Protein AF-0000000077099393 (afdb_homodimer)

Foldseek 3Di:
DDFQQPVPWDADPNDIWGKWFFLLLFQQQFLLQFLLCQFVVDRDQWDWAQWQLRTIGIFGWADWDDDPFKIKIWTFGDGTRAPDLSHGFIKMKMKGWDQAADEAEAEDAQFWAACAPQDPDDGGGTQEDDRSVVRNRVSSVVSVVVGPDPHYMYMYMYTNCFQVSVVVPCCVLLRIHRGDHRDDDGRMNDHPDPVVLLVVLLSSVRRLCVLFDQAAEEELDDVQLVLCVVPVVDDSSGYRHNNQQQLSNLVSSLVSLRAEYEYEYECQQLLVCLVLRRGRDVVRDDDSLVSLLVLCVVQPDDPVLSVVSNPDDTVVSNLVSCVVVVRLLSSLVSSQASSLVSSCVSNVVSHYYKYWYAHDVGGGSDMHDCNVVSSVRRVVGD/DAFQQPVPWDADPNDIWGKWFFLLLFQQQFLLQFLLCQFPVDRDQWDWAQWQLRTIGIFGWADWDDDPFKIKIWTFGDGTRAPDLSHGFIKMKMKGWDQAADEAEAEDAQFWAACAPQDPDDGGGTQEDDRSVVRNRVSSVVSVVVGPDPHYMYMYMYTNCFQVSVVVPCCVLLRIHRGDHRDDDGRMNDHPDPVVLLVVLLSSVRRLCVLFDQAAEEELDDVQLVLCVVPVVDDSSGYRHNNQQQLSNLVSSLVSLRAEYEYEYECQQLLVCLVLRRGRDVVRHDDSLVSLLVLCVVQPDDPVLSVVSNPDDTVVSNLVSCVVVVRLLSSLVSSQASSLVSSCVSNVVSHYYKYWYAHDVGGGSDMHDCNVVSSVRRVVGD

Solvent-accessible surface area (backbone atoms only — not comparable to full-atom values): 38112 Å² total; per-residue (Å²): 130,71,48,60,44,82,83,45,60,45,66,54,97,82,34,82,34,42,38,24,41,21,55,14,43,27,34,14,46,12,34,26,47,14,41,34,24,62,78,69,68,45,82,60,60,57,42,77,42,78,29,61,68,55,49,54,32,41,46,58,46,42,78,73,44,80,54,97,61,32,15,27,18,22,15,67,33,42,28,50,63,26,94,48,82,66,46,65,37,51,27,27,10,34,28,30,74,30,83,57,65,54,78,46,80,44,60,39,58,20,33,6,29,28,69,34,64,52,55,95,56,60,62,71,36,49,36,57,37,60,38,19,50,48,45,30,48,51,39,36,46,59,46,48,70,74,46,89,66,76,43,16,37,36,37,37,33,28,18,91,58,16,44,71,48,17,73,74,48,66,30,64,83,58,30,28,44,65,10,29,66,32,37,45,77,40,29,57,30,59,51,85,41,64,68,59,50,54,50,52,42,50,50,49,49,37,29,53,43,64,76,46,84,27,56,44,43,34,18,40,44,67,68,23,49,52,47,36,48,72,74,63,74,48,74,73,87,65,56,45,59,47,51,41,38,52,44,60,50,42,49,51,36,54,60,68,61,32,52,27,42,36,36,34,33,44,44,79,47,52,52,38,24,43,32,30,34,25,48,45,40,66,86,41,25,56,44,56,37,33,49,50,27,45,29,32,48,79,50,65,50,51,64,68,59,37,55,53,28,58,66,42,91,47,62,66,56,37,50,51,52,30,48,75,69,69,38,39,68,55,20,38,51,50,40,33,51,35,27,41,50,39,50,32,58,70,34,63,66,66,35,49,53,24,38,39,35,27,43,91,89,72,36,79,64,50,61,24,92,45,33,65,60,46,51,54,57,50,53,68,70,102,132,72,48,58,45,84,84,45,62,46,66,52,96,82,35,81,34,40,38,22,40,23,55,15,41,27,35,14,44,12,34,27,47,13,41,36,24,61,78,68,67,46,81,60,60,58,42,79,41,79,30,63,69,55,49,56,32,41,45,58,47,41,78,73,44,80,55,97,61,34,14,27,18,22,15,69,34,42,29,51,64,26,94,48,83,66,45,65,39,50,27,27,10,36,30,29,75,29,84,58,65,52,76,46,79,45,58,38,59,20,33,6,30,27,69,35,64,52,54,97,57,60,64,71,36,50,37,58,37,61,37,20,51,49,45,29,48,53,39,34,44,57,46,46,70,74,47,91,67,77,43,15,38,35,35,36,35,28,18,92,57,16,43,70,48,19,73,75,47,66,31,64,83,59,30,27,45,65,10,31,67,31,36,43,75,40,31,57,28,60,50,85,44,64,67,59,52,54,51,51,41,49,51,49,49,38,29,52,42,65,76,45,82,27,55,45,42,36,16,39,45,67,67,21,50,52,46,37,47,73,73,63,73,46,75,74,86,65,55,44,61,46,51,42,39,53,46,60,50,43,49,51,36,55,60,68,61,32,52,29,42,36,36,33,33,44,44,78,45,52,51,37,24,44,31,30,34,25,48,47,40,66,87,40,25,54,44,55,37,33,48,51,28,45,30,31,48,78,50,66,51,50,64,68,59,36,55,54,30,58,67,41,89,45,60,66,56,37,49,50,52,31,49,75,70,70,40,37,67,55,21,40,51,51,39,33,51,36,28,44,52,38,49,31,58,71,34,61,65,64,35,48,53,26,36,38,34,26,44,90,90,73,37,80,63,50,61,22,93,46,33,64,61,47,51,54,57,50,53,68,69,102

Secondary structure (DSSP, 8-state):
---S-TT-EEEETTEEEE-EE-HHHHHHHHHHHHHHHHHH----SEEEEE-TTS-EEEEE-EEEEE-SSEEEEEEE---TTS--TTTT-EEEEEEEEESSSSEEEEE-TTB-EE-STTSSSPTTSBSB-HHHHHHHHHHHHHHHHTS---SEEEEEEE-TTHHHHHTTSSHHHHTEESSB-B--SSSEE-TT-HHHHHHHHHHHHHHHHHHSSSEEEEESSHHHHHHHHHHT---GGGEEE-TTBHHHHHHHHHHTT-SEEEEEEEHHHHGGGGGT--B--TTT---HHHHHHHHHHHTT--HHHHHHHHT-SSHHHHHHHHHHHT-HHHHHHHHHHHHHHHHHHHTTTSSEEEEEEEETTTEEEEE-TTHHHHHHHHHHT-/---S-TT-EEEETTEEEE-EE-HHHHHHHHHHHHHHHHHH----SEEEEE-TTS-EEEEE-EEEEE-SSEEEEEEE---TTS--TTTT-EEEEEEEEESSSSEEEEE-TTB-EE-STTSSSPTTSBSB-HHHHHHHHHHHHHHHHTS---SEEEEEEE-TTHHHHHTTSSHHHHTEESSB-B--SSSEE-TT-HHHHHHHHHHHHHHHHHHSSSEEEEESSHHHHHHHHHHT---GGGEEE-TTBHHHHHHHHHHTT-SEEEEEEEHHHHGGGGGT--B--TTT---HHHHHHHHHHHTT--HHHHHHHHT-SSHHHHHHHHHHHT-HHHHHHHHHHHHHHHHHHHTTTSSEEEEEEEETTTEEEEE-TTHHHHHHHHHH--

pLDDT: mean 93.25, std 6.82, range [43.25, 98.75]

Structure (mmCIF, N/CA/C/O backbone):
data_AF-0000000077099393-model_v1
#
loop_
_entity.id
_entity.type
_entity.pdbx_description
1 polymer 'Cobalt-precorrin-5B C(1)-methyltransferase'
#
loop_
_atom_site.group_PDB
_atom_site.id
_atom_site.type_symbol
_atom_site.label_atom_id
_atom_site.label_alt_id
_atom_site.label_comp_id
_atom_site.label_asym_id
_atom_site.label_entity_id
_atom_site.label_seq_id
_atom_site.pdbx_PDB_ins_code
_atom_site.Cartn_x
_atom_site.Cartn_y
_atom_site.Cartn_z
_atom_site.occupancy
_atom_site.B_iso_or_equiv
_atom_site.auth_seq_id
_atom_site.auth_comp_id
_atom_site.auth_asym_id
_atom_site.auth_atom_id
_atom_site.pdbx_PDB_model_num
ATOM 1 N N . MET A 1 1 ? 1.433 29.688 -14 1 43.25 1 MET A N 1
ATOM 2 C CA . MET A 1 1 ? 2.068 29.141 -12.805 1 43.25 1 MET A CA 1
ATOM 3 C C . MET A 1 1 ? 1.489 27.781 -12.453 1 43.25 1 MET A C 1
ATOM 5 O O . MET A 1 1 ? 0.279 27.562 -12.555 1 43.25 1 MET A O 1
ATOM 9 N N . GLY A 1 2 ? 2.266 26.812 -12.391 1 67.75 2 GLY A N 1
ATOM 10 C CA . GLY A 1 2 ? 1.833 25.422 -12.266 1 67.75 2 GLY A CA 1
ATOM 11 C C . GLY A 1 2 ? 1.1 25.141 -10.969 1 67.75 2 GLY A C 1
ATOM 12 O O . GLY A 1 2 ? 1.028 26.016 -10.094 1 67.75 2 GLY A O 1
ATOM 13 N N . ARG A 1 3 ? 0.234 24.281 -10.734 1 81.12 3 ARG A N 1
ATOM 14 C CA . ARG A 1 3 ? -0.592 23.922 -9.586 1 81.12 3 ARG A CA 1
ATOM 15 C C . ARG A 1 3 ? 0.229 23.203 -8.523 1 81.12 3 ARG A C 1
ATOM 17 O O . ARG A 1 3 ? -0.283 22.875 -7.449 1 81.12 3 ARG A O 1
ATOM 24 N N . GLY A 1 4 ? 1.498 23.125 -8.773 1 79.12 4 GLY A N 1
ATOM 25 C CA . GLY A 1 4 ? 2.359 22.469 -7.793 1 79.12 4 GLY A CA 1
ATOM 26 C C . GLY A 1 4 ? 2.514 20.984 -8.031 1 79.12 4 GLY A C 1
ATOM 27 O O . GLY A 1 4 ? 3.205 20.297 -7.277 1 79.12 4 GLY A O 1
ATOM 28 N N . LEU A 1 5 ? 1.909 20.484 -9.094 1 83.44 5 LEU A N 1
ATOM 29 C CA . LEU A 1 5 ? 1.92 19.047 -9.352 1 83.44 5 LEU A CA 1
ATOM 30 C C . LEU A 1 5 ? 2.611 18.734 -10.68 1 83.44 5 LEU A C 1
ATOM 32 O O . LEU A 1 5 ? 2.59 17.594 -11.141 1 83.44 5 LEU A O 1
ATOM 36 N N . GLU A 1 6 ? 3.217 19.719 -11.25 1 79.94 6 GLU A N 1
ATOM 37 C CA . GLU A 1 6 ? 3.777 19.562 -12.586 1 79.94 6 GLU A CA 1
ATOM 38 C C . GLU A 1 6 ? 4.848 18.484 -12.625 1 79.94 6 GLU A C 1
ATOM 40 O O . GLU A 1 6 ? 4.988 17.766 -13.617 1 79.94 6 GLU A O 1
ATOM 45 N N . GLU A 1 7 ? 5.449 18.281 -11.539 1 73.75 7 GLU A N 1
ATOM 46 C CA . GLU A 1 7 ? 6.535 17.312 -11.492 1 73.75 7 GLU A CA 1
ATOM 47 C C . GLU A 1 7 ? 6.074 15.992 -10.875 1 73.75 7 GLU A C 1
ATOM 49 O O . GLU A 1 7 ? 6.852 15.047 -10.773 1 73.75 7 GLU A O 1
ATOM 54 N N . HIS A 1 8 ? 4.836 15.969 -10.664 1 81.56 8 HIS A N 1
ATOM 55 C CA . HIS A 1 8 ? 4.316 14.781 -10.008 1 81.56 8 HIS A CA 1
ATOM 56 C C . HIS A 1 8 ? 3.508 13.922 -10.984 1 81.56 8 HIS A C 1
ATOM 58 O O . HIS A 1 8 ? 2.283 14.039 -11.047 1 81.56 8 HIS A O 1
ATOM 64 N N . LYS A 1 9 ? 4.258 13.188 -11.82 1 83.62 9 LYS A N 1
ATOM 65 C CA . LYS A 1 9 ? 3.68 12.25 -12.781 1 83.62 9 LYS A CA 1
ATOM 66 C C . LYS A 1 9 ? 4.047 10.812 -12.43 1 83.62 9 LYS A C 1
ATOM 68 O O . LYS A 1 9 ? 5.055 10.562 -11.766 1 83.62 9 LYS A O 1
ATOM 73 N N . VAL A 1 10 ? 3.117 9.93 -12.797 1 85.81 10 VAL A N 1
ATOM 74 C CA . VAL A 1 10 ? 3.393 8.516 -12.57 1 85.81 10 VAL A CA 1
ATOM 75 C C . VAL A 1 10 ? 3.203 7.738 -13.867 1 85.81 10 VAL A C 1
ATOM 77 O O . VAL A 1 10 ? 2.357 8.094 -14.695 1 85.81 10 VAL A O 1
ATOM 80 N N . ILE A 1 11 ? 3.965 6.75 -14.078 1 83.69 11 ILE A N 1
ATOM 81 C CA . ILE A 1 11 ? 3.834 5.895 -15.25 1 83.69 11 ILE A CA 1
ATOM 82 C C . ILE A 1 11 ? 3.033 4.645 -14.898 1 83.69 11 ILE A C 1
ATOM 84 O O . ILE A 1 11 ? 3.438 3.867 -14.031 1 83.69 11 ILE A O 1
ATOM 88 N N . LYS A 1 12 ? 1.878 4.5 -15.445 1 86.06 12 LYS A N 1
ATOM 89 C CA . LYS A 1 12 ? 1.008 3.334 -15.328 1 86.06 12 LYS A CA 1
ATOM 90 C C . LYS A 1 12 ? 0.534 2.859 -16.703 1 86.06 12 LYS A C 1
ATOM 92 O O . LYS A 1 12 ? 0.225 3.672 -17.578 1 86.06 12 LYS A O 1
ATOM 97 N N . GLN A 1 13 ? 0.519 1.552 -16.891 1 86.5 13 GLN A N 1
ATOM 98 C CA . GLN A 1 13 ? 0.098 0.959 -18.156 1 86.5 13 GLN A CA 1
ATOM 99 C C . GLN A 1 13 ? 0.812 1.614 -19.328 1 86.5 13 GLN A C 1
ATOM 101 O O . GLN A 1 13 ? 0.179 1.975 -20.328 1 86.5 13 GLN A O 1
ATOM 106 N N . ASN A 1 14 ? 2.027 1.941 -19.109 1 86.75 14 ASN A N 1
ATOM 107 C CA . ASN A 1 14 ? 2.967 2.471 -20.094 1 86.75 14 ASN A CA 1
ATOM 108 C C . ASN A 1 14 ? 2.588 3.883 -20.531 1 86.75 14 ASN A C 1
ATOM 110 O O . ASN A 1 14 ? 2.912 4.305 -21.641 1 86.75 14 ASN A O 1
ATOM 114 N N . LYS A 1 15 ? 1.797 4.531 -19.781 1 90.69 15 LYS A N 1
ATOM 115 C CA . LYS A 1 15 ? 1.437 5.926 -20.016 1 90.69 15 LYS A CA 1
ATOM 116 C C . LYS A 1 15 ? 1.854 6.816 -18.859 1 90.69 15 LYS A C 1
ATOM 118 O O . LYS A 1 15 ? 1.74 6.418 -17.688 1 90.69 15 LYS A O 1
ATOM 123 N N . GLU A 1 16 ? 2.328 7.887 -19.203 1 91.06 16 GLU A N 1
ATOM 124 C CA . GLU A 1 16 ? 2.602 8.898 -18.188 1 91.06 16 GLU A CA 1
ATOM 125 C C . GLU A 1 16 ? 1.327 9.633 -17.797 1 91.06 16 GLU A C 1
ATOM 127 O O . GLU A 1 16 ? 0.685 10.273 -18.625 1 91.06 16 GLU A O 1
ATOM 132 N N . LEU A 1 17 ? 0.995 9.531 -16.516 1 92.31 17 LEU A N 1
ATOM 133 C CA . LEU A 1 17 ? -0.279 10.047 -16.031 1 92.31 17 LEU A CA 1
ATOM 134 C C . LEU A 1 17 ? -0.059 11.172 -15.031 1 92.31 17 LEU A C 1
ATOM 136 O O . LEU A 1 17 ? 0.825 11.086 -14.172 1 92.31 17 LEU A O 1
ATOM 140 N N . ARG A 1 18 ? -0.882 12.18 -15.133 1 93.44 18 ARG A N 1
ATOM 141 C CA . ARG A 1 18 ? -0.81 13.328 -14.234 1 93.44 18 ARG A CA 1
ATOM 142 C C . ARG A 1 18 ? -1.543 13.055 -12.93 1 93.44 18 ARG A C 1
ATOM 144 O O . ARG A 1 18 ? -2.627 12.469 -12.93 1 93.44 18 ARG A O 1
ATOM 151 N N . CYS A 1 19 ? -0.938 13.523 -11.828 1 93.94 19 CYS A N 1
ATOM 152 C CA . CYS A 1 19 ? -1.615 13.508 -10.539 1 93.94 19 CYS A CA 1
ATOM 153 C C . CYS A 1 19 ? -2.566 14.688 -10.406 1 93.94 19 CYS A C 1
ATOM 155 O O . CYS A 1 19 ? -2.469 15.656 -11.156 1 93.94 19 CYS A O 1
ATOM 157 N N . GLY A 1 20 ? -3.502 14.586 -9.516 1 95.31 20 GLY A N 1
ATOM 158 C CA . GLY A 1 20 ? -4.438 15.656 -9.203 1 95.31 20 GLY A CA 1
ATOM 159 C C . GLY A 1 20 ? -4.523 15.961 -7.723 1 95.31 20 GLY A C 1
ATOM 160 O O . GLY A 1 20 ? -3.617 15.625 -6.957 1 95.31 20 GLY A O 1
ATOM 161 N N . PHE A 1 21 ? -5.543 16.734 -7.375 1 95.62 21 PHE A N 1
ATOM 162 C CA . PHE A 1 21 ? -5.742 17.031 -5.961 1 95.62 21 PHE A CA 1
ATOM 163 C C . PHE A 1 21 ? -7.125 16.578 -5.504 1 95.62 21 PHE A C 1
ATOM 165 O O . PHE A 1 21 ? -8.055 16.5 -6.312 1 95.62 21 PHE A O 1
ATOM 172 N N . THR A 1 22 ? -7.254 16.266 -4.25 1 96.62 22 THR A N 1
ATOM 173 C CA . THR A 1 22 ? -8.438 15.602 -3.701 1 96.62 22 THR A CA 1
ATOM 174 C C . THR A 1 22 ? -9.555 16.609 -3.453 1 96.62 22 THR A C 1
ATOM 176 O O . THR A 1 22 ? -9.328 17.812 -3.504 1 96.62 22 THR A O 1
ATOM 179 N N . THR A 1 23 ? -10.742 16.094 -3.18 1 97.88 23 THR A N 1
ATOM 180 C CA . THR A 1 23 ? -11.852 16.953 -2.77 1 97.88 23 THR A CA 1
ATOM 181 C C . THR A 1 23 ? -11.523 17.672 -1.457 1 97.88 23 THR A C 1
ATOM 183 O O . THR A 1 23 ? -11.938 18.812 -1.243 1 97.88 23 THR A O 1
ATOM 186 N N . GLY A 1 24 ? -10.797 16.984 -0.623 1 97.25 24 GLY A N 1
ATOM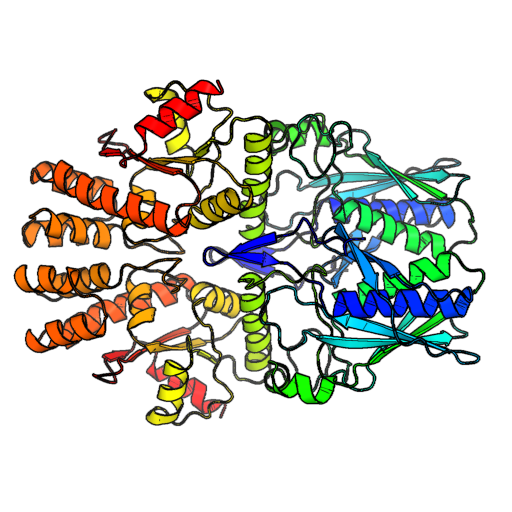 187 C CA . GLY A 1 24 ? -10.352 17.609 0.614 1 97.25 24 GLY A CA 1
ATOM 188 C C . GLY A 1 24 ? -9.469 18.828 0.387 1 97.25 24 GLY A C 1
ATOM 189 O O . GLY A 1 24 ? -9.641 19.859 1.046 1 97.25 24 GLY A O 1
ATOM 190 N N . SER A 1 25 ? -8.586 18.641 -0.542 1 97 25 SER A N 1
ATOM 191 C CA . SER A 1 25 ? -7.719 19.75 -0.879 1 97 25 SER A CA 1
ATOM 192 C C . SER A 1 25 ? -8.516 20.922 -1.456 1 97 25 SER A C 1
ATOM 194 O O . SER A 1 25 ? -8.234 22.078 -1.151 1 97 25 SER A O 1
ATOM 196 N N . CYS A 1 26 ? -9.43 20.625 -2.248 1 98.44 26 CYS A N 1
ATOM 197 C CA . CYS A 1 26 ? -10.289 21.672 -2.818 1 98.44 26 CYS A CA 1
ATOM 198 C C . CYS A 1 26 ? -11.047 22.406 -1.728 1 98.44 26 CYS A C 1
ATOM 200 O O . CYS A 1 26 ? -11.086 23.641 -1.72 1 98.44 26 CYS A O 1
ATOM 202 N N . ALA A 1 27 ? -11.633 21.641 -0.851 1 98.69 27 ALA A N 1
ATOM 203 C CA . ALA A 1 27 ? -12.414 22.234 0.232 1 98.69 27 ALA A CA 1
ATOM 204 C C . ALA A 1 27 ? -11.539 23.125 1.115 1 98.69 27 ALA A C 1
ATOM 206 O O . ALA A 1 27 ? -11.938 24.234 1.48 1 98.69 27 ALA A O 1
ATOM 207 N N . ALA A 1 28 ? -10.406 22.641 1.439 1 97.69 28 ALA A N 1
ATOM 208 C CA . ALA A 1 28 ? -9.484 23.391 2.293 1 97.69 28 ALA A CA 1
ATOM 209 C C . ALA A 1 28 ? -9.039 24.672 1.615 1 97.69 28 ALA A C 1
ATOM 211 O O . ALA A 1 28 ? -9.008 25.734 2.244 1 97.69 28 ALA A O 1
ATOM 212 N N . ALA A 1 29 ? -8.711 24.578 0.355 1 97.56 29 ALA A N 1
ATOM 213 C CA . ALA A 1 29 ? -8.266 25.75 -0.401 1 97.56 29 ALA A CA 1
ATOM 214 C C . ALA A 1 29 ? -9.383 26.781 -0.509 1 97.56 29 ALA A C 1
ATOM 216 O O . ALA A 1 29 ? -9.156 27.984 -0.311 1 97.56 29 ALA A O 1
ATOM 217 N N . ALA A 1 30 ? -10.523 26.344 -0.827 1 98.62 30 ALA A N 1
ATOM 218 C CA . ALA A 1 30 ? -11.672 27.234 -0.917 1 98.62 30 ALA A CA 1
ATOM 219 C C . ALA A 1 30 ? -11.938 27.922 0.42 1 98.62 30 ALA A C 1
ATOM 221 O O . ALA A 1 30 ? -12.195 29.141 0.465 1 98.62 30 ALA A O 1
ATOM 222 N N . ALA A 1 31 ? -11.938 27.156 1.44 1 98.5 31 ALA A N 1
ATOM 223 C CA . ALA A 1 31 ? -12.148 27.703 2.775 1 98.5 31 ALA A CA 1
ATOM 224 C C . ALA A 1 31 ? -11.102 28.766 3.104 1 98.5 31 ALA A C 1
ATOM 226 O O . ALA A 1 31 ? -11.43 29.828 3.641 1 98.5 31 ALA A O 1
ATOM 227 N N . LYS A 1 32 ? -9.906 28.469 2.77 1 96.94 32 LYS A N 1
ATOM 228 C CA . LYS A 1 32 ? -8.82 29.406 3.014 1 96.94 32 LYS A CA 1
ATOM 229 C C . LYS A 1 32 ? -9.023 30.703 2.234 1 96.94 32 LYS A C 1
ATOM 231 O O . LYS A 1 32 ? -8.859 31.797 2.783 1 96.94 32 LYS A O 1
ATOM 236 N N . GLY A 1 33 ? -9.312 30.594 1.016 1 97.19 33 GLY A N 1
ATOM 237 C CA . GLY A 1 33 ? -9.578 31.766 0.188 1 97.19 33 GLY A CA 1
ATOM 238 C C . GLY A 1 33 ? -10.734 32.594 0.692 1 97.19 33 GLY A C 1
ATOM 239 O O . GLY A 1 33 ? -10.641 33.812 0.752 1 97.19 33 GLY A O 1
ATOM 240 N N . ALA A 1 34 ? -11.805 31.953 1.039 1 98.38 34 ALA A N 1
ATOM 241 C CA . ALA A 1 34 ? -12.969 32.656 1.566 1 98.38 34 ALA A CA 1
ATOM 242 C C . ALA A 1 34 ? -12.648 33.344 2.879 1 98.38 34 ALA A C 1
ATOM 244 O O . ALA A 1 34 ? -13.07 34.5 3.102 1 98.38 34 ALA A O 1
ATOM 245 N N . ALA A 1 35 ? -11.969 32.688 3.703 1 97.12 35 ALA A N 1
ATOM 246 C CA . ALA A 1 35 ? -11.578 33.281 4.977 1 97.12 35 ALA A CA 1
ATOM 247 C C . ALA A 1 35 ? -10.719 34.531 4.75 1 97.12 35 ALA A C 1
ATOM 249 O O . ALA A 1 35 ? -10.93 35.562 5.395 1 97.12 35 ALA A O 1
ATOM 250 N N . ALA A 1 36 ? -9.797 34.406 3.857 1 95.38 36 ALA A N 1
ATOM 251 C CA . ALA A 1 36 ? -8.922 35.562 3.547 1 95.38 36 ALA A CA 1
ATOM 252 C C . ALA A 1 36 ? -9.727 36.719 3.006 1 95.38 36 ALA A C 1
ATOM 254 O O . ALA A 1 36 ? -9.484 37.875 3.385 1 95.38 36 ALA A O 1
ATOM 255 N N . ALA A 1 37 ? -10.594 36.438 2.197 1 96.75 37 ALA A N 1
ATOM 256 C CA . ALA A 1 37 ? -11.438 37.5 1.642 1 96.75 37 ALA A CA 1
ATOM 257 C C . ALA A 1 37 ? -12.312 38.125 2.723 1 96.75 37 ALA A C 1
ATOM 259 O O . ALA A 1 37 ? -12.539 39.344 2.715 1 96.75 37 ALA A O 1
ATOM 260 N N . LEU A 1 38 ? -12.859 37.312 3.576 1 96.88 38 LEU A N 1
ATOM 261 C CA . LEU A 1 38 ? -13.742 37.781 4.637 1 96.88 38 LEU A CA 1
ATOM 262 C C . LEU A 1 38 ? -12.992 38.656 5.617 1 96.88 38 LEU A C 1
ATOM 264 O O . LEU A 1 38 ? -13.492 39.719 6 1 96.88 38 LEU A O 1
ATOM 268 N N . LEU A 1 39 ? -11.836 38.281 5.977 1 94.06 39 LEU A N 1
ATOM 269 C CA . LEU A 1 39 ? -11.141 38.938 7.074 1 94.06 39 LEU A CA 1
ATOM 270 C C . LEU A 1 39 ? -10.266 40.094 6.551 1 94.06 39 LEU A C 1
ATOM 272 O O . LEU A 1 39 ? -10.062 41.094 7.246 1 94.06 39 LEU A O 1
ATOM 276 N N . PHE A 1 40 ? -9.727 39.906 5.297 1 92.5 40 PHE A N 1
ATOM 277 C CA . PHE A 1 40 ? -8.773 40.875 4.789 1 92.5 40 PHE A CA 1
ATOM 278 C C . PHE A 1 40 ? -9.359 41.625 3.602 1 92.5 40 PHE A C 1
ATOM 280 O O . PHE A 1 40 ? -8.766 42.594 3.123 1 92.5 40 PHE A O 1
ATOM 287 N N . GLY A 1 41 ? -10.398 41.188 3.098 1 92.31 41 GLY A N 1
ATOM 288 C CA . GLY A 1 41 ? -11.016 41.844 1.95 1 92.31 41 GLY A CA 1
ATOM 289 C C . GLY A 1 41 ? -10.281 41.562 0.649 1 92.31 41 GLY A C 1
ATOM 290 O O . GLY A 1 41 ? -10.445 42.312 -0.326 1 92.31 41 GLY A O 1
ATOM 291 N N . LYS A 1 42 ? -9.453 40.562 0.64 1 89.06 42 LYS A N 1
ATOM 292 C CA . LYS A 1 42 ? -8.641 40.25 -0.533 1 89.06 42 LYS A CA 1
ATOM 293 C C . LYS A 1 42 ? -9.125 38.969 -1.209 1 89.06 42 LYS A C 1
ATOM 295 O O . LYS A 1 42 ? -9.086 37.906 -0.61 1 89.06 42 LYS A O 1
ATOM 300 N N . GLN A 1 43 ? -9.625 39.156 -2.416 1 93.81 43 GLN A N 1
ATOM 301 C CA . GLN A 1 43 ? -10.016 38 -3.23 1 93.81 43 GLN A CA 1
ATOM 302 C C . GLN A 1 43 ? -8.867 37.562 -4.125 1 93.81 43 GLN A C 1
ATOM 304 O O . GLN A 1 43 ? -8.695 38.062 -5.234 1 93.81 43 GLN A O 1
ATOM 309 N N . GLU A 1 44 ? -8.156 36.594 -3.697 1 92.19 44 GLU A N 1
ATOM 310 C CA . GLU A 1 44 ? -7.016 36.094 -4.449 1 92.19 44 GLU A CA 1
ATOM 311 C C . GLU A 1 44 ? -7.473 35.188 -5.594 1 92.19 44 GLU A C 1
ATOM 313 O O . GLU A 1 44 ? -8.453 34.438 -5.461 1 92.19 44 GLU A O 1
ATOM 318 N N . ALA A 1 45 ? -6.715 35.219 -6.66 1 94.25 45 ALA A N 1
ATOM 319 C CA . ALA A 1 45 ? -7.02 34.344 -7.801 1 94.25 45 ALA A CA 1
ATOM 320 C C . ALA A 1 45 ? -6.586 32.906 -7.531 1 94.25 45 ALA A C 1
ATOM 322 O O . ALA A 1 45 ? -7.176 31.969 -8.07 1 94.25 45 ALA A O 1
ATOM 323 N N . LYS A 1 46 ? -5.449 32.781 -6.797 1 95.38 46 LYS A N 1
ATOM 324 C CA . LYS A 1 46 ? -4.906 31.5 -6.41 1 95.38 46 LYS A CA 1
ATOM 325 C C . LYS A 1 46 ? -4.527 31.484 -4.93 1 95.38 46 LYS A C 1
ATOM 327 O O . LYS A 1 46 ? -4.199 32.531 -4.355 1 95.38 46 LYS A O 1
ATOM 332 N N . ILE A 1 47 ? -4.602 30.312 -4.422 1 94.31 47 ILE A N 1
ATOM 333 C CA . ILE A 1 47 ? -4.23 30.188 -3.018 1 94.31 47 ILE A CA 1
ATOM 334 C C . ILE A 1 47 ? -3.264 29.016 -2.848 1 94.31 47 ILE A C 1
ATOM 336 O O . ILE A 1 47 ? -3.375 28 -3.543 1 94.31 47 ILE A O 1
ATOM 340 N N . SER A 1 48 ? -2.35 29.188 -1.953 1 91.62 48 SER A N 1
ATOM 341 C CA . SER A 1 48 ? -1.407 28.125 -1.63 1 91.62 48 SER A CA 1
ATOM 342 C C . SER A 1 48 ? -1.952 27.219 -0.529 1 91.62 48 SER A C 1
ATOM 344 O O . SER A 1 48 ? -2.574 27.703 0.422 1 91.62 48 SER A O 1
ATOM 346 N N . LEU A 1 49 ? -1.731 25.906 -0.629 1 91.62 49 LEU A N 1
ATOM 347 C CA . LEU A 1 49 ? -2.174 24.922 0.359 1 91.62 49 LEU A CA 1
ATOM 348 C C . LEU A 1 49 ? -1.118 23.844 0.562 1 91.62 49 LEU A C 1
ATOM 350 O O . LEU A 1 49 ? -0.722 23.172 -0.393 1 91.62 49 LEU A O 1
ATOM 354 N N . MET A 1 50 ? -0.713 23.672 1.786 1 82.38 50 MET A N 1
ATOM 355 C CA . MET A 1 50 ? 0.187 22.578 2.115 1 82.38 50 MET A CA 1
ATOM 356 C C . MET A 1 50 ? -0.594 21.281 2.355 1 82.38 50 MET A C 1
ATOM 358 O O . MET A 1 50 ? -1.464 21.234 3.227 1 82.38 50 MET A O 1
ATOM 362 N N . THR A 1 51 ? -0.239 20.281 1.636 1 88 51 THR A N 1
ATOM 363 C CA . THR A 1 51 ? -0.953 19.016 1.767 1 88 51 THR A CA 1
ATOM 364 C C . THR A 1 51 ? -0.306 18.141 2.834 1 88 51 THR A C 1
ATOM 366 O O . THR A 1 51 ? 0.851 18.359 3.203 1 88 51 THR A O 1
ATOM 369 N N . PRO A 1 52 ? -1.065 17.156 3.285 1 81.75 52 PRO A N 1
ATOM 370 C CA . PRO A 1 52 ? -0.485 16.234 4.258 1 81.75 52 PRO A CA 1
ATOM 371 C C . PRO A 1 52 ? 0.731 15.484 3.707 1 81.75 52 PRO A C 1
ATOM 373 O O . PRO A 1 52 ? 1.612 15.086 4.473 1 81.75 52 PRO A O 1
ATOM 376 N N . ALA A 1 53 ? 0.823 15.359 2.418 1 77.75 53 ALA A N 1
ATOM 377 C CA . ALA A 1 53 ? 1.934 14.656 1.781 1 77.75 53 ALA A CA 1
ATOM 378 C C . ALA A 1 53 ? 3.186 15.531 1.741 1 77.75 53 ALA A C 1
ATOM 380 O O . ALA A 1 53 ? 4.246 15.086 1.296 1 77.75 53 ALA A O 1
ATOM 381 N N . GLY A 1 54 ? 3.043 16.781 2.127 1 73.44 54 GLY A N 1
ATOM 382 C CA . GLY A 1 54 ? 4.176 17.703 2.104 1 73.44 54 GLY A CA 1
ATOM 383 C C . GLY A 1 54 ? 4.336 18.422 0.777 1 73.44 54 GLY A C 1
ATOM 384 O O . GLY A 1 54 ? 5.371 19.031 0.518 1 73.44 54 GLY A O 1
ATOM 385 N N . ILE A 1 55 ? 3.4 18.328 -0.052 1 79.94 55 ILE A N 1
ATOM 386 C CA . ILE A 1 55 ? 3.406 18.984 -1.353 1 79.94 55 ILE A CA 1
ATOM 387 C C . ILE A 1 55 ? 2.586 20.266 -1.283 1 79.94 55 ILE A C 1
ATOM 389 O O . ILE A 1 55 ? 1.433 20.266 -0.847 1 79.94 55 ILE A O 1
ATOM 393 N N . ARG A 1 56 ? 3.15 21.328 -1.722 1 85.06 56 ARG A N 1
ATOM 394 C CA . ARG A 1 56 ? 2.439 22.594 -1.759 1 85.06 56 ARG A CA 1
ATOM 395 C C . ARG A 1 56 ? 1.665 22.75 -3.064 1 85.06 56 ARG A C 1
ATOM 397 O O . ARG A 1 56 ? 2.24 22.656 -4.148 1 85.06 56 ARG A O 1
ATOM 404 N N . LEU A 1 57 ? 0.412 23.047 -2.918 1 92.06 57 LEU A N 1
ATOM 405 C CA . LEU A 1 57 ? -0.451 23.266 -4.074 1 92.06 57 LEU A CA 1
ATOM 406 C C . LEU A 1 57 ? -0.775 24.734 -4.246 1 92.06 57 LEU A C 1
ATOM 408 O O . LEU A 1 57 ? -0.737 25.5 -3.275 1 92.06 57 LEU A O 1
ATOM 412 N N . PHE A 1 58 ? -0.999 25.109 -5.477 1 93.06 58 PHE A N 1
ATOM 413 C CA . PHE A 1 58 ? -1.523 26.422 -5.832 1 93.06 58 PHE A CA 1
ATOM 414 C C . PHE A 1 58 ? -2.822 26.297 -6.621 1 93.06 58 PHE A C 1
ATOM 416 O O . PHE A 1 58 ? -2.799 26.031 -7.828 1 93.06 58 PHE A O 1
ATOM 423 N N . LEU A 1 59 ? -3.9 26.5 -5.914 1 96.69 59 LEU A N 1
ATOM 424 C CA . LEU A 1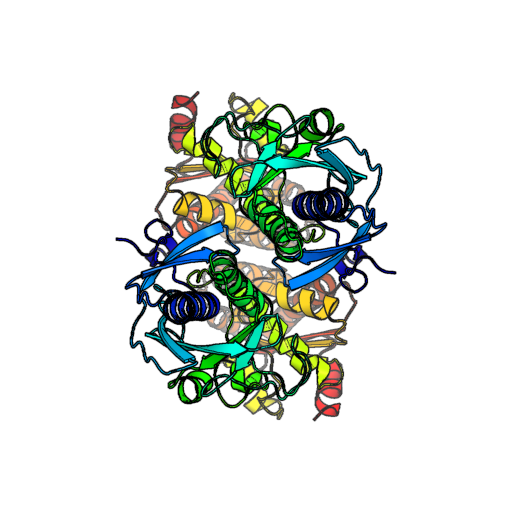 59 ? -5.199 26.188 -6.504 1 96.69 59 LEU A CA 1
ATOM 425 C C . LEU A 1 59 ? -5.941 27.469 -6.883 1 96.69 59 LEU A C 1
ATOM 427 O O . LEU A 1 59 ? -5.969 28.438 -6.109 1 96.69 59 LEU A O 1
ATOM 431 N N . PRO A 1 60 ? -6.523 27.5 -8.078 1 96.94 60 PRO A N 1
ATOM 432 C CA . PRO A 1 60 ? -7.32 28.656 -8.484 1 96.94 60 PRO A CA 1
ATOM 433 C C . PRO A 1 60 ? -8.617 28.781 -7.691 1 96.94 60 PRO A C 1
ATOM 435 O O . PRO A 1 60 ? -9.273 27.781 -7.41 1 96.94 60 PRO A O 1
ATOM 438 N N . LEU A 1 61 ? -8.945 30 -7.328 1 97.81 61 LEU A N 1
ATOM 439 C CA . LEU A 1 61 ? -10.203 30.312 -6.664 1 97.81 61 LEU A CA 1
ATOM 440 C C . LEU A 1 61 ? -11.18 30.984 -7.633 1 97.81 61 LEU A C 1
ATOM 442 O O . LEU A 1 61 ? -10.781 31.812 -8.445 1 97.81 61 LEU A O 1
ATOM 446 N N . GLU A 1 62 ? -12.367 30.547 -7.535 1 97.5 62 GLU A N 1
ATOM 447 C CA . GLU A 1 62 ? -13.375 31.047 -8.469 1 97.5 62 GLU A CA 1
ATOM 448 C C . GLU A 1 62 ? -14.68 31.375 -7.75 1 97.5 62 GLU A C 1
ATOM 450 O O . GLU A 1 62 ? -14.875 30.984 -6.598 1 97.5 62 GLU A O 1
ATOM 455 N N . ASP A 1 63 ? -15.562 32.281 -8.375 1 97.75 63 ASP A N 1
ATOM 456 C CA . ASP A 1 63 ? -16.969 32.531 -8.047 1 97.75 63 ASP A CA 1
ATOM 457 C C . ASP A 1 63 ? -17.109 33.062 -6.621 1 97.75 63 ASP A C 1
ATOM 459 O O . ASP A 1 63 ? -17.875 32.5 -5.82 1 97.75 63 ASP A O 1
ATOM 463 N N . PHE A 1 64 ? -16.422 34.031 -6.34 1 98 64 PHE A N 1
ATOM 464 C CA . PHE A 1 64 ? -16.547 34.688 -5.039 1 98 64 PHE A CA 1
ATOM 465 C C . PHE A 1 64 ? -17.922 35.312 -4.867 1 98 64 PHE A C 1
ATOM 467 O O . PHE A 1 64 ? -18.469 35.906 -5.801 1 98 64 PHE A O 1
ATOM 474 N N . ARG A 1 65 ? -18.469 35.125 -3.76 1 97.25 65 ARG A N 1
ATOM 475 C CA . ARG A 1 65 ? -19.672 35.812 -3.309 1 97.25 65 ARG A CA 1
ATOM 476 C C . ARG A 1 65 ? -19.469 36.406 -1.929 1 97.25 65 ARG A C 1
ATOM 478 O O . ARG A 1 65 ? -19.188 35.688 -0.961 1 97.25 65 ARG A O 1
ATOM 485 N N . VAL A 1 66 ? -19.688 37.688 -1.888 1 95.62 66 VAL A N 1
ATOM 486 C CA . VAL A 1 66 ? -19.391 38.406 -0.655 1 95.62 66 VAL A CA 1
ATOM 487 C C . VAL A 1 66 ? -20.672 38.969 -0.052 1 95.62 66 VAL A C 1
ATOM 489 O O . VAL A 1 66 ? -21.484 39.562 -0.753 1 95.62 66 VAL A O 1
ATOM 492 N N . SER A 1 67 ? -20.828 38.625 1.145 1 91.81 67 SER A N 1
ATOM 493 C CA . SER A 1 67 ? -21.891 39.219 1.951 1 91.81 67 SER A CA 1
ATOM 494 C C . SER A 1 67 ? -21.328 39.906 3.201 1 91.81 67 SER A C 1
ATOM 496 O O . SER A 1 67 ? -20.109 39.906 3.408 1 91.81 67 SER A O 1
ATOM 498 N N . ASP A 1 68 ? -22.203 40.531 4.043 1 86.56 68 ASP A N 1
ATOM 499 C CA . ASP A 1 68 ? -21.75 41.312 5.18 1 86.56 68 ASP A CA 1
ATOM 500 C C . ASP A 1 68 ? -20.969 40.469 6.168 1 86.56 68 ASP A C 1
ATOM 502 O O . ASP A 1 68 ? -19.938 40.906 6.688 1 86.56 68 ASP A O 1
ATOM 506 N N . ASN A 1 69 ? -21.406 39.25 6.383 1 92.81 69 ASN A N 1
ATOM 507 C CA . ASN A 1 69 ? -20.734 38.438 7.41 1 92.81 69 ASN A CA 1
ATOM 508 C C . ASN A 1 69 ? -20.297 37.094 6.875 1 92.81 69 ASN A C 1
ATOM 510 O O . ASN A 1 69 ? -20.047 36.156 7.652 1 92.81 69 ASN A O 1
ATOM 514 N N . SER A 1 70 ? -20.281 37.031 5.512 1 96.75 70 SER A N 1
ATOM 515 C CA . SER A 1 70 ? -19.906 35.75 4.949 1 96.75 70 SER A CA 1
ATOM 516 C C . SER A 1 70 ? -19.328 35.906 3.549 1 96.75 70 SER A C 1
ATOM 518 O O . SER A 1 70 ? -19.688 36.812 2.816 1 96.75 70 SER A O 1
ATOM 520 N N . VAL A 1 71 ? -18.391 35.062 3.217 1 98.25 71 VAL A N 1
ATOM 521 C CA . VAL A 1 71 ? -17.812 34.969 1.878 1 98.25 71 VAL A CA 1
ATOM 522 C C . VAL A 1 71 ? -17.781 33.531 1.423 1 98.25 71 VAL A C 1
ATOM 524 O O . VAL A 1 71 ? -17.547 32.625 2.227 1 98.25 71 VAL A O 1
ATOM 527 N N . SER A 1 72 ? -18.062 33.312 0.142 1 98.31 72 SER A N 1
ATOM 528 C CA . SER A 1 72 ? -17.969 31.984 -0.459 1 98.31 72 SER A CA 1
ATOM 529 C C . SER A 1 72 ? -17.141 32.031 -1.736 1 98.31 72 SER A C 1
ATOM 531 O O . SER A 1 72 ? -17.109 33.031 -2.439 1 98.31 72 SER A O 1
ATOM 533 N N . CYS A 1 73 ? -16.406 30.984 -1.957 1 98.31 73 CYS A N 1
ATOM 534 C CA . CYS A 1 73 ? -15.734 30.766 -3.227 1 98.31 73 CYS A CA 1
ATOM 535 C C . CYS A 1 73 ? -15.57 29.266 -3.496 1 98.31 73 CYS A C 1
ATOM 537 O O . CYS A 1 73 ? -16.031 28.438 -2.709 1 98.31 73 CYS A O 1
ATOM 539 N N . CYS A 1 74 ? -15.039 28.906 -4.676 1 98.44 74 CYS A N 1
ATOM 540 C CA . CYS A 1 74 ? -14.953 27.484 -4.984 1 98.44 74 CYS A CA 1
ATOM 541 C C . CYS A 1 74 ? -13.656 27.172 -5.711 1 98.44 74 CYS A C 1
ATOM 543 O O . CYS A 1 74 ? -12.945 28.078 -6.152 1 98.44 74 CYS A O 1
ATOM 545 N N . VAL A 1 75 ? -13.289 25.953 -5.664 1 98.44 75 VAL A N 1
ATOM 546 C CA . VAL A 1 75 ? -12.211 25.344 -6.445 1 98.44 75 VAL A CA 1
ATOM 547 C C . VAL A 1 75 ? -12.781 24.234 -7.332 1 98.44 75 VAL A C 1
ATOM 549 O O . VAL A 1 75 ? -13.602 23.438 -6.883 1 98.44 75 VAL A O 1
ATOM 552 N N . THR A 1 76 ? -12.383 24.25 -8.578 1 98.25 76 THR A N 1
ATOM 553 C CA . THR A 1 76 ? -12.75 23.172 -9.477 1 98.25 76 THR A CA 1
ATOM 554 C C . THR A 1 76 ? -11.805 21.984 -9.297 1 98.25 76 THR A C 1
ATOM 556 O O . THR A 1 76 ? -10.586 22.125 -9.43 1 98.25 76 THR A O 1
ATOM 559 N N . LYS A 1 77 ? -12.398 20.875 -9 1 97.31 77 LYS A N 1
ATOM 560 C CA . LYS A 1 77 ? -11.609 19.672 -8.75 1 97.31 77 LYS A CA 1
ATOM 561 C C . LYS A 1 77 ? -10.906 19.203 -10.023 1 97.31 77 LYS A C 1
ATOM 563 O O . LYS A 1 77 ? -11.492 19.203 -11.102 1 97.31 77 LYS A O 1
ATOM 568 N N . ASP A 1 78 ? -9.688 18.859 -9.891 1 96.31 78 ASP A N 1
ATOM 569 C CA . ASP A 1 78 ? -8.867 18.266 -10.945 1 96.31 78 ASP A CA 1
ATOM 570 C C . ASP A 1 78 ? -8.242 16.953 -10.477 1 96.31 78 ASP A C 1
ATOM 572 O O . ASP A 1 78 ? -7.336 16.969 -9.641 1 96.31 78 ASP A O 1
ATOM 576 N N . ALA A 1 79 ? -8.703 15.898 -11.055 1 94.75 79 ALA A N 1
ATOM 577 C CA . ALA A 1 79 ? -8.242 14.578 -10.633 1 94.75 79 ALA A CA 1
ATOM 578 C C . ALA A 1 79 ? -7.016 14.148 -11.438 1 94.75 79 ALA A C 1
ATOM 580 O O . ALA A 1 79 ? -6.535 13.023 -11.289 1 94.75 79 ALA A O 1
ATOM 581 N N . GLY A 1 80 ? -6.5 15.078 -12.227 1 94.44 80 GLY A N 1
ATOM 582 C CA . GLY A 1 80 ? -5.484 14.633 -13.164 1 94.44 80 GLY A CA 1
ATOM 583 C C . GLY A 1 80 ? -6.004 13.641 -14.188 1 94.44 80 GLY A C 1
ATOM 584 O O . GLY A 1 80 ? -7.031 13.875 -14.82 1 94.44 80 GLY A O 1
ATOM 585 N N . ASP A 1 81 ? -5.277 12.508 -14.367 1 93.38 81 ASP A N 1
ATOM 586 C CA . ASP A 1 81 ? -5.688 11.508 -15.352 1 93.38 81 ASP A CA 1
ATOM 587 C C . ASP A 1 81 ? -6.367 10.32 -14.68 1 93.38 81 ASP A C 1
ATOM 589 O O . ASP A 1 81 ? -6.547 9.266 -15.297 1 93.38 81 ASP A O 1
ATOM 593 N N . ASP A 1 82 ? -6.543 10.484 -13.469 1 93.06 82 ASP A N 1
ATOM 594 C CA . ASP A 1 82 ? -7.305 9.453 -12.766 1 93.06 82 ASP A CA 1
ATOM 595 C C . ASP A 1 82 ? -8.758 9.445 -13.227 1 93.06 82 ASP A C 1
ATOM 597 O O . ASP A 1 82 ? -9.359 10.5 -13.445 1 93.06 82 ASP A O 1
ATOM 601 N N . PRO A 1 83 ? -9.273 8.25 -13.414 1 90.44 83 PRO A N 1
ATOM 602 C CA . PRO A 1 83 ? -10.703 8.18 -13.734 1 90.44 83 PRO A CA 1
ATOM 603 C C . PRO A 1 83 ? -11.594 8.398 -12.516 1 90.44 83 PRO A C 1
ATOM 605 O O . PRO A 1 83 ? -12.336 7.5 -12.117 1 90.44 83 PRO A O 1
ATOM 608 N N . ASP A 1 84 ? -11.641 9.547 -12.031 1 90.81 84 ASP A N 1
ATOM 609 C CA . ASP A 1 84 ? -12.375 9.961 -10.844 1 90.81 84 ASP A CA 1
ATOM 610 C C . ASP A 1 84 ? -13.688 10.648 -11.219 1 90.81 84 ASP A C 1
ATOM 612 O O . ASP A 1 84 ? -13.68 11.672 -11.906 1 90.81 84 ASP A O 1
ATOM 616 N N . VAL A 1 85 ? -14.758 10.141 -10.719 1 93.69 85 VAL A N 1
ATOM 617 C CA . VAL A 1 85 ? -16.094 10.617 -11.055 1 93.69 85 VAL A CA 1
ATOM 618 C C . VAL A 1 85 ? -16.266 12.055 -10.57 1 93.69 85 VAL A C 1
ATOM 620 O O . VAL A 1 85 ? -17.109 12.797 -11.094 1 93.69 85 VAL A O 1
ATOM 623 N N . THR A 1 86 ? -15.469 12.492 -9.586 1 96 86 THR A N 1
ATOM 624 C CA . THR A 1 86 ? -15.641 13.82 -9.008 1 96 86 THR A CA 1
ATOM 625 C C . THR A 1 86 ? -14.789 14.852 -9.75 1 96 86 THR A C 1
ATOM 627 O O . THR A 1 86 ? -14.703 16.016 -9.336 1 96 86 THR A O 1
ATOM 630 N N . ASP A 1 87 ? -14.148 14.398 -10.836 1 96.38 87 ASP A N 1
ATOM 631 C CA . ASP A 1 87 ? -13.367 15.336 -11.633 1 96.38 87 ASP A CA 1
ATOM 632 C C . ASP A 1 87 ? -14.242 16.438 -12.219 1 96.38 87 ASP A C 1
ATOM 634 O O . ASP A 1 87 ? -15.328 16.156 -12.727 1 96.38 87 ASP A O 1
ATOM 638 N N . GLY A 1 88 ? -13.797 17.672 -12.031 1 96.94 88 GLY A N 1
ATOM 639 C CA . GLY A 1 88 ? -14.445 18.781 -12.695 1 96.94 88 GLY A CA 1
ATOM 640 C C . GLY A 1 88 ? -15.555 19.406 -11.867 1 96.94 88 GLY A C 1
ATOM 641 O O . GLY A 1 88 ? -16.062 20.469 -12.203 1 96.94 88 GLY A O 1
ATOM 642 N N . ILE A 1 89 ? -15.867 18.828 -10.781 1 97.88 89 ILE A N 1
ATOM 643 C CA . ILE A 1 89 ? -16.953 19.391 -9.977 1 97.88 89 ILE A CA 1
ATOM 644 C C . ILE A 1 89 ? -16.438 20.609 -9.219 1 97.88 89 ILE A C 1
ATOM 646 O O . ILE A 1 89 ? -15.219 20.797 -9.07 1 97.88 89 ILE A O 1
ATOM 650 N N . HIS A 1 90 ? -17.375 21.406 -8.781 1 98.62 90 HIS A N 1
ATOM 651 C CA . HIS A 1 90 ? -17.047 22.609 -8.031 1 98.62 90 HIS A CA 1
ATOM 652 C C . HIS A 1 90 ? -17.219 22.375 -6.527 1 98.62 90 HIS A C 1
ATOM 654 O O . HIS A 1 90 ? -18.312 22.031 -6.07 1 98.62 90 HIS A O 1
ATOM 660 N N . ILE A 1 91 ? -16.172 22.594 -5.77 1 98.69 91 ILE A N 1
ATOM 661 C CA . ILE A 1 91 ? -16.266 22.5 -4.316 1 98.69 91 ILE A CA 1
ATOM 662 C C . ILE A 1 91 ? -16.234 23.891 -3.703 1 98.69 91 ILE A C 1
ATOM 664 O O . ILE A 1 91 ? -15.211 24.578 -3.762 1 98.69 91 ILE A O 1
ATOM 668 N N . TYR A 1 92 ? -17.312 24.266 -3.105 1 98.75 92 TYR A N 1
ATOM 669 C CA . TYR A 1 92 ? -17.469 25.562 -2.479 1 98.75 92 TYR A CA 1
ATOM 670 C C . TYR A 1 92 ? -17.188 25.484 -0.98 1 98.75 92 TYR A C 1
ATOM 672 O O . TYR A 1 92 ? -17.453 24.469 -0.349 1 98.75 92 TYR A O 1
ATOM 680 N N . ALA A 1 93 ? -16.688 26.562 -0.44 1 98.75 93 ALA A N 1
ATOM 681 C CA . ALA A 1 93 ? -16.672 26.797 1.001 1 98.75 93 ALA A CA 1
ATOM 682 C C . ALA A 1 93 ? -17.219 28.188 1.332 1 98.75 93 ALA A C 1
ATOM 684 O O . ALA A 1 93 ? -16.766 29.188 0.754 1 98.75 93 ALA A O 1
ATOM 685 N N . GLU A 1 94 ? -18.203 28.234 2.139 1 98.69 94 GLU A N 1
ATOM 686 C CA . GLU A 1 94 ? -18.703 29.484 2.697 1 98.69 94 GLU A CA 1
ATOM 687 C C . GLU A 1 94 ? -18.188 29.703 4.117 1 98.69 94 GLU A C 1
ATOM 689 O O . GLU A 1 94 ? -18.344 28.828 4.977 1 98.69 94 GLU A O 1
ATOM 694 N N . VAL A 1 95 ? -17.594 30.797 4.344 1 98.44 95 VAL A N 1
ATOM 695 C CA . VAL A 1 95 ? -17.031 31.094 5.652 1 98.44 95 VAL A CA 1
ATOM 696 C C . VAL A 1 95 ? -17.797 32.25 6.285 1 98.44 95 VAL A C 1
ATOM 698 O O . VAL A 1 95 ? -18.031 33.281 5.633 1 98.44 95 VAL A O 1
ATOM 701 N N . LYS A 1 96 ? -18.203 32.062 7.535 1 98.12 96 LYS A N 1
ATOM 702 C CA . LYS A 1 96 ? -18.922 33.062 8.305 1 98.12 96 LYS A CA 1
ATOM 703 C C . LYS A 1 96 ? -18.219 33.344 9.633 1 98.12 96 LYS A C 1
ATOM 705 O O . LYS A 1 96 ? -17.625 32.438 10.227 1 98.12 96 LYS A O 1
ATOM 710 N N . LYS A 1 97 ? -18.438 34.531 10.07 1 96.12 97 LYS A N 1
ATOM 711 C CA . LYS A 1 97 ? -17.891 34.875 11.375 1 96.12 97 LYS A CA 1
ATOM 712 C C . LYS A 1 97 ? -18.75 34.312 12.5 1 96.12 97 LYS A C 1
ATOM 714 O O . LYS A 1 97 ? -19.969 34.281 12.398 1 96.12 97 LYS A O 1
ATOM 719 N N . ASN A 1 98 ? -18.031 33.781 13.43 1 92.94 98 ASN A N 1
ATOM 720 C CA . ASN A 1 98 ? -18.625 33.312 14.672 1 92.94 98 ASN A CA 1
ATOM 721 C C . ASN A 1 98 ? -18.062 34.062 15.883 1 92.94 98 ASN A C 1
ATOM 723 O O . ASN A 1 98 ? -16.859 34.219 16 1 92.94 98 ASN A O 1
ATOM 727 N N . PRO A 1 99 ? -18.969 34.469 16.797 1 88.88 99 PRO A N 1
ATOM 728 C CA . PRO A 1 99 ? -18.484 35.188 17.984 1 88.88 99 PRO A CA 1
ATOM 729 C C . PRO A 1 99 ? -17.594 34.312 18.875 1 88.88 99 PRO A C 1
ATOM 731 O O . PRO A 1 99 ? -16.641 34.812 19.484 1 88.88 99 PRO A O 1
ATOM 734 N N . SER A 1 100 ? -17.875 33.094 18.906 1 89.25 100 SER A N 1
ATOM 735 C CA . SER A 1 100 ? -17.094 32.156 19.734 1 89.25 100 SER A CA 1
ATOM 736 C C . SER A 1 100 ? -15.875 31.672 18.984 1 89.25 100 SER A C 1
ATOM 738 O O . SER A 1 100 ? -15.953 31.359 17.781 1 89.25 100 SER A O 1
ATOM 740 N N . PRO A 1 101 ? -14.766 31.688 19.672 1 85.5 101 PRO A N 1
ATOM 741 C CA . PRO A 1 101 ? -13.555 31.172 19.031 1 85.5 101 PRO A CA 1
ATOM 742 C C . PRO A 1 101 ? -13.703 29.719 18.562 1 85.5 101 PRO A C 1
ATOM 744 O O . PRO A 1 101 ? -14.523 28.969 19.109 1 85.5 101 PRO A O 1
ATOM 747 N N . GLY A 1 102 ? -12.93 29.422 17.516 1 86.31 102 GLY A N 1
ATOM 748 C CA . GLY A 1 102 ? -12.961 28.062 16.984 1 86.31 102 GLY A CA 1
ATOM 749 C C . GLY A 1 102 ? -13.398 28 15.539 1 86.31 102 GLY A C 1
ATOM 750 O O . GLY A 1 102 ? -13.805 29.016 14.961 1 86.31 102 GLY A O 1
ATOM 751 N N . ILE A 1 103 ? -13.141 26.859 14.938 1 92.25 103 ILE A N 1
ATOM 752 C CA . ILE A 1 103 ? -13.508 26.641 13.547 1 92.25 103 ILE A CA 1
ATOM 753 C C . ILE A 1 103 ? -14.523 25.5 13.445 1 92.25 103 ILE A C 1
ATOM 755 O O . ILE A 1 103 ? -14.227 24.359 13.812 1 92.25 103 ILE A O 1
ATOM 759 N N . LEU A 1 104 ? -15.68 25.812 13.055 1 95.12 104 LEU A N 1
ATOM 760 C CA . LEU A 1 104 ? -16.75 24.828 12.867 1 95.12 104 LEU A CA 1
ATOM 761 C C . LEU A 1 104 ? -16.891 24.453 11.398 1 95.12 104 LEU A C 1
ATOM 763 O O . LEU A 1 104 ? -16.859 25.328 10.523 1 95.12 104 LEU A O 1
ATOM 767 N N . ILE A 1 105 ? -16.969 23.156 11.109 1 97.06 105 ILE A N 1
ATOM 768 C CA . ILE A 1 105 ? -17.078 22.688 9.734 1 97.06 105 ILE A CA 1
ATOM 769 C C . ILE A 1 105 ? -18.406 21.953 9.562 1 97.06 105 ILE A C 1
ATOM 771 O O . ILE A 1 105 ? -18.719 21.031 10.32 1 97.06 105 ILE A O 1
ATOM 775 N N . GLU A 1 106 ? -19.156 22.359 8.602 1 97 106 GLU A N 1
ATOM 776 C CA . GLU A 1 106 ? -20.453 21.75 8.305 1 97 106 GLU A CA 1
ATOM 777 C C . GLU A 1 106 ? -20.562 21.391 6.824 1 97 106 GLU A C 1
ATOM 779 O O . GLU A 1 106 ? -19.875 21.969 5.984 1 97 106 GLU A O 1
ATOM 784 N N . GLY A 1 107 ? -21.359 20.375 6.535 1 98 107 GLY A N 1
ATOM 785 C CA . GLY A 1 107 ? -21.672 20 5.168 1 98 107 GLY A CA 1
ATOM 786 C C . GLY A 1 107 ? -22.984 20.609 4.672 1 98 107 GLY A C 1
ATOM 787 O O . GLY A 1 107 ? -24 20.562 5.363 1 98 107 GLY A O 1
ATOM 788 N N . GLY A 1 108 ? -22.938 21.219 3.596 1 97.94 108 GLY A N 1
ATOM 789 C CA . GLY A 1 108 ? -24.109 21.812 2.977 1 97.94 108 GLY A CA 1
ATOM 790 C C . GLY A 1 108 ? -24.625 21 1.802 1 97.94 108 GLY A C 1
ATOM 791 O O . GLY A 1 108 ? -24.578 19.766 1.812 1 97.94 108 GLY A O 1
ATOM 792 N N . GLU A 1 109 ? -25.141 21.719 0.866 1 97.81 109 GLU A N 1
ATOM 793 C CA . GLU A 1 109 ? -25.719 21.109 -0.326 1 97.81 109 GLU A CA 1
ATOM 794 C C . GLU A 1 109 ? -24.688 20.25 -1.056 1 97.81 109 GLU A C 1
ATOM 796 O O . GLU A 1 109 ? -23.562 20.672 -1.267 1 97.81 109 GLU A O 1
ATOM 801 N N . GLY A 1 110 ? -25.141 19 -1.363 1 98.5 110 GLY A N 1
ATOM 802 C CA . GLY A 1 110 ? -24.312 18.141 -2.188 1 98.5 110 GLY A CA 1
ATOM 803 C C . GLY A 1 110 ? -23.297 17.344 -1.386 1 98.5 110 GLY A C 1
ATOM 804 O O . GLY A 1 110 ? -22.578 16.516 -1.942 1 98.5 110 GLY A O 1
ATOM 805 N N . ILE A 1 111 ? -23.188 17.609 -0.134 1 98.62 111 ILE A N 1
ATOM 806 C CA . ILE A 1 111 ? -22.359 16.812 0.755 1 98.62 111 ILE A CA 1
ATOM 807 C C . ILE A 1 111 ? -23.219 15.711 1.395 1 98.62 111 ILE A C 1
ATOM 809 O O . ILE A 1 111 ? -24.281 15.984 1.945 1 98.62 111 ILE A O 1
ATOM 813 N N . GLY A 1 112 ? -22.703 14.539 1.257 1 97.94 112 GLY A N 1
ATOM 814 C CA . GLY A 1 112 ? -23.453 13.398 1.755 1 97.94 112 GLY A CA 1
ATOM 815 C C . GLY A 1 112 ? -23.578 13.375 3.268 1 97.94 112 GLY A C 1
ATOM 816 O O . GLY A 1 112 ? -22.797 14.031 3.965 1 97.94 112 GLY A O 1
ATOM 817 N N . GLN A 1 113 ? -24.562 12.633 3.713 1 97.31 113 GLN A N 1
ATOM 818 C CA . GLN A 1 113 ? -24.766 12.352 5.129 1 97.31 113 GLN A CA 1
ATOM 819 C C . GLN A 1 113 ? -24.609 10.859 5.422 1 97.31 113 GLN A C 1
ATOM 821 O O . GLN A 1 113 ? -25.078 10.023 4.652 1 97.31 113 GLN A O 1
ATOM 826 N N . ILE A 1 114 ? -23.953 10.594 6.504 1 95.62 114 ILE A N 1
ATOM 827 C CA . ILE A 1 114 ? -23.75 9.203 6.91 1 95.62 114 ILE A CA 1
ATOM 828 C C . ILE A 1 114 ? -25.078 8.617 7.414 1 95.62 114 ILE A C 1
ATOM 830 O O . ILE A 1 114 ? -25.719 9.195 8.297 1 95.62 114 ILE A O 1
ATOM 834 N N . THR A 1 115 ? -25.438 7.469 6.891 1 94.81 115 THR A N 1
ATOM 835 C CA . THR A 1 115 ? -26.734 6.898 7.27 1 94.81 115 THR A CA 1
ATOM 836 C C . THR A 1 115 ? -26.562 5.484 7.809 1 94.81 115 THR A C 1
ATOM 838 O O . THR A 1 115 ? -27.5 4.906 8.367 1 94.81 115 THR A O 1
ATOM 841 N N . ARG A 1 116 ? -25.422 4.918 7.621 1 90.31 116 ARG A N 1
ATOM 842 C CA . ARG A 1 116 ? -25.156 3.559 8.078 1 90.31 116 ARG A CA 1
ATOM 843 C C . ARG A 1 116 ? -23.969 3.527 9.039 1 90.31 116 ARG A C 1
ATOM 845 O O . ARG A 1 116 ? -23.125 4.418 9.016 1 90.31 116 ARG A O 1
ATOM 852 N N . LYS A 1 117 ? -23.922 2.512 9.836 1 88.38 117 LYS A N 1
ATOM 853 C CA . LYS A 1 117 ? -22.828 2.32 10.766 1 88.38 117 LYS A CA 1
ATOM 854 C C . LYS A 1 117 ? -21.609 1.694 10.07 1 88.38 117 LYS A C 1
ATOM 856 O O . LYS A 1 117 ? -21.75 1.103 9 1 88.38 117 LYS A O 1
ATOM 861 N N . GLY A 1 118 ? -20.484 1.911 10.672 1 84.75 118 GLY A N 1
ATOM 862 C CA . GLY A 1 118 ? -19.312 1.233 10.148 1 84.75 118 GLY A CA 1
ATOM 863 C C . GLY A 1 118 ? -18.266 2.188 9.594 1 84.75 118 GLY A C 1
ATOM 864 O O . GLY A 1 118 ? -17.109 1.821 9.445 1 84.75 118 GLY A O 1
ATOM 865 N N . LEU A 1 119 ? -18.703 3.363 9.289 1 85.19 119 LEU A N 1
ATOM 866 C CA . LEU A 1 119 ? -17.766 4.375 8.805 1 85.19 119 LEU A CA 1
ATOM 867 C C . LEU A 1 119 ? -17.094 5.09 9.977 1 85.19 119 LEU A C 1
ATOM 869 O O . LEU A 1 119 ? -17.5 4.914 11.133 1 85.19 119 LEU A O 1
ATOM 873 N N . PHE A 1 120 ? -16.062 5.758 9.672 1 78.25 120 PHE A N 1
ATOM 874 C CA . PHE A 1 120 ? -15.281 6.453 10.688 1 78.25 120 PHE A CA 1
ATOM 875 C C . PHE A 1 120 ? -16.125 7.523 11.375 1 78.25 120 PHE A C 1
ATOM 877 O O . PHE A 1 120 ? -15.938 7.797 12.562 1 78.25 120 PHE A O 1
ATOM 884 N N . LEU A 1 121 ? -17.047 8.039 10.609 1 85.5 121 LEU A N 1
ATOM 885 C CA . LEU A 1 121 ? -17.906 9.086 11.141 1 85.5 121 LEU A CA 1
ATOM 886 C C . LEU A 1 121 ? -19.234 8.508 11.617 1 85.5 121 LEU A C 1
ATOM 888 O O . LEU A 1 121 ? -19.75 7.551 11.016 1 85.5 121 L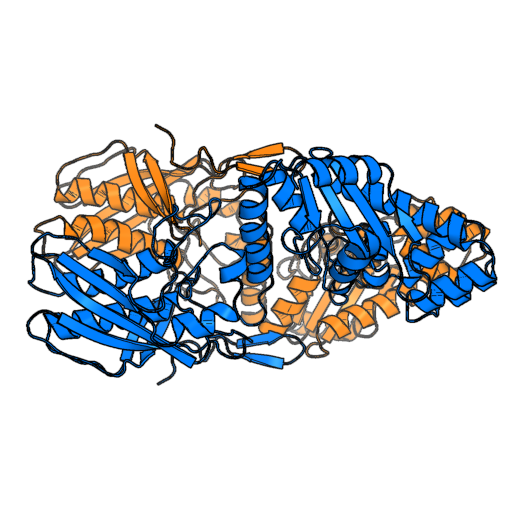EU A O 1
ATOM 892 N N . PRO A 1 122 ? -19.766 9.07 12.688 1 89 122 PRO A N 1
ATOM 893 C CA . PRO A 1 122 ? -21.047 8.57 13.188 1 89 122 PRO A CA 1
ATOM 894 C C . PRO A 1 122 ? -22.203 8.867 12.242 1 89 122 PRO A C 1
ATOM 896 O O . PRO A 1 122 ? -22.125 9.789 11.422 1 89 122 PRO A O 1
ATOM 899 N N . VAL A 1 123 ? -23.281 8.133 12.398 1 92.44 123 VAL A N 1
ATOM 900 C CA . VAL A 1 123 ? -24.5 8.328 11.633 1 92.44 123 VAL A CA 1
ATOM 901 C C . VAL A 1 123 ? -25.047 9.734 11.875 1 92.44 123 VAL A C 1
ATOM 903 O O . VAL A 1 123 ? -25.047 10.219 13.008 1 92.44 123 VAL A O 1
ATOM 906 N N . GLY A 1 124 ? -25.406 10.43 10.859 1 94.06 124 GLY A N 1
ATOM 907 C CA . GLY A 1 124 ? -25.953 11.773 10.961 1 94.06 124 GLY A CA 1
ATOM 908 C C . GLY A 1 124 ? -24.953 12.852 10.586 1 94.06 124 GLY A C 1
ATOM 909 O O . GLY A 1 124 ? -25.344 13.969 10.25 1 94.06 124 GLY A O 1
ATOM 910 N N . GLU A 1 125 ? -23.734 12.531 10.578 1 95.06 125 GLU A N 1
ATOM 911 C CA . GLU A 1 125 ? -22.688 13.508 10.297 1 95.06 125 GLU A CA 1
ATOM 912 C C . GLU A 1 125 ? -22.5 13.695 8.797 1 95.06 125 GLU A C 1
ATOM 914 O O . GLU A 1 125 ? -22.797 12.797 8.008 1 95.06 125 GLU A O 1
ATOM 919 N N . ALA A 1 126 ? -22.047 14.898 8.5 1 97.19 126 ALA A N 1
ATOM 920 C CA . ALA A 1 126 ? -21.672 15.164 7.109 1 97.19 126 ALA A CA 1
ATOM 921 C C . ALA A 1 126 ? -20.469 14.336 6.703 1 97.19 126 ALA A C 1
ATOM 923 O O . ALA A 1 126 ? -19.531 14.156 7.492 1 97.19 126 ALA A O 1
ATOM 924 N N . ALA A 1 127 ? -20.469 13.906 5.43 1 96.56 127 ALA A N 1
ATOM 925 C CA . ALA A 1 127 ? -19.422 13.031 4.918 1 96.56 127 ALA A CA 1
ATOM 926 C C . ALA A 1 127 ? -18.156 13.836 4.586 1 96.56 127 ALA A C 1
ATOM 928 O O . ALA A 1 127 ? -17.688 13.812 3.447 1 96.56 127 ALA A O 1
ATOM 929 N N . ILE A 1 128 ? -17.609 14.508 5.539 1 96.69 128 ILE A N 1
ATOM 930 C CA . ILE A 1 128 ? -16.297 15.148 5.5 1 96.69 128 ILE A CA 1
ATOM 931 C C . ILE A 1 128 ? -15.336 14.406 6.418 1 96.69 128 ILE A C 1
ATOM 933 O O . ILE A 1 128 ? -15.43 14.516 7.645 1 96.69 128 ILE A O 1
ATOM 937 N N . ASN A 1 129 ? -14.438 13.758 5.832 1 91.94 129 ASN A N 1
ATOM 938 C CA . ASN A 1 129 ? -13.578 12.836 6.562 1 91.94 129 ASN A CA 1
ATOM 939 C C . ASN A 1 129 ? -12.602 13.578 7.469 1 91.94 129 ASN A C 1
ATOM 941 O O . ASN A 1 129 ? -12.375 14.773 7.293 1 91.94 129 ASN A O 1
ATOM 945 N N . PRO A 1 130 ? -11.969 12.898 8.359 1 86.88 130 PRO A N 1
ATOM 946 C CA . PRO A 1 130 ? -11.148 13.539 9.391 1 86.88 130 PRO A CA 1
ATOM 947 C C . PRO A 1 130 ? -9.961 14.305 8.805 1 86.88 130 PRO A C 1
ATOM 949 O O . PRO A 1 130 ? -9.68 15.43 9.219 1 86.88 130 PRO A O 1
ATOM 952 N N . VAL A 1 131 ? -9.312 13.711 7.844 1 87 131 VAL A N 1
ATOM 953 C CA . VAL A 1 131 ? -8.133 14.375 7.289 1 87 131 VAL A CA 1
ATOM 954 C C . VAL A 1 131 ? -8.555 15.648 6.559 1 87 131 VAL A C 1
ATOM 956 O O . VAL A 1 131 ? -8.016 16.734 6.812 1 87 131 VAL A O 1
ATOM 959 N N . PRO A 1 132 ? -9.547 15.602 5.738 1 93.88 132 PRO A N 1
ATOM 960 C CA . PRO A 1 132 ? -10.055 16.828 5.137 1 93.88 132 PRO A CA 1
ATOM 961 C C . PRO A 1 132 ? -10.484 17.859 6.18 1 93.88 132 PRO A C 1
ATOM 963 O O . PRO A 1 132 ? -10.227 19.062 6.008 1 93.88 132 PRO A O 1
ATOM 966 N N . ARG A 1 133 ? -11.156 17.5 7.227 1 92.56 133 ARG A N 1
ATOM 967 C CA . ARG A 1 133 ? -11.531 18.422 8.297 1 92.56 133 ARG A CA 1
ATOM 968 C C . ARG A 1 133 ? -10.305 19.125 8.875 1 92.56 133 ARG A C 1
ATOM 970 O O . ARG A 1 133 ? -10.328 20.328 9.102 1 92.56 133 ARG A O 1
ATOM 977 N N . LYS A 1 134 ? -9.344 18.328 9.047 1 85.62 134 LYS A N 1
ATOM 978 C CA . LYS A 1 134 ? -8.102 18.875 9.57 1 85.62 134 LYS A CA 1
ATOM 979 C C . LYS A 1 134 ? -7.473 19.844 8.578 1 85.62 134 LYS A C 1
ATOM 981 O O . LYS A 1 134 ? -6.988 20.906 8.969 1 85.62 134 LYS A O 1
ATOM 986 N N . MET A 1 135 ? -7.461 19.453 7.355 1 90.19 135 MET A N 1
ATOM 987 C CA . MET A 1 135 ? -6.906 20.328 6.316 1 90.19 135 MET A CA 1
ATOM 988 C C . MET A 1 135 ? -7.637 21.656 6.273 1 90.19 135 MET A C 1
ATOM 990 O O . MET A 1 135 ? -7.008 22.719 6.18 1 90.19 135 MET A O 1
ATOM 994 N N . ILE A 1 136 ? -8.914 21.625 6.379 1 95.56 136 ILE A N 1
ATOM 995 C CA . ILE A 1 136 ? -9.727 22.828 6.367 1 95.56 136 ILE A CA 1
ATOM 996 C C . ILE A 1 136 ? -9.406 23.688 7.594 1 95.56 136 ILE A C 1
ATOM 998 O O . ILE A 1 136 ? -9.156 24.891 7.477 1 95.56 136 ILE A O 1
ATOM 1002 N N . THR A 1 137 ? -9.43 23.031 8.664 1 90.75 137 THR A N 1
ATOM 1003 C CA . THR A 1 137 ? -9.148 23.719 9.922 1 90.75 137 THR A CA 1
ATOM 1004 C C . THR A 1 137 ? -7.785 24.406 9.875 1 90.75 137 THR A C 1
ATOM 1006 O O . THR A 1 137 ? -7.668 25.578 10.219 1 90.75 137 THR A O 1
ATOM 1009 N N . ASP A 1 138 ? -6.844 23.688 9.391 1 84.44 138 ASP A N 1
ATOM 1010 C CA . ASP A 1 138 ? -5.488 24.219 9.336 1 84.44 138 ASP A CA 1
ATOM 1011 C C . ASP A 1 138 ? -5.41 25.406 8.375 1 84.44 138 ASP A C 1
ATOM 1013 O O . ASP A 1 138 ? -4.766 26.406 8.672 1 84.44 138 ASP A O 1
ATOM 1017 N N . ALA A 1 139 ? -5.957 25.266 7.266 1 91.5 139 ALA A N 1
ATOM 1018 C CA . ALA A 1 139 ? -5.926 26.312 6.246 1 91.5 139 ALA A CA 1
ATOM 1019 C C . ALA A 1 139 ? -6.59 27.594 6.75 1 91.5 139 ALA A C 1
ATOM 1021 O O . ALA A 1 139 ? -6.055 28.688 6.566 1 91.5 139 ALA A O 1
ATOM 1022 N N . VAL A 1 140 ? -7.703 27.469 7.387 1 93.75 140 VAL A N 1
ATOM 1023 C CA . VAL A 1 140 ? -8.453 28.609 7.898 1 93.75 140 VAL A CA 1
ATOM 1024 C C . VAL A 1 140 ? -7.723 29.219 9.086 1 93.75 140 VAL A C 1
ATOM 1026 O O . VAL A 1 140 ? -7.684 30.453 9.242 1 93.75 140 VAL A O 1
ATOM 1029 N N . GLN A 1 141 ? -7.195 28.391 9.852 1 86.31 141 GLN A N 1
ATOM 1030 C CA . GLN A 1 141 ? -6.445 28.859 11.008 1 86.31 141 GLN A CA 1
ATOM 1031 C C . GLN A 1 141 ? -5.258 29.719 10.578 1 86.31 141 GLN A C 1
ATOM 1033 O O . GLN A 1 141 ? -4.926 30.703 11.242 1 86.31 141 GLN A O 1
ATOM 1038 N N . GLU A 1 142 ? -4.645 29.312 9.531 1 83.75 142 GLU A N 1
ATOM 1039 C CA . GLU A 1 142 ? -3.535 30.094 8.992 1 83.75 142 GLU A CA 1
ATOM 1040 C C . GLU A 1 142 ? -3.961 31.531 8.719 1 83.75 142 GLU A C 1
ATOM 1042 O O . GLU A 1 142 ? -3.193 32.469 8.961 1 83.75 142 GLU A O 1
ATOM 1047 N N . VAL A 1 143 ? -5.109 31.734 8.258 1 88.75 143 VAL A N 1
ATOM 1048 C CA . VAL A 1 143 ? -5.637 33.062 7.941 1 88.75 143 VAL A CA 1
ATOM 1049 C C . VAL A 1 143 ? -6 33.781 9.227 1 88.75 143 VAL A C 1
ATOM 1051 O O . VAL A 1 143 ? -5.684 34.969 9.383 1 88.75 143 VAL A O 1
ATOM 1054 N N . LEU A 1 144 ? -6.641 33.094 10.117 1 85.69 144 LEU A N 1
ATOM 1055 C CA . LEU A 1 144 ? -7.031 33.688 11.398 1 85.69 144 LEU A CA 1
ATOM 1056 C C . LEU A 1 144 ? -5.812 34.219 12.148 1 85.69 144 LEU A C 1
ATOM 1058 O O . LEU A 1 144 ? -5.863 35.281 12.742 1 85.69 144 LEU A O 1
ATOM 1062 N N . ASP A 1 145 ? -4.852 33.469 12 1 77.12 145 ASP A N 1
ATOM 1063 C CA . ASP A 1 145 ? -3.635 33.812 12.734 1 77.12 145 ASP A CA 1
ATOM 1064 C C . ASP A 1 145 ? -3.021 35.094 12.219 1 77.12 145 ASP A C 1
ATOM 1066 O O . ASP A 1 145 ? -2.307 35.781 12.945 1 77.12 145 ASP A O 1
ATOM 1070 N N . CYS A 1 146 ? -3.314 35.406 11.047 1 77.44 146 CYS A N 1
ATOM 1071 C CA . CYS A 1 146 ? -2.768 36.594 10.422 1 77.44 146 CYS A CA 1
ATOM 1072 C C . CYS A 1 146 ? -3.725 37.781 10.578 1 77.44 146 CYS A C 1
ATOM 1074 O O . CYS A 1 146 ? -3.447 38.875 10.086 1 77.44 146 CYS A O 1
ATOM 1076 N N . SER A 1 147 ? -4.824 37.531 11.273 1 82.5 147 SER A N 1
ATOM 1077 C CA . SER A 1 147 ? -5.828 38.594 11.43 1 82.5 147 SER A CA 1
ATOM 1078 C C . SER A 1 147 ? -5.918 39.062 12.883 1 82.5 147 SER A C 1
ATOM 1080 O O . SER A 1 147 ? -5.363 38.406 13.781 1 82.5 147 SER A O 1
ATOM 1082 N N . ASP A 1 148 ? -6.707 40.188 13.062 1 81.88 148 ASP A N 1
ATOM 1083 C CA . ASP A 1 148 ? -6.938 40.688 14.406 1 81.88 148 ASP A CA 1
ATOM 1084 C C . ASP A 1 148 ? -8.297 40.25 14.945 1 81.88 148 ASP A C 1
ATOM 1086 O O . ASP A 1 148 ? -8.727 40.688 16 1 81.88 148 ASP A O 1
ATOM 1090 N N . TYR A 1 149 ? -8.883 39.344 14.211 1 87.81 149 TYR A N 1
ATOM 1091 C CA . TYR A 1 149 ? -10.203 38.875 14.609 1 87.81 149 TYR A CA 1
ATOM 1092 C C . TYR A 1 149 ? -10.094 37.812 15.719 1 87.81 149 TYR A C 1
ATOM 1094 O O . TYR A 1 149 ? -9.359 36.844 15.594 1 87.81 149 TYR A O 1
ATOM 1102 N N . GLU A 1 150 ? -10.812 38 16.812 1 83.62 150 GLU A N 1
ATOM 1103 C CA . GLU A 1 150 ? -10.664 37.156 18 1 83.62 150 GLU A CA 1
ATOM 1104 C C . GLU A 1 150 ? -11.734 36.062 18.047 1 83.62 150 GLU A C 1
ATOM 1106 O O . GLU A 1 150 ? -11.648 35.156 18.859 1 83.62 150 GLU A O 1
ATOM 1111 N N . GLY A 1 151 ? -12.734 36.219 17.219 1 90.25 151 GLY A N 1
ATOM 1112 C CA . GLY A 1 151 ? -13.789 35.219 17.188 1 90.25 151 GLY A CA 1
ATOM 1113 C C . GLY A 1 151 ? -13.414 34 16.391 1 90.25 151 GLY A C 1
ATOM 1114 O O . GLY A 1 151 ? -12.234 33.719 16.188 1 90.25 151 GLY A O 1
ATOM 1115 N N . GLY A 1 152 ? -14.398 33.188 16.125 1 92.69 152 GLY A N 1
ATOM 1116 C CA . GLY A 1 152 ? -14.234 31.984 15.32 1 92.69 152 GLY A CA 1
ATOM 1117 C C . GLY A 1 152 ? -14.852 32.094 13.945 1 92.69 152 GLY A C 1
ATOM 1118 O O . GLY A 1 152 ? -15.336 33.156 13.555 1 92.69 152 GLY A O 1
ATOM 1119 N N . LEU A 1 153 ? -14.672 31.031 13.164 1 95.62 153 LEU A N 1
ATOM 1120 C CA . LEU A 1 153 ? -15.25 30.969 11.828 1 95.62 153 LEU A CA 1
ATOM 1121 C C . LEU A 1 153 ? -16.016 29.672 11.625 1 95.62 153 LEU A C 1
ATOM 1123 O O . LEU A 1 153 ? -15.641 28.641 12.156 1 95.62 153 LEU A O 1
ATOM 1127 N N . SER A 1 154 ? -17.078 29.797 10.969 1 97.69 154 SER A N 1
ATOM 1128 C CA . SER A 1 154 ? -17.844 28.641 10.523 1 97.69 154 SER A CA 1
ATOM 1129 C C . SER A 1 154 ? -17.688 28.406 9.023 1 97.69 154 SER A C 1
ATOM 1131 O O . SER A 1 154 ? -17.844 29.344 8.227 1 97.69 154 SER A O 1
ATOM 1133 N N . VAL A 1 155 ? -17.312 27.188 8.672 1 98.31 155 VAL A N 1
ATOM 1134 C CA . VAL A 1 155 ? -17.094 26.828 7.273 1 98.31 155 VAL A CA 1
ATOM 1135 C C . VAL A 1 155 ? -18.188 25.844 6.82 1 98.31 155 VAL A C 1
ATOM 1137 O O . VAL A 1 155 ? -18.359 24.797 7.426 1 98.31 155 VAL A O 1
ATOM 1140 N N . THR A 1 156 ? -18.906 26.203 5.812 1 98.69 156 THR A N 1
ATOM 1141 C CA . THR A 1 156 ? -19.859 25.281 5.188 1 98.69 156 THR A CA 1
ATOM 1142 C C . THR A 1 156 ? -19.359 24.859 3.811 1 98.69 156 THR A C 1
ATOM 1144 O O . THR A 1 156 ? -19.203 25.688 2.914 1 98.69 156 THR A O 1
ATOM 1147 N N . VAL A 1 157 ? -19.109 23.562 3.646 1 98.75 157 VAL A N 1
ATOM 1148 C CA . VAL A 1 157 ? -18.656 23.016 2.373 1 98.75 157 VAL A CA 1
ATOM 1149 C C . VAL A 1 157 ? -19.859 22.547 1.558 1 98.75 157 VAL A C 1
ATOM 1151 O O . VAL A 1 157 ? -20.75 21.875 2.084 1 98.75 157 VAL A O 1
ATOM 1154 N N . ARG A 1 158 ? -19.891 22.891 0.265 1 98.5 158 ARG A N 1
ATOM 1155 C CA . ARG A 1 158 ? -21 22.453 -0.592 1 98.5 158 ARG A CA 1
ATOM 1156 C C . ARG A 1 158 ? -20.516 22.188 -2.014 1 98.5 158 ARG A C 1
ATOM 1158 O O . ARG A 1 158 ? -19.453 22.688 -2.416 1 98.5 158 ARG A O 1
ATOM 1165 N N . THR A 1 159 ? -21.203 21.422 -2.709 1 98.56 159 THR A N 1
ATOM 1166 C CA . THR A 1 159 ? -20.953 21.125 -4.113 1 98.56 159 THR A CA 1
ATOM 1167 C C . THR A 1 159 ? -22.266 20.969 -4.871 1 98.56 159 THR A C 1
ATOM 1169 O O . THR A 1 159 ? -22.938 19.938 -4.77 1 98.56 159 THR A O 1
ATOM 1172 N N . PRO A 1 160 ? -22.609 21.906 -5.691 1 98 160 PRO A N 1
ATOM 1173 C CA . PRO A 1 160 ? -23.906 21.875 -6.398 1 98 160 PRO A CA 1
ATOM 1174 C C . PRO A 1 160 ? -24.094 20.578 -7.191 1 98 160 PRO A C 1
ATOM 1176 O O . PRO A 1 160 ? -25.219 20.094 -7.332 1 98 160 PRO A O 1
ATOM 1179 N N . GLU A 1 161 ? -23.062 19.938 -7.66 1 97.75 161 GLU A N 1
ATOM 1180 C CA . GLU A 1 161 ? -23.125 18.719 -8.469 1 97.75 161 GLU A CA 1
ATOM 1181 C C . GLU A 1 161 ? -23.125 17.469 -7.598 1 97.75 161 GLU A C 1
ATOM 1183 O O . GLU A 1 161 ? -23.156 16.344 -8.109 1 97.75 161 GLU A O 1
ATOM 1188 N N . GLY A 1 162 ? -23.062 17.672 -6.32 1 97.81 162 GLY A N 1
ATOM 1189 C CA . GLY A 1 162 ? -22.75 16.594 -5.383 1 97.81 162 GLY A CA 1
ATOM 1190 C C . GLY A 1 162 ? -23.766 15.477 -5.406 1 97.81 162 GLY A C 1
ATOM 1191 O O . GLY A 1 162 ? -23.406 14.297 -5.422 1 97.81 162 GLY A O 1
ATOM 1192 N N . GLU A 1 163 ? -25.031 15.82 -5.418 1 97.12 163 GLU A N 1
ATOM 1193 C CA . GLU A 1 163 ? -26.078 14.812 -5.375 1 97.12 163 GLU A CA 1
ATOM 1194 C C . GLU A 1 163 ? -26.047 13.922 -6.613 1 97.12 163 GLU A C 1
ATOM 1196 O O . GLU A 1 163 ? -26.094 12.695 -6.508 1 97.12 163 GLU A O 1
ATOM 1201 N N . GLU A 1 164 ? -25.953 14.469 -7.742 1 97.06 164 GLU A N 1
ATOM 1202 C CA . GLU A 1 164 ? -25.922 13.719 -8.992 1 97.06 164 GLU A CA 1
ATOM 1203 C C . GLU A 1 164 ? -24.641 12.906 -9.125 1 97.06 164 GLU A C 1
ATOM 1205 O O . GLU A 1 164 ? -24.672 11.75 -9.547 1 97.06 164 GLU A O 1
ATOM 1210 N N . THR A 1 165 ? -23.562 13.492 -8.742 1 97.38 165 THR A N 1
ATOM 1211 C CA . THR A 1 165 ? -22.266 12.836 -8.844 1 97.38 165 THR A CA 1
ATOM 1212 C C . THR A 1 165 ? -22.188 11.648 -7.895 1 97.38 165 THR A C 1
ATOM 1214 O O . THR A 1 165 ? -21.594 10.617 -8.234 1 97.38 165 THR A O 1
ATOM 1217 N N . ALA A 1 166 ? -22.781 11.781 -6.773 1 96.38 166 ALA A N 1
ATOM 1218 C CA . ALA A 1 166 ? -22.719 10.758 -5.734 1 96.38 166 ALA A CA 1
ATOM 1219 C C . ALA A 1 166 ? -23.344 9.453 -6.215 1 96.38 166 ALA A C 1
ATOM 1221 O O . ALA A 1 166 ? -22.938 8.367 -5.793 1 96.38 166 ALA A O 1
ATOM 1222 N N . LYS A 1 167 ? -24.297 9.555 -7.121 1 94.38 167 LYS A N 1
ATOM 1223 C CA . LYS A 1 167 ? -24.984 8.375 -7.648 1 94.38 167 LYS A CA 1
ATOM 1224 C C . LYS A 1 167 ? -24.016 7.48 -8.422 1 94.38 167 LYS A C 1
ATOM 1226 O O . LYS A 1 167 ? -24.25 6.277 -8.562 1 94.38 167 LYS A O 1
ATOM 1231 N N . LYS A 1 168 ? -23 8.078 -8.836 1 93.38 168 LYS A N 1
ATOM 1232 C CA . LYS A 1 168 ? -22.031 7.363 -9.656 1 93.38 168 LYS A CA 1
ATOM 1233 C C . LYS A 1 168 ? -20.812 6.949 -8.836 1 93.38 168 LYS A C 1
ATOM 1235 O O . LYS A 1 168 ? -19.844 6.395 -9.375 1 93.38 168 LYS A O 1
ATOM 1240 N N . THR A 1 169 ? -20.844 7.246 -7.566 1 91.81 169 THR A N 1
ATOM 1241 C CA . THR A 1 169 ? -19.766 6.859 -6.66 1 91.81 169 THR A CA 1
ATOM 1242 C C . THR A 1 169 ? -20.172 5.633 -5.844 1 91.81 169 THR A C 1
ATOM 1244 O O . THR A 1 169 ? -21.25 5.07 -6.039 1 91.81 169 THR A O 1
ATOM 1247 N N . PHE A 1 170 ? -19.344 5.277 -4.91 1 87.5 170 PHE A N 1
ATOM 1248 C CA . PHE A 1 170 ? -19.609 4.156 -4.02 1 87.5 170 PHE A CA 1
ATOM 1249 C C . PHE A 1 170 ? -20.516 4.586 -2.865 1 87.5 170 PHE A C 1
ATOM 1251 O O . PHE A 1 170 ? -20.906 3.762 -2.033 1 87.5 170 PHE A O 1
ATOM 1258 N N . ASN A 1 171 ? -20.828 5.836 -2.803 1 91.81 171 ASN A N 1
ATOM 1259 C CA . ASN A 1 171 ? -21.5 6.402 -1.642 1 91.81 171 ASN A CA 1
ATOM 1260 C C . ASN A 1 171 ? -22.812 5.684 -1.354 1 91.81 171 ASN A C 1
ATOM 1262 O O . ASN A 1 171 ? -23.109 5.344 -0.205 1 91.81 171 ASN A O 1
ATOM 1266 N N . PRO A 1 172 ? -23.594 5.363 -2.357 1 88.56 172 PRO A N 1
ATOM 1267 C CA . PRO A 1 172 ? -24.859 4.668 -2.055 1 88.56 172 PRO A CA 1
ATOM 1268 C C . PRO A 1 172 ? -24.625 3.332 -1.351 1 88.56 172 PRO A C 1
ATOM 1270 O O . PRO A 1 172 ? -25.359 3 -0.409 1 88.56 172 PRO A O 1
ATOM 1273 N N . ARG A 1 173 ? -23.656 2.689 -1.716 1 84.62 173 ARG A N 1
ATOM 1274 C CA . ARG A 1 173 ? -23.328 1.395 -1.125 1 84.62 173 ARG A CA 1
ATOM 1275 C C . ARG A 1 173 ? -22.797 1.557 0.294 1 84.62 173 ARG A C 1
ATOM 1277 O O . ARG A 1 173 ? -22.938 0.654 1.122 1 84.62 173 ARG A O 1
ATOM 1284 N N . LEU A 1 174 ? -22.281 2.729 0.562 1 90.38 174 LEU A N 1
ATOM 1285 C CA . LEU A 1 174 ? -21.656 2.984 1.856 1 90.38 174 LEU A CA 1
ATOM 1286 C C . LEU A 1 174 ? -22.656 3.621 2.822 1 90.38 174 LEU A C 1
ATOM 1288 O O . LEU A 1 174 ? -22.312 3.887 3.979 1 90.38 174 LEU A O 1
ATOM 1292 N N . GLY A 1 175 ? -23.797 3.812 2.342 1 91.12 175 GLY A N 1
ATOM 1293 C CA . GLY A 1 175 ? -24.781 4.449 3.201 1 91.12 175 GLY A CA 1
ATOM 1294 C C . GLY A 1 175 ? -24.562 5.941 3.355 1 91.12 175 GLY A C 1
ATOM 1295 O O . GLY A 1 175 ? -24.781 6.496 4.434 1 91.12 175 GLY A O 1
ATOM 1296 N N . ILE A 1 176 ? -23.969 6.5 2.406 1 94.75 176 ILE A N 1
ATOM 1297 C CA . ILE A 1 176 ? -23.844 7.953 2.352 1 94.75 176 ILE A CA 1
ATOM 1298 C C . ILE A 1 176 ? -24.875 8.523 1.367 1 94.75 176 ILE A C 1
ATOM 1300 O O . ILE A 1 176 ? -24.844 8.188 0.18 1 94.75 176 ILE A O 1
ATOM 1304 N N . GLU A 1 177 ? -25.719 9.375 1.861 1 95.94 177 GLU A N 1
ATOM 1305 C CA . GLU A 1 177 ? -26.844 9.828 1.043 1 95.94 177 GLU A CA 1
ATOM 1306 C C . GLU A 1 177 ? -26.828 11.344 0.894 1 95.94 177 GLU A C 1
ATOM 1308 O O . GLU A 1 177 ? -26.344 12.062 1.771 1 95.94 177 GLU A O 1
ATOM 1313 N N . GLY A 1 178 ? -27.297 11.758 -0.222 1 96.25 178 GLY A N 1
ATOM 1314 C CA . GLY A 1 178 ? -27.547 13.172 -0.412 1 96.25 178 GLY A CA 1
ATOM 1315 C C . GLY A 1 178 ? -26.375 13.922 -1.024 1 96.25 178 GLY A C 1
ATOM 1316 O O . GLY A 1 178 ? -26.469 15.125 -1.279 1 96.25 178 GLY A O 1
ATOM 1317 N N . GLY A 1 179 ? -25.297 13.219 -1.282 1 97.94 179 GLY A N 1
ATOM 1318 C CA . GLY A 1 179 ? -24.172 13.922 -1.873 1 97.94 179 GLY A CA 1
ATOM 1319 C C . GLY A 1 179 ? -22.875 13.125 -1.824 1 97.94 179 GLY A C 1
ATOM 1320 O O . GLY A 1 179 ? -22.875 11.938 -1.493 1 97.94 179 GLY A O 1
ATOM 1321 N N . ILE A 1 180 ? -21.766 13.82 -2.152 1 98 180 ILE A N 1
ATOM 1322 C CA . ILE A 1 180 ? -20.469 13.18 -2.215 1 98 180 ILE A CA 1
ATOM 1323 C C . ILE A 1 180 ? -19.781 13.266 -0.853 1 98 180 ILE A C 1
ATOM 1325 O O . ILE A 1 180 ? -20.266 13.938 0.054 1 98 180 ILE A O 1
ATOM 1329 N N . SER A 1 181 ? -18.734 12.539 -0.731 1 96.75 181 SER A N 1
ATOM 1330 C CA . SER A 1 181 ? -17.844 12.633 0.426 1 96.75 181 SER A CA 1
ATOM 1331 C C . SER A 1 181 ? -16.656 13.539 0.137 1 96.75 181 SER A C 1
ATOM 1333 O O . SER A 1 181 ? -16.109 13.531 -0.971 1 96.75 181 SER A O 1
ATOM 1335 N N . ILE A 1 182 ? -16.281 14.336 1.065 1 97.44 182 ILE A N 1
ATOM 1336 C CA . ILE A 1 182 ? -15.016 15.062 1.008 1 97.44 182 ILE A CA 1
ATOM 1337 C C . ILE A 1 182 ? -13.898 14.195 1.589 1 97.44 182 ILE A C 1
ATOM 1339 O O . ILE A 1 182 ? -13.844 13.969 2.799 1 97.44 182 ILE A O 1
ATOM 1343 N N . LEU A 1 183 ? -13.078 13.789 0.685 1 92.31 183 LEU A N 1
ATOM 1344 C CA . LEU A 1 183 ? -12.094 12.781 1.069 1 92.31 183 LEU A CA 1
ATOM 1345 C C . LEU A 1 183 ? -10.695 13.195 0.635 1 92.31 183 LEU A C 1
ATOM 1347 O O . LEU A 1 183 ? -10.523 14.203 -0.053 1 92.31 183 LEU A O 1
ATOM 1351 N N . GLY A 1 184 ? -9.695 12.398 1.085 1 89.19 184 GLY A N 1
ATOM 1352 C CA . GLY A 1 184 ? -8.289 12.578 0.781 1 89.19 184 GLY A CA 1
ATOM 1353 C C . GLY A 1 184 ? -7.387 12.414 1.992 1 89.19 184 GLY A C 1
ATOM 1354 O O . GLY A 1 184 ? -7.566 13.094 3.002 1 89.19 184 GLY A O 1
ATOM 1355 N N . THR A 1 185 ? -6.461 11.555 1.859 1 83.94 185 THR A N 1
ATOM 1356 C CA . THR A 1 185 ? -5.555 11.328 2.979 1 83.94 185 THR A CA 1
ATOM 1357 C C . THR A 1 185 ? -4.258 12.109 2.793 1 83.94 185 THR A C 1
ATOM 1359 O O . THR A 1 185 ? -3.73 12.688 3.746 1 83.94 185 THR A O 1
ATOM 1362 N N . THR A 1 186 ? -3.826 12.195 1.555 1 85.19 186 THR A N 1
ATOM 1363 C CA . THR A 1 186 ? -2.551 12.852 1.295 1 85.19 186 THR A CA 1
ATOM 1364 C C . THR A 1 186 ? -2.77 14.227 0.673 1 85.19 186 THR A C 1
ATOM 1366 O O . THR A 1 186 ? -1.841 15.031 0.602 1 85.19 186 THR A O 1
ATOM 1369 N N . GLY A 1 187 ? -3.922 14.398 0.197 1 91.69 187 GLY A N 1
ATOM 1370 C CA . GLY A 1 187 ? -4.254 15.625 -0.518 1 91.69 187 GLY A CA 1
ATOM 1371 C C . GLY A 1 187 ? -4 15.523 -2.01 1 91.69 187 GLY A C 1
ATOM 1372 O O . GLY A 1 187 ? -4.316 16.453 -2.76 1 91.69 187 GLY A O 1
ATOM 1373 N N . ILE A 1 188 ? -3.453 14.391 -2.416 1 92.75 188 ILE A N 1
ATOM 1374 C CA . ILE A 1 188 ? -3.072 14.188 -3.811 1 92.75 188 ILE A CA 1
ATOM 1375 C C . ILE A 1 188 ? -3.816 12.984 -4.379 1 92.75 188 ILE A C 1
ATOM 1377 O O . ILE A 1 188 ? -3.99 11.977 -3.693 1 92.75 188 ILE A O 1
ATOM 1381 N N . VAL A 1 189 ? -4.289 13.164 -5.586 1 93.62 189 VAL A N 1
ATOM 1382 C CA . VAL A 1 189 ? -4.871 12.039 -6.312 1 93.62 189 VAL A CA 1
ATOM 1383 C C . VAL A 1 189 ? -3.803 11.367 -7.168 1 93.62 189 VAL A C 1
ATOM 1385 O O . VAL A 1 189 ? -3.289 11.961 -8.117 1 93.62 189 VAL A O 1
ATOM 1388 N N . GLU A 1 190 ? -3.492 10.219 -6.789 1 91.19 190 GLU A N 1
ATOM 1389 C CA . GLU A 1 190 ? -2.629 9.391 -7.629 1 91.19 190 GLU A CA 1
ATOM 1390 C C . GLU A 1 190 ? -3.451 8.516 -8.57 1 91.19 190 GLU A C 1
ATOM 1392 O O . GLU A 1 190 ? -4.316 7.758 -8.117 1 91.19 190 GLU A O 1
ATOM 1397 N N . PRO A 1 191 ? -3.135 8.609 -9.836 1 92.38 191 PRO A N 1
ATOM 1398 C CA . PRO A 1 191 ? -3.928 7.82 -10.781 1 92.38 191 PRO A CA 1
ATOM 1399 C C . PRO A 1 191 ? -3.811 6.316 -10.547 1 92.38 191 PRO A C 1
ATOM 1401 O O . PRO A 1 191 ? -2.715 5.812 -10.289 1 92.38 191 PRO A O 1
ATOM 1404 N N . MET A 1 192 ? -4.965 5.66 -10.531 1 88.5 192 MET A N 1
ATOM 1405 C CA . MET A 1 192 ? -5.078 4.203 -10.461 1 88.5 192 MET A CA 1
ATOM 1406 C C . MET A 1 192 ? -4.32 3.658 -9.258 1 88.5 192 MET A C 1
ATOM 1408 O O . MET A 1 192 ? -3.545 2.711 -9.383 1 88.5 192 MET A O 1
ATOM 1412 N N . SER A 1 193 ? -4.535 4.242 -8.203 1 88.31 193 SER A N 1
ATOM 1413 C CA . SER A 1 193 ? -3.871 3.855 -6.961 1 88.31 193 SER A CA 1
ATOM 1414 C C . SER A 1 193 ? -4.434 2.547 -6.418 1 88.31 193 SER A C 1
ATOM 1416 O O . SER A 1 193 ? -5.613 2.471 -6.066 1 88.31 193 SER A O 1
ATOM 1418 N N . GLU A 1 194 ? -3.564 1.593 -6.227 1 90.81 194 GLU A N 1
ATOM 1419 C CA . GLU A 1 194 ? -3.982 0.323 -5.637 1 90.81 194 GLU A CA 1
ATOM 1420 C C . GLU A 1 194 ? -4.359 0.492 -4.168 1 90.81 194 GLU A C 1
ATOM 1422 O O . GLU A 1 194 ? -5.309 -0.135 -3.691 1 90.81 194 GLU A O 1
ATOM 1427 N N . ALA A 1 195 ? -3.625 1.328 -3.525 1 87.88 195 ALA A N 1
ATOM 1428 C CA . ALA A 1 195 ? -3.904 1.586 -2.115 1 87.88 195 ALA A CA 1
ATOM 1429 C C . ALA A 1 195 ? -5.309 2.15 -1.929 1 87.88 195 ALA A C 1
ATOM 1431 O O . ALA A 1 195 ? -6 1.813 -0.962 1 87.88 195 ALA A O 1
ATOM 1432 N N . ALA A 1 196 ? -5.719 2.99 -2.801 1 86.25 196 ALA A N 1
ATOM 1433 C CA . ALA A 1 196 ? -7.051 3.582 -2.729 1 86.25 196 ALA A CA 1
ATOM 1434 C C . ALA A 1 196 ? -8.133 2.525 -2.932 1 86.25 196 ALA A C 1
ATOM 1436 O O . ALA A 1 196 ? -9.172 2.551 -2.262 1 86.25 196 ALA A O 1
ATOM 1437 N N . ILE A 1 197 ? -7.871 1.641 -3.801 1 90.38 197 ILE A N 1
ATOM 1438 C CA . ILE A 1 197 ? -8.82 0.569 -4.07 1 90.38 197 ILE A CA 1
ATOM 1439 C C . ILE A 1 197 ? -8.977 -0.312 -2.834 1 90.38 197 ILE A C 1
ATOM 1441 O O . ILE A 1 197 ? -10.094 -0.587 -2.391 1 90.38 197 ILE A O 1
ATOM 1445 N N . VAL A 1 198 ? -7.91 -0.72 -2.287 1 94 198 VAL A N 1
ATOM 1446 C CA . VAL A 1 198 ? -7.906 -1.592 -1.116 1 94 198 VAL A CA 1
ATOM 1447 C C . VAL A 1 198 ? -8.617 -0.9 0.044 1 94 198 VAL A C 1
ATOM 1449 O O . VAL A 1 198 ? -9.398 -1.529 0.768 1 94 198 VAL A O 1
ATOM 1452 N N . LYS A 1 199 ? -8.391 0.362 0.201 1 88.81 199 LYS A N 1
ATOM 1453 C CA . LYS A 1 199 ? -9.055 1.117 1.259 1 88.81 199 LYS A CA 1
ATOM 1454 C C . LYS A 1 199 ? -10.57 1.138 1.053 1 88.81 199 LYS A C 1
ATOM 1456 O O . LYS A 1 199 ? -11.336 1.082 2.018 1 88.81 199 LYS A O 1
ATOM 1461 N N . SER A 1 200 ? -10.961 1.297 -0.173 1 88.25 200 SER A N 1
ATOM 1462 C CA . SER A 1 200 ? -12.391 1.271 -0.487 1 88.25 200 SER A CA 1
ATOM 1463 C C . SER A 1 200 ? -13.008 -0.079 -0.14 1 88.25 200 SER A C 1
ATOM 1465 O O . SER A 1 200 ? -14.117 -0.141 0.395 1 88.25 200 SER A O 1
ATOM 1467 N N . ILE A 1 201 ? -12.305 -1.117 -0.406 1 93.75 201 ILE A N 1
ATOM 1468 C CA . ILE A 1 201 ? -12.766 -2.461 -0.076 1 93.75 201 ILE A CA 1
ATOM 1469 C C . ILE A 1 201 ? -12.906 -2.602 1.438 1 93.75 201 ILE A C 1
ATOM 1471 O O . ILE A 1 201 ? -13.906 -3.129 1.929 1 93.75 201 ILE A O 1
ATOM 1475 N N . GLU A 1 202 ? -11.953 -2.09 2.117 1 94.19 202 GLU A N 1
ATOM 1476 C CA . GLU A 1 202 ? -11.977 -2.16 3.576 1 94.19 202 GLU A CA 1
ATOM 1477 C C . GLU A 1 202 ? -13.18 -1.412 4.145 1 94.19 202 GLU A C 1
ATOM 1479 O O . GLU A 1 202 ? -13.844 -1.896 5.066 1 94.19 202 GLU A O 1
ATOM 1484 N N . THR A 1 203 ? -13.398 -0.261 3.627 1 90.06 203 THR A N 1
ATOM 1485 C CA . THR A 1 203 ? -14.516 0.554 4.082 1 90.06 203 THR A CA 1
ATOM 1486 C C . THR A 1 203 ? -15.836 -0.181 3.879 1 90.06 203 THR A C 1
ATOM 1488 O O . THR A 1 203 ? -16.672 -0.225 4.781 1 90.06 203 THR A O 1
ATOM 1491 N N . GLU A 1 204 ? -16 -0.73 2.746 1 91.62 204 GLU A N 1
ATOM 1492 C CA . GLU A 1 204 ? -17.219 -1.489 2.469 1 91.62 204 GLU A CA 1
ATOM 1493 C C . GLU A 1 204 ? -17.328 -2.709 3.379 1 91.62 204 GLU A C 1
ATOM 1495 O O . GLU A 1 204 ? -18.406 -3.031 3.865 1 91.62 204 GLU A O 1
ATOM 1500 N N . MET A 1 205 ? -16.266 -3.371 3.598 1 95.25 205 MET A N 1
ATOM 1501 C CA . MET A 1 205 ? -16.234 -4.535 4.477 1 95.25 205 MET A CA 1
ATOM 1502 C C . MET A 1 205 ? -16.703 -4.172 5.879 1 95.25 205 MET A C 1
ATOM 1504 O O . MET A 1 205 ? -17.469 -4.906 6.492 1 95.25 205 MET A O 1
ATOM 1508 N N . ARG A 1 206 ? -16.234 -3.051 6.383 1 92.88 206 ARG A N 1
ATOM 1509 C CA . ARG A 1 206 ? -16.625 -2.586 7.711 1 92.88 206 ARG A CA 1
ATOM 1510 C C . ARG A 1 206 ? -18.125 -2.404 7.812 1 92.88 206 ARG A C 1
ATOM 1512 O O . ARG A 1 206 ? -18.734 -2.775 8.812 1 92.88 206 ARG A O 1
ATOM 1519 N N . ILE A 1 207 ? -18.688 -1.889 6.805 1 90.12 207 ILE A N 1
ATOM 1520 C CA . ILE A 1 207 ? -20.125 -1.64 6.781 1 90.12 207 ILE A CA 1
ATOM 1521 C C . ILE A 1 207 ? -20.875 -2.969 6.777 1 90.12 207 ILE A C 1
ATOM 1523 O O . ILE A 1 207 ? -21.797 -3.164 7.562 1 90.12 207 ILE A O 1
ATOM 1527 N N . LEU A 1 208 ? -20.469 -3.846 5.941 1 91.75 208 LEU A N 1
ATOM 1528 C CA . LEU A 1 208 ? -21.125 -5.137 5.816 1 91.75 208 LEU A CA 1
ATOM 1529 C C . LEU A 1 208 ? -21.031 -5.934 7.109 1 91.75 208 LEU A C 1
ATOM 1531 O O . LEU A 1 208 ? -21.969 -6.613 7.504 1 91.75 208 LEU A O 1
ATOM 1535 N N . LEU A 1 209 ? -19.922 -5.816 7.773 1 93.38 209 LEU A N 1
ATOM 1536 C CA . LEU A 1 209 ? -19.719 -6.539 9.023 1 93.38 209 LEU A CA 1
ATOM 1537 C C . LEU A 1 209 ? -20.531 -5.906 10.148 1 93.38 209 LEU A C 1
ATOM 1539 O O . LEU A 1 209 ? -21.047 -6.613 11.023 1 93.38 209 LEU A O 1
ATOM 1543 N N . ALA A 1 210 ? -20.609 -4.59 10.133 1 89.5 210 ALA A N 1
ATOM 1544 C CA . ALA A 1 210 ? -21.359 -3.881 11.164 1 89.5 210 ALA A CA 1
ATOM 1545 C C . ALA A 1 210 ? -22.844 -4.203 11.07 1 89.5 210 ALA A C 1
ATOM 1547 O O . ALA A 1 210 ? -23.547 -4.242 12.094 1 89.5 210 ALA A O 1
ATOM 1548 N N . GLU A 1 211 ? -23.312 -4.453 9.914 1 87.38 211 GLU A N 1
ATOM 1549 C CA . GLU A 1 211 ? -24.75 -4.664 9.688 1 87.38 211 GLU A CA 1
ATOM 1550 C C . GLU A 1 211 ? -25.078 -6.152 9.594 1 87.38 211 GLU A C 1
ATOM 1552 O O . GLU A 1 211 ? -26.25 -6.535 9.586 1 87.38 211 GLU A O 1
ATOM 1557 N N . GLY A 1 212 ? -24.031 -6.906 9.57 1 88.88 212 GLY A N 1
ATOM 1558 C CA . GLY A 1 212 ? -24.266 -8.32 9.297 1 88.88 212 GLY A CA 1
ATOM 1559 C C . GLY A 1 212 ? -23.938 -9.211 10.484 1 88.88 212 GLY A C 1
ATOM 1560 O O . GLY A 1 212 ? -23.938 -8.758 11.625 1 88.88 212 GLY A O 1
ATOM 1561 N N . ASN A 1 213 ? -23.828 -10.461 10.203 1 92.38 213 ASN A N 1
ATOM 1562 C CA . ASN A 1 213 ? -23.625 -11.469 11.234 1 92.38 213 ASN A CA 1
ATOM 1563 C C . ASN A 1 213 ? -22.172 -11.945 11.273 1 92.38 213 ASN A C 1
ATOM 1565 O O . ASN A 1 213 ? -21.875 -13.023 11.797 1 92.38 213 ASN A O 1
ATOM 1569 N N . GLY A 1 214 ? -21.312 -11.234 10.484 1 95.44 214 GLY A N 1
ATOM 1570 C CA . GLY A 1 214 ? -19.906 -11.539 10.555 1 95.44 214 GLY A CA 1
ATOM 1571 C C . GLY A 1 214 ? -19.406 -12.359 9.375 1 95.44 214 GLY A C 1
ATOM 1572 O O . GLY A 1 214 ? -18.203 -12.578 9.219 1 95.44 214 GLY A O 1
ATOM 1573 N N . TYR A 1 215 ? -20.359 -12.867 8.555 1 96 215 TYR A N 1
ATOM 1574 C CA . TYR A 1 215 ? -20 -13.641 7.367 1 96 215 TYR A CA 1
ATOM 1575 C C . TYR A 1 215 ? -20.141 -12.797 6.105 1 96 215 TYR A C 1
ATOM 1577 O O . TYR A 1 215 ? -21.094 -12.023 5.98 1 96 215 TYR A O 1
ATOM 1585 N N . LEU A 1 216 ? -19.203 -12.938 5.176 1 96.31 216 LEU A N 1
ATOM 1586 C CA . LEU A 1 216 ? -19.188 -12.094 3.982 1 96.31 216 LEU A CA 1
ATOM 1587 C C . LEU A 1 216 ? -19.156 -12.953 2.719 1 96.31 216 LEU A C 1
ATOM 1589 O O . LEU A 1 216 ? -18.469 -13.977 2.678 1 96.31 216 LEU A O 1
ATOM 1593 N N . LEU A 1 217 ? -19.891 -12.578 1.765 1 96.31 217 LEU A N 1
ATOM 1594 C CA . LEU A 1 217 ? -19.797 -13.078 0.399 1 96.31 217 LEU A CA 1
ATOM 1595 C C . LEU A 1 217 ? -18.922 -12.164 -0.452 1 96.31 217 LEU A C 1
ATOM 1597 O O . LEU A 1 217 ? -19.156 -10.961 -0.526 1 96.31 217 LEU A O 1
ATOM 1601 N N . VAL A 1 218 ? -17.875 -12.727 -1.093 1 97.62 218 VAL A N 1
ATOM 1602 C CA . VAL A 1 218 ? -16.891 -11.914 -1.803 1 97.62 218 VAL A CA 1
ATOM 1603 C C . VAL A 1 218 ? -16.75 -12.406 -3.242 1 97.62 218 VAL A C 1
ATOM 1605 O O . VAL A 1 218 ? -16.688 -13.617 -3.486 1 97.62 218 VAL A O 1
ATOM 1608 N N . THR A 1 219 ? -16.688 -11.516 -4.184 1 97.06 219 THR A N 1
ATOM 1609 C CA . THR A 1 219 ? -16.406 -11.836 -5.582 1 97.06 219 THR A CA 1
ATOM 1610 C C . THR A 1 219 ? -15.32 -10.93 -6.137 1 97.06 219 THR A C 1
ATOM 1612 O O . THR A 1 219 ? -15.195 -9.773 -5.719 1 97.06 219 THR A O 1
ATOM 1615 N N . PRO A 1 220 ? -14.469 -11.406 -7.047 1 95.38 220 PRO A N 1
ATOM 1616 C CA . PRO A 1 220 ? -13.477 -10.531 -7.676 1 95.38 220 PRO A CA 1
ATOM 1617 C C . PRO A 1 220 ? -14.109 -9.43 -8.516 1 95.38 220 PRO A C 1
ATOM 1619 O O . PRO A 1 220 ? -13.609 -8.297 -8.531 1 95.38 220 PRO A O 1
ATOM 1622 N N . GLY A 1 221 ? -15.219 -9.805 -9.211 1 90.12 221 GLY A N 1
ATOM 1623 C CA . GLY A 1 221 ? -15.836 -8.836 -10.102 1 90.12 221 GLY A CA 1
ATOM 1624 C C . GLY A 1 221 ? -17.25 -9.195 -10.477 1 90.12 221 GLY A C 1
ATOM 1625 O O . GLY A 1 221 ? -17.953 -9.883 -9.719 1 90.12 221 GLY A O 1
ATOM 1626 N N . ASN A 1 222 ? -17.625 -8.711 -11.656 1 87.69 222 ASN A N 1
ATOM 1627 C CA . ASN A 1 222 ? -19.016 -8.797 -12.07 1 87.69 222 ASN A CA 1
ATOM 1628 C C . ASN A 1 222 ? -19.406 -10.227 -12.43 1 87.69 222 ASN A C 1
ATOM 1630 O O . ASN A 1 222 ? -20.547 -10.633 -12.211 1 87.69 222 ASN A O 1
ATOM 1634 N N . TYR A 1 223 ? -18.484 -10.961 -12.906 1 88.81 223 TYR A N 1
ATOM 1635 C CA . TYR A 1 223 ? -18.797 -12.336 -13.273 1 88.81 223 TYR A CA 1
ATOM 1636 C C . TYR A 1 223 ? -19.234 -13.141 -12.055 1 88.81 223 TYR A C 1
ATOM 1638 O O . TYR A 1 223 ? -20.219 -13.891 -12.117 1 88.81 223 TYR A O 1
ATOM 1646 N N . GLY A 1 224 ? -18.516 -13 -11.016 1 91.44 224 GLY A N 1
ATOM 1647 C CA . GLY A 1 224 ? -18.891 -13.68 -9.789 1 91.44 224 GLY A CA 1
ATOM 1648 C C . GLY A 1 224 ? -20.234 -13.219 -9.227 1 91.44 224 GLY A C 1
ATOM 1649 O O . GLY A 1 224 ? -21.047 -14.031 -8.805 1 91.44 224 GLY A O 1
ATOM 1650 N N . ALA A 1 225 ? -20.469 -11.953 -9.258 1 90.38 225 ALA A N 1
ATOM 1651 C CA . ALA A 1 225 ? -21.703 -11.391 -8.75 1 90.38 225 ALA A CA 1
ATOM 1652 C C . ALA A 1 225 ? -22.906 -11.867 -9.562 1 90.38 225 ALA A C 1
ATOM 1654 O O . ALA A 1 225 ? -23.938 -12.227 -9 1 90.38 225 ALA A O 1
ATOM 1655 N N . ASP A 1 226 ? -22.703 -11.867 -10.836 1 90.62 226 ASP A N 1
ATOM 1656 C CA . ASP A 1 226 ? -23.766 -12.344 -11.727 1 90.62 226 ASP A CA 1
ATOM 1657 C C . ASP A 1 226 ? -24.062 -13.82 -11.477 1 90.62 226 ASP A C 1
ATOM 1659 O O . ASP A 1 226 ? -25.219 -14.227 -11.477 1 90.62 226 ASP A O 1
ATOM 1663 N N . TYR A 1 227 ? -23.094 -14.578 -11.219 1 93 227 TYR A N 1
ATOM 1664 C CA . TYR A 1 227 ? -23.25 -16 -10.938 1 93 227 TYR A CA 1
ATOM 1665 C C . TYR A 1 227 ? -24.062 -16.219 -9.664 1 93 227 TYR A C 1
ATOM 1667 O O . TYR A 1 227 ? -24.953 -17.062 -9.625 1 93 227 TYR A O 1
ATOM 1675 N N . VAL A 1 228 ? -23.75 -15.461 -8.688 1 91.31 228 VAL A N 1
ATOM 1676 C CA . VAL A 1 228 ? -24.422 -15.57 -7.395 1 91.31 228 VAL A CA 1
ATOM 1677 C C . VAL A 1 228 ? -25.906 -15.195 -7.547 1 91.31 228 VAL A C 1
ATOM 1679 O O . VAL A 1 228 ? -26.781 -15.891 -7.031 1 91.31 228 VAL A O 1
ATOM 1682 N N . LYS A 1 229 ? -26.172 -14.164 -8.234 1 87.88 229 LYS A N 1
ATOM 1683 C CA . LYS A 1 229 ? -27.547 -13.711 -8.438 1 87.88 229 LYS A CA 1
ATOM 1684 C C . LYS A 1 229 ? -28.375 -14.75 -9.195 1 87.88 229 LYS A C 1
ATOM 1686 O O . LYS A 1 229 ? -29.531 -14.984 -8.867 1 87.88 229 LYS A O 1
ATOM 1691 N N . THR A 1 230 ? -27.719 -15.32 -10.094 1 88.19 230 THR A N 1
ATOM 1692 C CA . THR A 1 230 ? -28.422 -16.219 -10.992 1 88.19 230 THR A CA 1
ATOM 1693 C C . THR A 1 230 ? -28.562 -17.609 -10.375 1 88.19 230 THR A C 1
ATOM 1695 O O . THR A 1 230 ? -29.578 -18.281 -10.555 1 88.19 230 THR A O 1
ATOM 1698 N N . HIS A 1 231 ? -27.562 -18.016 -9.633 1 87.44 231 HIS A N 1
ATOM 1699 C CA . HIS A 1 231 ? -27.516 -19.438 -9.281 1 87.44 231 HIS A CA 1
ATOM 1700 C C . HIS A 1 231 ? -27.688 -19.641 -7.777 1 87.44 231 HIS A C 1
ATOM 1702 O O . HIS A 1 231 ? -27.969 -20.75 -7.328 1 87.44 231 HIS A O 1
ATOM 1708 N N . CYS A 1 232 ? -27.484 -18.578 -7 1 81.44 232 CYS A N 1
ATOM 1709 C CA . CYS A 1 232 ? -27.422 -18.812 -5.562 1 81.44 232 CYS A CA 1
ATOM 1710 C C . CYS A 1 232 ? -28.547 -18.094 -4.84 1 81.44 232 CYS A C 1
ATOM 1712 O O . CYS A 1 232 ? -28.734 -18.281 -3.635 1 81.44 232 CYS A O 1
ATOM 1714 N N . GLY A 1 233 ? -29.328 -17.281 -5.438 1 73.31 233 GLY A N 1
ATOM 1715 C CA . GLY A 1 233 ? -30.516 -16.641 -4.863 1 73.31 233 GLY A CA 1
ATOM 1716 C C . GLY A 1 233 ? -30.172 -15.578 -3.842 1 73.31 233 GLY A C 1
ATOM 1717 O O . GLY A 1 233 ? -30.953 -15.328 -2.914 1 73.31 233 GLY A O 1
ATOM 1718 N N . ILE A 1 234 ? -29.078 -15.211 -3.648 1 73.25 234 ILE A N 1
ATOM 1719 C CA . ILE A 1 234 ? -28.703 -14.164 -2.707 1 73.25 234 ILE A CA 1
ATOM 1720 C C . ILE A 1 234 ? -28.781 -12.797 -3.395 1 73.25 234 ILE A C 1
ATOM 1722 O O . ILE A 1 234 ? -28.422 -12.664 -4.566 1 73.25 234 ILE A O 1
ATOM 1726 N N . SER A 1 235 ? -29.453 -11.906 -2.564 1 68 235 SER A N 1
ATOM 1727 C CA . SER A 1 235 ? -29.578 -10.547 -3.088 1 68 235 SER A CA 1
ATOM 1728 C C . SER A 1 235 ? -28.203 -9.914 -3.316 1 68 235 SER A C 1
ATOM 1730 O O . SER A 1 235 ? -27.266 -10.188 -2.584 1 68 235 SER A O 1
ATOM 1732 N N . GLY A 1 236 ? -27.906 -9.203 -4.395 1 65 236 GLY A N 1
ATOM 1733 C CA . GLY A 1 236 ? -26.688 -8.586 -4.887 1 65 236 GLY A CA 1
ATOM 1734 C C . GLY A 1 236 ? -26.156 -7.488 -3.975 1 65 236 GLY A C 1
ATOM 1735 O O . GLY A 1 236 ? -24.984 -7.117 -4.055 1 65 236 GLY A O 1
ATOM 1736 N N . ASP A 1 237 ? -26.922 -7.059 -3.029 1 71.5 237 ASP A N 1
ATOM 1737 C CA . ASP A 1 237 ? -26.547 -5.867 -2.273 1 71.5 237 ASP A CA 1
ATOM 1738 C C . ASP A 1 237 ? -25.547 -6.199 -1.176 1 71.5 237 ASP A C 1
ATOM 1740 O O . ASP A 1 237 ? -24.859 -5.309 -0.66 1 71.5 237 ASP A O 1
ATOM 1744 N N . ASN A 1 238 ? -25.281 -7.414 -0.948 1 83.25 238 ASN A N 1
ATOM 1745 C CA . ASN A 1 238 ? -24.406 -7.785 0.157 1 83.25 238 ASN A CA 1
ATOM 1746 C C . ASN A 1 238 ? -23.172 -8.531 -0.335 1 83.25 238 ASN A C 1
ATOM 1748 O O . ASN A 1 238 ? -22.609 -9.352 0.388 1 83.25 238 ASN A O 1
ATOM 1752 N N . ILE A 1 239 ? -22.844 -8.227 -1.578 1 92.12 239 ILE A N 1
ATOM 1753 C CA . ILE A 1 239 ? -21.672 -8.875 -2.146 1 92.12 239 ILE A CA 1
ATOM 1754 C C . ILE A 1 239 ? -20.484 -7.898 -2.137 1 92.12 239 ILE A C 1
ATOM 1756 O O . ILE A 1 239 ? -20.578 -6.805 -2.695 1 92.12 239 ILE A O 1
ATOM 1760 N N . LEU A 1 240 ? -19.469 -8.25 -1.492 1 94.69 240 LEU A N 1
ATOM 1761 C CA . LEU A 1 240 ? -18.234 -7.465 -1.49 1 94.69 240 LEU A CA 1
ATOM 1762 C C . LEU A 1 240 ? -17.391 -7.785 -2.713 1 94.69 240 LEU A C 1
ATOM 1764 O O . LEU A 1 240 ? -17.078 -8.953 -2.973 1 94.69 240 LEU A O 1
ATOM 1768 N N . LYS A 1 241 ? -17.031 -6.836 -3.475 1 94.38 241 LYS A N 1
ATOM 1769 C CA . LYS A 1 241 ? -16.141 -7.023 -4.617 1 94.38 241 LYS A CA 1
ATOM 1770 C C . LYS A 1 241 ? -14.688 -6.738 -4.238 1 94.38 241 LYS A C 1
ATOM 1772 O O . LYS A 1 241 ? -14.359 -5.633 -3.811 1 94.38 241 LYS A O 1
ATOM 1777 N N . CYS A 1 242 ? -13.844 -7.715 -4.477 1 97.12 242 CYS A N 1
ATOM 1778 C CA . CYS A 1 242 ? -12.469 -7.547 -4.031 1 97.12 242 CYS A CA 1
ATOM 1779 C C . CYS A 1 242 ? -11.531 -7.328 -5.215 1 97.12 242 CYS A C 1
ATOM 1781 O O . CYS A 1 242 ? -10.328 -7.129 -5.031 1 97.12 242 CYS A O 1
ATOM 1783 N N . SER A 1 243 ? -12.078 -7.34 -6.441 1 96.12 243 SER A N 1
ATOM 1784 C CA . SER A 1 243 ? -11.273 -7.234 -7.652 1 96.12 243 SER A CA 1
ATOM 1785 C C . SER A 1 243 ? -10.164 -8.281 -7.672 1 96.12 243 SER A C 1
ATOM 1787 O O . SER A 1 243 ? -10.438 -9.477 -7.582 1 96.12 243 SER A O 1
ATOM 1789 N N . ASN A 1 244 ? -8.906 -7.879 -7.645 1 97.81 244 ASN A N 1
ATOM 1790 C CA . ASN A 1 244 ? -7.781 -8.805 -7.715 1 97.81 244 ASN A CA 1
ATOM 1791 C C . ASN A 1 244 ? -7.102 -8.969 -6.359 1 97.81 244 ASN A C 1
ATOM 1793 O O . ASN A 1 244 ? -6.133 -9.719 -6.23 1 97.81 244 ASN A O 1
ATOM 1797 N N . PHE A 1 245 ? -7.629 -8.297 -5.328 1 97.94 245 PHE A N 1
ATOM 1798 C CA . PHE A 1 245 ? -6.918 -8.18 -4.062 1 97.94 245 PHE A CA 1
ATOM 1799 C C . PHE A 1 245 ? -7.441 -9.195 -3.051 1 97.94 245 PHE A C 1
ATOM 1801 O O . PHE A 1 245 ? -7.867 -8.828 -1.955 1 97.94 245 PHE A O 1
ATOM 1808 N N . VAL A 1 246 ? -7.246 -10.43 -3.346 1 98.5 246 VAL A N 1
ATOM 1809 C CA . VAL A 1 246 ? -7.773 -11.523 -2.539 1 98.5 246 VAL A CA 1
ATOM 1810 C C . VAL A 1 246 ? -7.035 -11.586 -1.203 1 98.5 246 VAL A C 1
ATOM 1812 O O . VAL A 1 246 ? -7.664 -11.609 -0.141 1 98.5 246 VAL A O 1
ATOM 1815 N N . GLY A 1 247 ? -5.727 -11.594 -1.245 1 98.25 247 GLY A N 1
ATOM 1816 C CA . GLY A 1 247 ? -4.941 -11.625 -0.022 1 98.25 247 GLY A CA 1
ATOM 1817 C C . GLY A 1 247 ? -5.246 -10.469 0.913 1 98.25 247 GLY A C 1
ATOM 1818 O O . GLY A 1 247 ? -5.473 -10.672 2.107 1 98.25 247 GLY A O 1
ATOM 1819 N N . ASP A 1 248 ? -5.305 -9.25 0.365 1 97.56 248 ASP A N 1
ATOM 1820 C CA . ASP A 1 248 ? -5.637 -8.07 1.15 1 97.56 248 ASP A CA 1
ATOM 1821 C C . ASP A 1 248 ? -7.012 -8.203 1.795 1 97.56 248 ASP A C 1
ATOM 1823 O O . ASP A 1 248 ? -7.207 -7.797 2.943 1 97.56 248 ASP A O 1
ATOM 1827 N N . THR A 1 249 ? -7.91 -8.719 1.05 1 98.38 249 THR A N 1
ATOM 1828 C CA . THR A 1 249 ? -9.281 -8.898 1.53 1 98.38 249 THR A CA 1
ATOM 1829 C C . THR A 1 249 ? -9.312 -9.844 2.729 1 98.38 249 THR A C 1
ATOM 1831 O O . THR A 1 249 ? -9.977 -9.562 3.727 1 98.38 249 THR A O 1
ATOM 1834 N N . ILE A 1 250 ? -8.609 -10.898 2.676 1 98.44 250 ILE A N 1
ATOM 1835 C CA . ILE A 1 250 ? -8.539 -11.859 3.773 1 98.44 250 ILE A CA 1
ATOM 1836 C C . ILE A 1 250 ? -7.902 -11.203 4.996 1 98.44 250 ILE A C 1
ATOM 1838 O O . ILE A 1 250 ? -8.414 -11.32 6.109 1 98.44 250 ILE A O 1
ATOM 1842 N N . ASP A 1 251 ? -6.793 -10.516 4.781 1 97 251 ASP A N 1
ATOM 1843 C CA . ASP A 1 251 ? -6.098 -9.852 5.883 1 97 251 ASP A CA 1
ATOM 1844 C C . ASP A 1 251 ? -7.012 -8.859 6.586 1 97 251 ASP A C 1
ATOM 1846 O O . ASP A 1 251 ? -7.039 -8.789 7.816 1 97 251 ASP A O 1
ATOM 1850 N N . MET A 1 252 ? -7.711 -8.062 5.805 1 96.56 252 MET A N 1
ATOM 1851 C CA . MET A 1 252 ? -8.641 -7.094 6.367 1 96.56 252 MET A CA 1
ATOM 1852 C C . MET A 1 252 ? -9.734 -7.793 7.168 1 96.56 252 MET A C 1
ATOM 1854 O O . MET A 1 252 ? -10.109 -7.336 8.25 1 96.56 252 MET A O 1
ATOM 1858 N N . ALA A 1 253 ? -10.234 -8.844 6.652 1 97.81 253 ALA A N 1
ATOM 1859 C CA . ALA A 1 253 ? -11.289 -9.594 7.332 1 97.81 253 ALA A CA 1
ATOM 1860 C C . ALA A 1 253 ? -10.797 -10.133 8.672 1 97.81 253 ALA A C 1
ATOM 1862 O O . ALA A 1 253 ? -11.516 -10.094 9.672 1 97.81 253 ALA A O 1
ATOM 1863 N N . VAL A 1 254 ? -9.609 -10.672 8.656 1 97 254 VAL A N 1
ATOM 1864 C CA . VAL A 1 254 ? -9 -11.172 9.891 1 97 254 VAL A CA 1
ATOM 1865 C C . VAL A 1 254 ? -8.883 -10.039 10.906 1 97 254 VAL A C 1
ATOM 1867 O O . VAL A 1 254 ? -9.273 -10.195 12.062 1 97 254 VAL A O 1
ATOM 1870 N N . ASN A 1 255 ? -8.406 -8.906 10.445 1 93.81 255 ASN A N 1
ATOM 1871 C CA . ASN A 1 255 ? -8.203 -7.766 11.328 1 93.81 255 ASN A CA 1
ATOM 1872 C C . ASN A 1 255 ? -9.531 -7.234 11.875 1 93.81 255 ASN A C 1
ATOM 1874 O O . ASN A 1 255 ? -9.594 -6.754 13.008 1 93.81 255 ASN A O 1
ATOM 1878 N N . LEU A 1 256 ? -10.555 -7.312 11.086 1 93.94 256 LEU A N 1
ATOM 1879 C CA . LEU A 1 256 ? -11.867 -6.82 11.477 1 93.94 256 LEU A CA 1
ATOM 1880 C C . LEU A 1 256 ? -12.656 -7.898 12.203 1 93.94 256 LEU A C 1
ATOM 1882 O O . LEU A 1 256 ? -13.836 -7.707 12.523 1 93.94 256 LEU A O 1
ATOM 1886 N N . LYS A 1 257 ? -12.078 -9.039 12.398 1 94.56 257 LYS A N 1
ATOM 1887 C CA . LYS A 1 257 ? -12.617 -10.148 13.18 1 94.56 257 LYS A CA 1
ATOM 1888 C C . LYS A 1 257 ? -13.875 -10.711 12.539 1 94.56 257 LYS A C 1
ATOM 1890 O O . LYS A 1 257 ? -14.859 -10.992 13.234 1 94.56 257 LYS A O 1
ATOM 1895 N N . ALA A 1 258 ? -13.883 -10.758 11.234 1 97.12 258 ALA A N 1
ATOM 1896 C CA . ALA A 1 258 ? -14.945 -11.484 10.531 1 97.12 258 ALA A CA 1
ATOM 1897 C C . ALA A 1 258 ? -14.961 -12.953 10.93 1 97.12 258 ALA A C 1
ATOM 1899 O O . ALA A 1 258 ? -13.945 -13.492 11.375 1 97.12 258 ALA A O 1
ATOM 1900 N N . ARG A 1 259 ? -16.094 -13.555 10.773 1 97.5 259 ARG A N 1
ATOM 1901 C CA . ARG A 1 259 ? -16.25 -14.961 11.141 1 97.5 259 ARG A CA 1
ATOM 1902 C C . ARG A 1 259 ? -15.977 -15.867 9.945 1 97.5 259 ARG A C 1
ATOM 1904 O O . ARG A 1 259 ? -15.484 -16.984 10.117 1 97.5 259 ARG A O 1
ATOM 1911 N N . GLY A 1 260 ? -16.297 -15.359 8.758 1 97.81 260 GLY A N 1
ATOM 1912 C CA . GLY A 1 260 ? -16.094 -16.203 7.594 1 97.81 260 GLY A CA 1
ATOM 1913 C C . GLY A 1 260 ? -16.156 -15.438 6.285 1 97.81 260 GLY A C 1
ATOM 1914 O O . GLY A 1 260 ? -16.766 -14.367 6.215 1 97.81 260 GLY A O 1
ATOM 1915 N N . LEU A 1 261 ? -15.516 -15.977 5.242 1 97.88 261 LEU A N 1
ATOM 1916 C CA . LEU A 1 261 ? -15.5 -15.461 3.877 1 97.88 261 LEU A CA 1
ATOM 1917 C C . LEU A 1 261 ? -15.828 -16.562 2.873 1 97.88 261 LEU A C 1
ATOM 1919 O O . LEU A 1 261 ? -15.188 -17.625 2.871 1 97.88 261 LEU A O 1
ATOM 1923 N N . LEU A 1 262 ? -16.797 -16.344 2.08 1 97.69 262 LEU A N 1
ATOM 1924 C CA . LEU A 1 262 ? -17.047 -17.219 0.939 1 97.69 262 LEU A CA 1
ATOM 1925 C C . LEU A 1 262 ? -16.766 -16.484 -0.372 1 97.69 262 LEU A C 1
ATOM 1927 O O . LEU A 1 262 ? -17.391 -15.477 -0.676 1 97.69 262 LEU A O 1
ATOM 1931 N N . PHE A 1 263 ? -15.82 -17.031 -1.139 1 98.25 263 PHE A N 1
ATOM 1932 C CA . PHE A 1 263 ? -15.492 -16.484 -2.449 1 98.25 263 PHE A CA 1
ATOM 1933 C C . PHE A 1 263 ? -16.25 -17.219 -3.549 1 98.25 263 PHE A C 1
ATOM 1935 O O . PHE A 1 263 ? -16.344 -18.453 -3.523 1 98.25 263 PHE A O 1
ATOM 1942 N N . VAL A 1 264 ? -16.828 -16.5 -4.441 1 97.44 264 VAL A N 1
ATOM 1943 C CA . VAL A 1 264 ? -17.391 -17.047 -5.672 1 97.44 264 VAL A CA 1
ATOM 1944 C C . VAL A 1 264 ? -16.688 -16.406 -6.879 1 97.44 264 VAL A C 1
ATOM 1946 O O . VAL A 1 264 ? -16.797 -15.203 -7.098 1 97.44 264 VAL A O 1
ATOM 1949 N N . SER A 1 265 ? -16.016 -17.266 -7.668 1 97.75 265 SER A N 1
ATOM 1950 C CA . SER A 1 265 ? -15.141 -16.656 -8.672 1 97.75 265 SER A CA 1
ATOM 1951 C C . SER A 1 265 ? -15.016 -17.547 -9.898 1 97.75 265 SER A C 1
ATOM 1953 O O . SER A 1 265 ? -15.117 -18.781 -9.797 1 97.75 265 SER A O 1
ATOM 1955 N N . HIS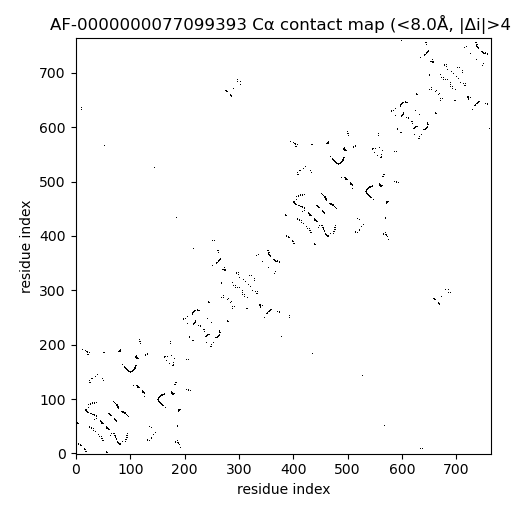 A 1 266 ? -14.766 -16.859 -11 1 97.62 266 HIS A N 1
ATOM 1956 C CA . HIS A 1 266 ? -14.359 -17.562 -12.219 1 97.62 266 HIS A CA 1
ATOM 1957 C C . HIS A 1 266 ? -12.977 -18.188 -12.07 1 97.62 266 HIS A C 1
ATOM 1959 O O . HIS A 1 266 ? -12.102 -17.594 -11.43 1 97.62 266 HIS A O 1
ATOM 1965 N N . ILE A 1 267 ? -12.773 -19.312 -12.688 1 97.81 267 ILE A N 1
ATOM 1966 C CA . ILE A 1 267 ? -11.539 -20.078 -12.578 1 97.81 267 ILE A CA 1
ATOM 1967 C C . ILE A 1 267 ? -10.375 -19.281 -13.148 1 97.81 267 ILE A C 1
ATOM 1969 O O . ILE A 1 267 ? -9.227 -19.438 -12.719 1 97.81 267 ILE A O 1
ATOM 1973 N N . GLY A 1 268 ? -10.625 -18.406 -14.062 1 96.81 268 GLY A N 1
ATOM 1974 C CA . GLY A 1 268 ? -9.578 -17.594 -14.672 1 96.81 268 GLY A CA 1
ATOM 1975 C C . GLY A 1 268 ? -8.742 -16.844 -13.664 1 96.81 268 GLY A C 1
ATOM 1976 O O . GLY A 1 268 ? -7.531 -16.688 -13.844 1 96.81 268 GLY A O 1
ATOM 1977 N N . LYS A 1 269 ? -9.328 -16.375 -12.664 1 97.06 269 LYS A N 1
ATOM 1978 C CA . LYS A 1 269 ? -8.602 -15.664 -11.609 1 97.06 269 LYS A CA 1
ATOM 1979 C C . LYS A 1 269 ? -8.242 -16.609 -10.469 1 97.06 269 LYS A C 1
ATOM 1981 O O . LYS A 1 269 ? -7.098 -16.609 -9.992 1 97.06 269 LYS A O 1
ATOM 1986 N N . PHE A 1 270 ? -9.094 -17.5 -10.125 1 97.62 270 PHE A N 1
ATOM 1987 C CA . PHE A 1 270 ? -8.969 -18.172 -8.836 1 97.62 270 PHE A CA 1
ATOM 1988 C C . PHE A 1 270 ? -8.055 -19.391 -8.945 1 97.62 270 PHE A C 1
ATOM 1990 O O . PHE A 1 270 ? -7.598 -19.922 -7.934 1 97.62 270 PHE A O 1
ATOM 1997 N N . ILE A 1 271 ? -7.816 -19.859 -10.188 1 98.62 271 ILE A N 1
ATOM 1998 C CA . ILE A 1 271 ? -6.84 -20.938 -10.312 1 98.62 271 ILE A CA 1
ATOM 1999 C C . ILE A 1 271 ? -5.5 -20.484 -9.734 1 98.62 271 ILE A C 1
ATOM 2001 O O . ILE A 1 271 ? -4.715 -21.312 -9.258 1 98.62 271 ILE A O 1
ATOM 2005 N N . LYS A 1 272 ? -5.273 -19.203 -9.797 1 98.69 272 LYS A N 1
ATOM 2006 C CA . LYS A 1 272 ? -4.012 -18.656 -9.297 1 98.69 272 LYS A CA 1
ATOM 2007 C C . LYS A 1 272 ? -3.844 -18.938 -7.809 1 98.69 272 LYS A C 1
ATOM 2009 O O . LYS A 1 272 ? -2.721 -19.094 -7.324 1 98.69 272 LYS A O 1
ATOM 2014 N N . LEU A 1 273 ? -4.922 -19.062 -7.094 1 98.69 273 LEU A N 1
ATOM 2015 C CA . LEU A 1 273 ? -4.859 -19.312 -5.656 1 98.69 273 LEU A CA 1
ATOM 2016 C C . LEU A 1 273 ? -4.32 -20.703 -5.367 1 98.69 273 LEU A C 1
ATOM 2018 O O . LEU A 1 273 ? -3.84 -20.969 -4.266 1 98.69 273 LEU A O 1
ATOM 2022 N N . ALA A 1 274 ? -4.422 -21.609 -6.34 1 98.62 274 ALA A N 1
ATOM 2023 C CA . ALA A 1 274 ? -3.842 -22.938 -6.148 1 98.62 274 ALA A CA 1
ATOM 2024 C C . ALA A 1 274 ? -2.33 -22.859 -5.961 1 98.62 274 ALA A C 1
ATOM 2026 O O . ALA A 1 274 ? -1.727 -23.734 -5.34 1 98.62 274 ALA A O 1
ATOM 2027 N N . GLY A 1 275 ? -1.758 -21.797 -6.523 1 98.12 275 GLY A N 1
ATOM 2028 C CA . GLY A 1 275 ? -0.341 -21.531 -6.328 1 98.12 275 GLY A CA 1
ATOM 2029 C C . GLY A 1 275 ? -0.071 -20.484 -5.254 1 98.12 275 GLY A C 1
ATOM 2030 O O . GLY A 1 275 ? 0.992 -19.859 -5.238 1 98.12 275 GLY A O 1
ATOM 2031 N N . GLY A 1 276 ? -1.053 -20.188 -4.477 1 98.06 276 GLY A N 1
ATOM 2032 C CA . GLY A 1 276 ? -0.902 -19.25 -3.381 1 98.06 276 GLY A CA 1
ATOM 2033 C C . GLY A 1 276 ? -0.846 -17.797 -3.846 1 98.06 276 GLY A C 1
ATOM 2034 O O . GLY A 1 276 ? -0.463 -16.922 -3.082 1 98.06 276 GLY A O 1
ATOM 2035 N N . ILE A 1 277 ? -1.16 -17.562 -5.059 1 98.62 277 ILE A N 1
ATOM 2036 C CA . ILE A 1 277 ? -1.114 -16.219 -5.598 1 98.62 277 ILE A CA 1
ATOM 2037 C C . ILE A 1 277 ? -2.287 -15.398 -5.055 1 98.62 277 ILE A C 1
ATOM 2039 O O . ILE A 1 277 ? -3.445 -15.68 -5.375 1 98.62 277 ILE A O 1
ATOM 2043 N N . MET A 1 278 ? -1.953 -14.32 -4.324 1 98.44 278 MET A N 1
ATOM 2044 C CA . MET A 1 278 ? -2.967 -13.633 -3.529 1 98.44 278 MET A CA 1
ATOM 2045 C C . MET A 1 278 ? -3.404 -12.336 -4.207 1 98.44 278 MET A C 1
ATOM 2047 O O . MET A 1 278 ? -4.398 -11.727 -3.805 1 98.44 278 MET A O 1
ATOM 2051 N N . ASN A 1 279 ? -2.689 -11.898 -5.141 1 98.25 279 ASN A N 1
ATOM 2052 C CA . ASN A 1 279 ? -3.105 -10.859 -6.078 1 98.25 279 ASN A CA 1
ATOM 2053 C C . ASN A 1 279 ? -3.293 -11.422 -7.484 1 98.25 279 ASN A C 1
ATOM 2055 O O . ASN A 1 279 ? -2.32 -11.789 -8.148 1 98.25 279 ASN A O 1
ATOM 2059 N N . THR A 1 280 ? -4.535 -11.406 -7.953 1 97.88 280 THR A N 1
ATOM 2060 C CA . THR A 1 280 ? -4.859 -12.195 -9.133 1 97.88 280 THR A CA 1
ATOM 2061 C C . THR A 1 280 ? -4.711 -11.367 -10.406 1 97.88 280 THR A C 1
ATOM 2063 O O . THR A 1 280 ? -5.039 -11.828 -11.5 1 97.88 280 THR A O 1
ATOM 2066 N N . HIS A 1 281 ? -4.227 -10.156 -10.297 1 96.31 281 HIS A N 1
ATOM 2067 C CA . HIS A 1 281 ? -3.982 -9.344 -11.484 1 96.31 281 HIS A CA 1
ATOM 2068 C C . HIS A 1 281 ? -2.883 -9.953 -12.352 1 96.31 281 HIS A C 1
ATOM 2070 O O . HIS A 1 281 ? -1.874 -10.438 -11.828 1 96.31 281 HIS A O 1
ATOM 2076 N N . SER A 1 282 ? -3.039 -9.93 -13.648 1 95.69 282 SER A N 1
ATOM 2077 C CA . SER A 1 282 ? -2.098 -10.555 -14.578 1 95.69 282 SER A CA 1
ATOM 2078 C C . SER A 1 282 ? -0.732 -9.875 -14.516 1 95.69 282 SER A C 1
ATOM 2080 O O . SER A 1 282 ? 0.292 -10.516 -14.781 1 95.69 282 SER A O 1
ATOM 2082 N N . ARG A 1 283 ? -0.717 -8.625 -14.133 1 94.75 283 ARG A N 1
ATOM 2083 C CA . ARG A 1 283 ? 0.536 -7.883 -14.039 1 94.75 283 ARG A CA 1
ATOM 2084 C C . ARG A 1 283 ? 1.319 -8.297 -12.797 1 94.75 283 ARG A C 1
ATOM 2086 O O . ARG A 1 283 ? 2.527 -8.07 -12.711 1 94.75 283 ARG A O 1
ATOM 2093 N N . GLU A 1 284 ? 0.595 -8.914 -11.859 1 97.06 284 GLU A N 1
ATOM 2094 C CA . GLU A 1 284 ? 1.229 -9.344 -10.617 1 97.06 284 GLU A CA 1
ATOM 2095 C C . GLU A 1 284 ? 1.681 -10.805 -10.711 1 97.06 284 GLU A C 1
ATOM 2097 O O . GLU A 1 284 ? 2.666 -11.195 -10.078 1 97.06 284 GLU A O 1
ATOM 2102 N N . ALA A 1 285 ? 0.912 -11.555 -11.438 1 97.5 285 ALA A N 1
ATOM 2103 C CA . ALA A 1 285 ? 1.242 -12.961 -11.648 1 97.5 285 ALA A CA 1
ATOM 2104 C C . ALA A 1 285 ? 0.358 -13.578 -12.734 1 97.5 285 ALA A C 1
ATOM 2106 O O . ALA A 1 285 ? -0.833 -13.266 -12.812 1 97.5 285 ALA A O 1
ATOM 2107 N N . ASP A 1 286 ? 0.958 -14.391 -13.539 1 95.19 286 ASP A N 1
ATOM 2108 C CA . ASP A 1 286 ? 0.182 -15.18 -14.5 1 95.19 286 ASP A CA 1
ATOM 2109 C C . ASP A 1 286 ? 0.858 -16.516 -14.781 1 95.19 286 ASP A C 1
ATOM 2111 O O . ASP A 1 286 ? 1.753 -16.594 -15.625 1 95.19 286 ASP A O 1
ATOM 2115 N N . CYS A 1 287 ? 0.433 -17.531 -14.141 1 96.56 287 CYS A N 1
ATOM 2116 C CA . CYS A 1 287 ? 0.92 -18.875 -14.352 1 96.56 287 CYS A CA 1
ATOM 2117 C C . CYS A 1 287 ? -0.226 -19.891 -14.312 1 96.56 287 CYS A C 1
ATOM 2119 O O . CYS A 1 287 ? -0.093 -20.969 -13.734 1 96.56 287 CYS A O 1
ATOM 2121 N N . ARG A 1 288 ? -1.337 -19.594 -14.93 1 98.06 288 ARG A N 1
ATOM 2122 C CA . ARG A 1 288 ? -2.557 -20.406 -14.938 1 98.06 288 ARG A CA 1
ATOM 2123 C C . ARG A 1 288 ? -2.328 -21.75 -15.625 1 98.06 288 ARG A C 1
ATOM 2125 O O . ARG A 1 288 ? -2.734 -22.781 -15.109 1 98.06 288 ARG A O 1
ATOM 2132 N N . ALA A 1 289 ? -1.648 -21.625 -16.734 1 98.5 289 ALA A N 1
ATOM 2133 C CA . ALA A 1 289 ? -1.392 -22.859 -17.484 1 98.5 289 ALA A CA 1
ATOM 2134 C C . ALA A 1 289 ? -0.483 -23.797 -16.703 1 98.5 289 ALA A C 1
ATOM 2136 O O . ALA A 1 289 ? -0.707 -25.016 -16.672 1 98.5 289 ALA A O 1
ATOM 2137 N N . GLU A 1 290 ? 0.56 -23.234 -16.078 1 98.62 290 GLU A N 1
ATOM 2138 C CA . GLU A 1 290 ? 1.487 -24.047 -15.297 1 98.62 290 GLU A CA 1
ATOM 2139 C C . GLU A 1 290 ? 0.775 -24.719 -14.125 1 98.62 290 GLU A C 1
ATOM 2141 O O . GLU A 1 290 ? 1.018 -25.891 -13.844 1 98.62 290 GLU A O 1
ATOM 2146 N N . LEU A 1 291 ? -0.104 -24 -13.484 1 98.75 291 LEU A N 1
ATOM 2147 C CA . LEU A 1 291 ? -0.844 -24.547 -12.352 1 98.75 291 LEU A CA 1
ATOM 2148 C C . LEU A 1 291 ? -1.817 -25.625 -12.805 1 98.75 291 LEU A C 1
ATOM 2150 O O . LEU A 1 291 ? -1.946 -26.656 -12.148 1 98.75 291 LEU A O 1
ATOM 2154 N N . MET A 1 292 ? -2.461 -25.359 -13.914 1 98.75 292 MET A N 1
ATOM 2155 C CA . MET A 1 292 ? -3.383 -26.359 -14.453 1 98.75 292 MET A CA 1
ATOM 2156 C C . MET A 1 292 ? -2.635 -27.625 -14.867 1 98.75 292 MET A C 1
ATOM 2158 O O . MET A 1 292 ? -3.102 -28.734 -14.617 1 98.75 292 MET A O 1
ATOM 2162 N N . ALA A 1 293 ? -1.506 -27.438 -15.5 1 98.75 293 ALA A N 1
ATOM 2163 C CA . ALA A 1 293 ? -0.691 -28.562 -15.938 1 98.75 293 ALA A CA 1
ATOM 2164 C C . ALA A 1 293 ? -0.235 -29.406 -14.742 1 98.75 293 ALA A C 1
ATOM 2166 O O . ALA A 1 293 ? -0.283 -30.641 -14.781 1 98.75 293 ALA A O 1
ATOM 2167 N N . ALA A 1 294 ? 0.198 -28.766 -13.711 1 98.62 294 ALA A N 1
ATOM 2168 C CA . ALA A 1 294 ? 0.637 -29.453 -12.5 1 98.62 294 ALA A CA 1
ATOM 2169 C C . ALA A 1 294 ? -0.502 -30.266 -11.891 1 98.62 294 ALA A C 1
ATOM 2171 O O . ALA A 1 294 ? -0.312 -31.422 -11.5 1 98.62 294 ALA A O 1
ATOM 2172 N N . ALA A 1 295 ? -1.663 -29.656 -11.797 1 98.69 295 ALA A N 1
ATOM 2173 C CA . ALA A 1 295 ? -2.832 -30.359 -11.266 1 98.69 295 ALA A CA 1
ATOM 2174 C C . ALA A 1 295 ? -3.209 -31.547 -12.141 1 98.69 295 ALA A C 1
ATOM 2176 O O . ALA A 1 295 ? -3.592 -32.594 -11.633 1 98.69 295 ALA A O 1
ATOM 2177 N N . ALA A 1 296 ? -3.131 -31.344 -13.445 1 98.69 296 ALA A N 1
ATOM 2178 C CA . ALA A 1 296 ? -3.424 -32.438 -14.383 1 98.69 296 ALA A CA 1
ATOM 2179 C C . ALA A 1 296 ? -2.48 -33.594 -14.172 1 98.69 296 ALA A C 1
ATOM 2181 O O . ALA A 1 296 ? -2.914 -34.75 -14.148 1 98.69 296 ALA A O 1
ATOM 2182 N N . VAL A 1 297 ? -1.215 -33.312 -13.992 1 98.5 297 VAL A N 1
ATOM 2183 C CA . VAL A 1 297 ? -0.225 -34.344 -13.75 1 98.5 297 VAL A CA 1
ATOM 2184 C C . VAL A 1 297 ? -0.583 -35.125 -12.484 1 98.5 297 VAL A C 1
ATOM 2186 O O . VAL A 1 297 ? -0.596 -36.344 -12.477 1 98.5 297 VAL A O 1
ATOM 2189 N N . ARG A 1 298 ? -0.927 -34.438 -11.469 1 97.88 298 ARG A N 1
ATOM 2190 C CA . ARG A 1 298 ? -1.286 -35.062 -10.195 1 97.88 298 ARG A CA 1
ATOM 2191 C C . ARG A 1 298 ? -2.551 -35.906 -10.336 1 97.88 298 ARG A C 1
ATOM 2193 O O . ARG A 1 298 ? -2.775 -36.812 -9.562 1 97.88 298 ARG A O 1
ATOM 2200 N N . SER A 1 299 ? -3.297 -35.562 -11.367 1 97.69 299 SER A N 1
ATOM 2201 C CA . SER A 1 299 ? -4.582 -36.219 -11.562 1 97.69 299 SER A CA 1
ATOM 2202 C C . SER A 1 299 ? -4.477 -37.344 -12.602 1 97.69 299 SER A C 1
ATOM 2204 O O . SER A 1 299 ? -5.488 -37.906 -13 1 97.69 299 SER A O 1
ATOM 2206 N N . GLY A 1 300 ? -3.344 -37.531 -13.125 1 96.62 300 GLY A N 1
ATOM 2207 C CA . GLY A 1 300 ? -3.113 -38.688 -13.953 1 96.62 300 GLY A CA 1
ATOM 2208 C C . GLY A 1 300 ? -3 -38.375 -15.43 1 96.62 300 GLY A C 1
ATOM 2209 O O . GLY A 1 300 ? -3.021 -39.281 -16.266 1 96.62 300 GLY A O 1
ATOM 2210 N N . ALA A 1 301 ? -2.814 -37.219 -15.75 1 97.38 301 ALA A N 1
ATOM 2211 C CA . ALA A 1 301 ? -2.693 -36.812 -17.156 1 97.38 301 ALA A CA 1
ATOM 2212 C C . ALA A 1 301 ? -1.404 -37.375 -17.766 1 97.38 301 ALA A C 1
ATOM 2214 O O . ALA A 1 301 ? -0.373 -37.438 -17.078 1 97.38 301 ALA A O 1
ATOM 2215 N N . GLY A 1 302 ? -1.47 -37.75 -19.047 1 96.88 302 GLY A N 1
ATOM 2216 C CA . GLY A 1 302 ? -0.271 -38.062 -19.797 1 96.88 302 GLY A CA 1
ATOM 2217 C C . GLY A 1 302 ? 0.501 -36.844 -20.266 1 96.88 302 GLY A C 1
ATOM 2218 O O . GLY A 1 302 ? -0.001 -35.719 -20.203 1 96.88 302 GLY A O 1
ATOM 2219 N N . LEU A 1 303 ? 1.706 -37.156 -20.719 1 97.5 303 LEU A N 1
ATOM 2220 C CA . LEU A 1 303 ? 2.623 -36.062 -21.094 1 97.5 303 LEU A CA 1
ATOM 2221 C C . LEU A 1 303 ? 2.059 -35.25 -22.25 1 97.5 303 LEU A C 1
ATOM 2223 O O . LEU A 1 303 ? 2.26 -34.031 -22.312 1 97.5 303 LEU A O 1
ATOM 2227 N N . LYS A 1 304 ? 1.425 -35.875 -23.172 1 97 304 LYS A N 1
ATOM 2228 C CA . LYS A 1 304 ? 0.839 -35.188 -24.312 1 97 304 LYS A CA 1
ATOM 2229 C C . LYS A 1 304 ? -0.177 -34.125 -23.844 1 97 304 LYS A C 1
ATOM 2231 O O . LYS A 1 304 ? -0.13 -33 -24.281 1 97 304 LYS A O 1
ATOM 2236 N N . THR A 1 305 ? -1.062 -34.562 -23 1 97.44 305 THR A N 1
ATOM 2237 C CA . THR A 1 305 ? -2.088 -33.656 -22.469 1 97.44 305 THR A CA 1
ATOM 2238 C C . THR A 1 305 ? -1.452 -32.5 -21.703 1 97.44 305 THR A C 1
ATOM 2240 O O . THR A 1 305 ? -1.878 -31.359 -21.844 1 97.44 305 THR A O 1
ATOM 2243 N N . VAL A 1 306 ? -0.429 -32.812 -20.953 1 98.31 306 VAL A N 1
ATOM 2244 C CA . VAL A 1 306 ? 0.261 -31.812 -20.156 1 98.31 306 VAL A CA 1
ATOM 2245 C C . VAL A 1 306 ? 0.88 -30.766 -21.078 1 98.31 306 VAL A C 1
ATOM 2247 O O . VAL A 1 306 ? 0.754 -29.562 -20.828 1 98.31 306 VAL A O 1
ATOM 2250 N N . ARG A 1 307 ? 1.498 -31.172 -22.141 1 98.31 307 ARG A N 1
ATOM 2251 C CA . ARG A 1 307 ? 2.113 -30.266 -23.094 1 98.31 307 ARG A CA 1
ATOM 2252 C C . ARG A 1 307 ? 1.063 -29.375 -23.766 1 98.31 307 ARG A C 1
ATOM 2254 O O . ARG A 1 307 ? 1.295 -28.188 -23.969 1 98.31 307 ARG A O 1
ATOM 2261 N N . GLU A 1 308 ? -0.053 -29.938 -24.062 1 98.38 308 GLU A N 1
ATOM 2262 C CA . GLU A 1 308 ? -1.133 -29.172 -24.688 1 98.38 308 GLU A CA 1
ATOM 2263 C C . GLU A 1 308 ? -1.675 -28.109 -23.734 1 98.38 308 GLU A C 1
ATOM 2265 O O . GLU A 1 308 ? -1.948 -26.984 -24.141 1 98.38 308 GLU A O 1
ATOM 2270 N N . ILE A 1 309 ? -1.822 -28.469 -22.484 1 98.62 309 ILE A N 1
ATOM 2271 C CA . ILE A 1 309 ? -2.316 -27.531 -21.484 1 98.62 309 ILE A CA 1
ATOM 2272 C C . ILE A 1 309 ? -1.359 -26.359 -21.375 1 98.62 309 ILE A C 1
ATOM 2274 O O . ILE A 1 309 ? -1.794 -25.203 -21.312 1 98.62 309 ILE A O 1
ATOM 2278 N N . LEU A 1 310 ? -0.052 -26.609 -21.391 1 98.38 310 LEU A N 1
ATOM 2279 C CA . LEU A 1 310 ? 0.961 -25.578 -21.219 1 98.38 310 LEU A CA 1
ATOM 2280 C C . LEU A 1 310 ? 0.951 -24.609 -22.406 1 98.38 310 LEU A C 1
ATOM 2282 O O . LEU A 1 310 ? 1.498 -23.516 -22.328 1 98.38 310 LEU A O 1
ATOM 2286 N N . GLN A 1 311 ? 0.247 -24.953 -23.469 1 97.69 311 GLN A N 1
ATOM 2287 C CA . GLN A 1 311 ? 0.199 -24.125 -24.672 1 97.69 311 GLN A CA 1
ATOM 2288 C C . GLN A 1 311 ? -1.107 -23.344 -24.734 1 97.69 311 GLN A C 1
ATOM 2290 O O . GLN A 1 311 ? -1.282 -22.5 -25.625 1 97.69 311 GLN A O 1
ATOM 2295 N N . THR A 1 312 ? -1.977 -23.641 -23.828 1 97.38 312 THR A N 1
ATOM 2296 C CA . THR A 1 312 ? -3.256 -22.938 -23.859 1 97.38 312 THR A CA 1
ATOM 2297 C C . THR A 1 312 ? -3.076 -21.469 -23.469 1 97.38 312 THR A C 1
ATOM 2299 O O . THR A 1 312 ? -2.154 -21.125 -22.734 1 97.38 312 THR A O 1
ATOM 2302 N N . LYS A 1 313 ? -4.043 -20.656 -23.906 1 94.25 313 LYS A N 1
ATOM 2303 C CA . LYS A 1 313 ? -3.998 -19.219 -23.609 1 94.25 313 LYS A CA 1
ATOM 2304 C C . LYS A 1 313 ? -5.07 -18.828 -22.594 1 94.25 313 LYS A C 1
ATOM 2306 O O . LYS A 1 313 ? -4.98 -17.766 -21.969 1 94.25 313 LYS A O 1
ATOM 2311 N N . THR A 1 314 ? -6.066 -19.641 -22.469 1 95.19 314 THR A N 1
ATOM 2312 C CA . THR A 1 314 ? -7.164 -19.359 -21.547 1 95.19 314 THR A CA 1
ATOM 2313 C C . THR A 1 314 ? -7.465 -20.578 -20.672 1 95.19 314 THR A C 1
ATOM 2315 O O . THR A 1 314 ? -7.16 -21.703 -21.047 1 95.19 314 THR A O 1
ATOM 2318 N N . THR A 1 315 ? -8 -20.312 -19.547 1 96.88 315 THR A N 1
ATOM 2319 C CA . THR A 1 315 ? -8.398 -21.406 -18.672 1 96.88 315 THR A CA 1
ATOM 2320 C C . THR A 1 315 ? -9.516 -22.219 -19.297 1 96.88 315 THR A C 1
ATOM 2322 O O . THR A 1 315 ? -9.602 -23.438 -19.078 1 96.88 315 THR A O 1
ATOM 2325 N N . GLU A 1 316 ? -10.328 -21.672 -20.141 1 96.44 316 GLU A N 1
ATOM 2326 C CA . GLU A 1 316 ? -11.406 -22.375 -20.828 1 96.44 316 GLU A CA 1
ATOM 2327 C C . GLU A 1 316 ? -10.867 -23.453 -21.75 1 96.44 316 GLU A C 1
ATOM 2329 O O . GLU A 1 316 ? -11.406 -24.562 -21.812 1 96.44 316 GLU A O 1
ATOM 2334 N N . GLU A 1 317 ? -9.82 -23.094 -22.469 1 97.12 317 GLU A N 1
ATOM 2335 C CA . GLU A 1 317 ? -9.172 -24.062 -23.344 1 97.12 317 GLU A CA 1
ATOM 2336 C C . GLU A 1 317 ? -8.625 -25.234 -22.531 1 97.12 317 GLU A C 1
ATOM 2338 O O . GLU A 1 317 ? -8.766 -26.391 -22.938 1 97.12 317 GLU A O 1
ATOM 2343 N N . GLY A 1 318 ? -8.031 -24.938 -21.406 1 97.94 318 GLY A N 1
ATOM 2344 C CA . GLY A 1 318 ? -7.523 -25.984 -20.531 1 97.94 318 GLY A CA 1
ATOM 2345 C C . GLY A 1 318 ? -8.609 -26.891 -20 1 97.94 318 GLY A C 1
ATOM 2346 O O . GLY A 1 318 ? -8.445 -28.125 -19.984 1 97.94 318 GLY A O 1
ATOM 2347 N N . ILE A 1 319 ? -9.688 -26.312 -19.625 1 98.06 319 ILE A N 1
ATOM 2348 C CA . ILE A 1 319 ? -10.82 -27.062 -19.109 1 98.06 319 ILE A CA 1
ATOM 2349 C C . ILE A 1 319 ? -11.352 -28.016 -20.172 1 98.06 319 ILE A C 1
ATOM 2351 O O . ILE A 1 319 ? -11.664 -29.172 -19.891 1 98.06 319 ILE A O 1
ATOM 2355 N N . SER A 1 320 ? -11.43 -27.516 -21.391 1 97.25 320 SER A N 1
ATOM 2356 C CA . SER A 1 320 ? -11.906 -28.344 -22.5 1 97.25 320 SER A CA 1
ATOM 2357 C C . SER A 1 320 ? -10.992 -29.547 -22.719 1 97.25 320 SER A C 1
ATOM 2359 O O . SER A 1 320 ? -11.469 -30.656 -22.984 1 97.25 320 SER A O 1
ATOM 2361 N N . LEU A 1 321 ? -9.719 -29.344 -22.641 1 97.81 321 LEU A N 1
ATOM 2362 C CA . LEU A 1 321 ? -8.758 -30.422 -22.797 1 97.81 321 LEU A CA 1
ATOM 2363 C C . LEU A 1 321 ? -8.922 -31.453 -21.688 1 97.81 321 LEU A C 1
ATOM 2365 O O . LEU A 1 321 ? -8.922 -32.656 -21.953 1 97.81 321 LEU A O 1
ATOM 2369 N N . LEU A 1 322 ? -9.055 -30.984 -20.484 1 98.25 322 LEU A N 1
ATOM 2370 C CA . LEU A 1 322 ? -9.234 -31.891 -19.344 1 98.25 322 LEU A CA 1
ATOM 2371 C C . LEU A 1 322 ? -10.508 -32.719 -19.484 1 98.25 322 LEU A C 1
ATOM 2373 O O . LEU A 1 322 ? -10.531 -33.906 -19.156 1 98.25 322 LEU A O 1
ATOM 2377 N N . LYS A 1 323 ? -11.555 -32.062 -19.922 1 97.38 323 LYS A N 1
ATOM 2378 C CA . LYS A 1 323 ? -12.828 -32.719 -20.141 1 97.38 323 LYS A CA 1
ATOM 2379 C C . LYS A 1 323 ? -12.695 -33.812 -21.203 1 97.38 323 LYS A C 1
ATOM 2381 O O . LYS A 1 323 ? -13.195 -34.938 -21.016 1 97.38 323 LYS A O 1
ATOM 2386 N N . SER A 1 324 ? -12.078 -33.469 -22.297 1 96.56 324 SER A N 1
ATOM 2387 C CA . SER A 1 324 ? -11.898 -34.406 -23.375 1 96.56 324 SER A CA 1
ATOM 2388 C C . SER A 1 324 ? -11.086 -35.625 -22.922 1 96.56 324 SER A C 1
ATOM 2390 O O . SER A 1 324 ? -11.305 -36.75 -23.391 1 96.56 324 SER A O 1
ATOM 2392 N N . GLU A 1 325 ? -10.203 -35.406 -21.969 1 96.44 325 GLU A N 1
ATOM 2393 C CA . GLU A 1 325 ? -9.352 -36.469 -21.453 1 96.44 325 GLU A CA 1
ATOM 2394 C C . GLU A 1 325 ? -10.055 -37.219 -20.328 1 96.44 325 GLU A C 1
ATOM 2396 O O . GLU A 1 325 ? -9.555 -38.25 -19.859 1 96.44 325 GLU A O 1
ATOM 2401 N N . GLY A 1 326 ? -11.164 -36.719 -19.875 1 97 326 GLY A N 1
ATOM 2402 C CA . GLY A 1 326 ? -11.93 -37.375 -18.844 1 97 326 GLY A CA 1
ATOM 2403 C C . GLY A 1 326 ? -11.344 -37.219 -17.453 1 97 326 GLY A C 1
ATOM 2404 O O . GLY A 1 326 ? -11.57 -38.031 -16.562 1 97 326 GLY A O 1
ATOM 2405 N N . ILE A 1 327 ? -10.555 -36.156 -17.203 1 97.94 327 ILE A N 1
ATOM 2406 C CA . ILE A 1 327 ? -9.906 -36 -15.898 1 97.94 327 ILE A CA 1
ATOM 2407 C C . ILE A 1 327 ? -10.258 -34.625 -15.305 1 97.94 327 ILE A C 1
ATOM 2409 O O . ILE A 1 327 ? -9.562 -34.156 -14.406 1 97.94 327 ILE A O 1
ATOM 2413 N N . LEU A 1 328 ? -11.25 -33.969 -15.852 1 98.12 328 LEU A N 1
ATOM 2414 C CA . LEU A 1 328 ? -11.633 -32.625 -15.398 1 98.12 328 LEU A CA 1
ATOM 2415 C C . LEU A 1 328 ? -11.984 -32.656 -13.914 1 98.12 328 LEU A C 1
ATOM 2417 O O . LEU A 1 328 ? -11.461 -31.828 -13.148 1 98.12 328 LEU A O 1
ATOM 2421 N N . GLU A 1 329 ? -12.812 -33.594 -13.5 1 97.81 329 GLU A N 1
ATOM 2422 C CA . GLU A 1 329 ? -13.297 -33.625 -12.125 1 97.81 329 GLU A CA 1
ATOM 2423 C C . GLU A 1 329 ? -12.148 -33.812 -11.141 1 97.81 329 GLU A C 1
ATOM 2425 O O . GLU A 1 329 ? -12.047 -33.062 -10.148 1 97.81 329 GLU A O 1
ATOM 2430 N N . ARG A 1 330 ? -11.297 -34.75 -11.398 1 98.19 330 ARG A N 1
ATOM 2431 C CA . ARG A 1 330 ? -10.18 -35 -10.508 1 98.19 330 ARG A CA 1
ATOM 2432 C C . ARG A 1 330 ? -9.211 -33.844 -10.469 1 98.19 330 ARG A C 1
ATOM 2434 O O . ARG A 1 330 ? -8.633 -33.531 -9.43 1 98.19 330 ARG A O 1
ATOM 2441 N N . THR A 1 331 ? -9.008 -33.281 -11.594 1 98.62 331 THR A N 1
ATOM 2442 C CA . THR A 1 331 ? -8.117 -32.125 -11.664 1 98.62 331 THR A CA 1
ATOM 2443 C C . THR A 1 331 ? -8.68 -30.953 -10.859 1 98.62 331 THR A C 1
ATOM 2445 O O . THR A 1 331 ? -7.941 -30.281 -10.125 1 98.62 331 THR A O 1
ATOM 2448 N N . MET A 1 332 ? -9.953 -30.719 -10.984 1 98.62 332 MET A N 1
ATOM 2449 C CA . MET A 1 332 ? -10.578 -29.641 -10.227 1 98.62 332 MET A CA 1
ATOM 2450 C C . MET A 1 332 ? -10.531 -29.922 -8.734 1 98.62 332 MET A C 1
ATOM 2452 O O . MET A 1 332 ? -10.352 -29.016 -7.926 1 98.62 332 MET A O 1
ATOM 2456 N N . GLU A 1 333 ? -10.711 -31.156 -8.383 1 98.44 333 GLU A N 1
ATOM 2457 C CA . GLU A 1 333 ? -10.594 -31.531 -6.977 1 98.44 333 GLU A CA 1
ATOM 2458 C C . GLU A 1 333 ? -9.219 -31.172 -6.426 1 98.44 333 GLU A C 1
ATOM 2460 O O . GLU A 1 333 ? -9.102 -30.656 -5.312 1 98.44 333 GLU A O 1
ATOM 2465 N N . ASP A 1 334 ? -8.203 -31.484 -7.172 1 98.5 334 ASP A N 1
ATOM 2466 C CA . ASP A 1 334 ? -6.832 -31.172 -6.781 1 98.5 334 ASP A CA 1
ATOM 2467 C C . ASP A 1 334 ? -6.645 -29.656 -6.617 1 98.5 334 ASP A C 1
ATOM 2469 O O . ASP A 1 334 ? -6.109 -29.203 -5.605 1 98.5 334 ASP A O 1
ATOM 2473 N N . LEU A 1 335 ? -7.094 -28.906 -7.613 1 98.69 335 LEU A N 1
ATOM 2474 C CA . LEU A 1 335 ? -6.969 -27.453 -7.594 1 98.69 335 LEU A CA 1
ATOM 2475 C C . LEU A 1 335 ? -7.723 -26.859 -6.406 1 98.69 335 LEU A C 1
ATOM 2477 O O . LEU A 1 335 ? -7.191 -26 -5.695 1 98.69 335 LEU A O 1
ATOM 2481 N N . LEU A 1 336 ? -8.898 -27.328 -6.16 1 98.69 336 LEU A N 1
ATOM 2482 C CA . LEU A 1 336 ? -9.758 -26.766 -5.121 1 98.69 336 LEU A CA 1
ATOM 2483 C C . LEU A 1 336 ? -9.219 -27.109 -3.732 1 98.69 336 LEU A C 1
ATOM 2485 O O . LEU A 1 336 ? -9.367 -26.312 -2.801 1 98.69 336 LEU A O 1
ATOM 2489 N N . GLU A 1 337 ? -8.641 -28.234 -3.605 1 98.44 337 GLU A N 1
ATOM 2490 C CA . GLU A 1 337 ? -7.98 -28.562 -2.344 1 98.44 337 GLU A CA 1
ATOM 2491 C C . GLU A 1 337 ? -6.871 -27.578 -2.025 1 98.44 337 GLU A C 1
ATOM 2493 O O . GLU A 1 337 ? -6.797 -27.047 -0.908 1 98.44 337 GLU A O 1
ATOM 2498 N N . LYS A 1 338 ? -6.062 -27.297 -3.016 1 98.12 338 LYS A N 1
ATOM 2499 C CA . LYS A 1 338 ? -4.961 -26.344 -2.836 1 98.12 338 LYS A CA 1
ATOM 2500 C C . LYS A 1 338 ? -5.477 -24.938 -2.607 1 98.12 338 LYS A C 1
ATOM 2502 O O . LYS A 1 338 ? -4.887 -24.172 -1.846 1 98.12 338 LYS A O 1
ATOM 2507 N N . ILE A 1 339 ? -6.512 -24.562 -3.352 1 98.56 339 ILE A N 1
ATOM 2508 C CA . ILE A 1 339 ? -7.133 -23.266 -3.154 1 98.56 339 ILE A CA 1
ATOM 2509 C C . ILE A 1 339 ? -7.617 -23.125 -1.712 1 98.56 339 ILE A C 1
ATOM 2511 O O . ILE A 1 339 ? -7.324 -22.141 -1.039 1 98.56 339 ILE A O 1
ATOM 2515 N N . GLY A 1 340 ? -8.305 -24.141 -1.21 1 98.19 340 GLY A N 1
ATOM 2516 C CA . GLY A 1 340 ? -8.797 -24.125 0.158 1 98.19 340 GLY A CA 1
ATOM 2517 C C . GLY A 1 340 ? -7.688 -24.031 1.189 1 98.19 340 GLY A C 1
ATOM 2518 O O . GLY A 1 340 ? -7.797 -23.281 2.156 1 98.19 340 GLY A O 1
ATOM 2519 N N . GLU A 1 341 ? -6.637 -24.781 0.977 1 97.56 341 GLU A N 1
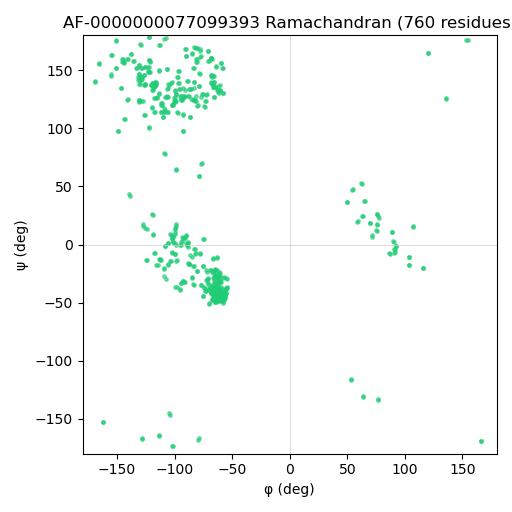ATOM 2520 C CA . GLU A 1 341 ? -5.492 -24.766 1.883 1 97.56 341 GLU A CA 1
ATOM 2521 C C . GLU A 1 341 ? -4.859 -23.375 1.93 1 97.56 341 GLU A C 1
ATOM 2523 O O . GLU A 1 341 ? -4.527 -22.875 3.006 1 97.56 341 GLU A O 1
ATOM 2528 N N . ASN A 1 342 ? -4.691 -22.797 0.782 1 98 342 ASN A N 1
ATOM 2529 C CA . ASN A 1 342 ? -4.055 -21.5 0.701 1 98 342 ASN A CA 1
ATOM 2530 C C . ASN A 1 342 ? -4.926 -20.406 1.322 1 98 342 ASN A C 1
ATOM 2532 O O . ASN A 1 342 ? -4.414 -19.484 1.96 1 98 342 ASN A O 1
ATOM 2536 N N . LEU A 1 343 ? -6.242 -20.484 1.115 1 98.12 343 LEU A N 1
ATOM 2537 C CA . LEU A 1 343 ? -7.156 -19.531 1.745 1 98.12 343 LEU A CA 1
ATOM 2538 C C . LEU A 1 343 ? -7.066 -19.625 3.266 1 98.12 343 LEU A C 1
ATOM 2540 O O . LEU A 1 343 ? -6.938 -18.609 3.943 1 98.12 343 LEU A O 1
ATOM 2544 N N . SER A 1 344 ? -7.094 -20.828 3.766 1 97.06 344 SER A N 1
ATOM 2545 C CA . SER A 1 344 ? -7.047 -21.047 5.207 1 97.06 344 SER A CA 1
ATOM 2546 C C . SER A 1 344 ? -5.719 -20.594 5.797 1 97.06 344 SER A C 1
ATOM 2548 O O . SER A 1 344 ? -5.691 -19.984 6.871 1 97.06 344 SER A O 1
ATOM 2550 N N . ARG A 1 345 ? -4.707 -20.938 5.109 1 96.38 345 ARG A N 1
ATOM 2551 C CA . ARG A 1 345 ? -3.379 -20.531 5.562 1 96.38 345 ARG A CA 1
ATOM 2552 C C . ARG A 1 345 ? -3.26 -19.016 5.629 1 96.38 345 ARG A C 1
ATOM 2554 O O . ARG A 1 345 ? -2.711 -18.469 6.59 1 96.38 345 ARG A O 1
ATOM 2561 N N . ARG A 1 346 ? -3.742 -18.312 4.621 1 97.12 346 ARG A N 1
ATOM 2562 C CA . ARG A 1 346 ? -3.693 -16.844 4.582 1 97.12 346 ARG A CA 1
ATOM 2563 C C . ARG A 1 346 ? -4.461 -16.25 5.75 1 97.12 346 ARG A C 1
ATOM 2565 O O . ARG A 1 346 ? -4.066 -15.211 6.293 1 97.12 346 ARG A O 1
ATOM 2572 N N . ALA A 1 347 ? -5.512 -16.906 6.184 1 96.75 347 ALA A N 1
ATOM 2573 C CA . ALA A 1 347 ? -6.395 -16.406 7.234 1 96.75 347 ALA A CA 1
ATOM 2574 C C . ALA A 1 347 ? -5.91 -16.844 8.617 1 96.75 347 ALA A C 1
ATOM 2576 O O . ALA A 1 347 ? -6.543 -16.531 9.625 1 96.75 347 ALA A O 1
ATOM 2577 N N . TYR A 1 348 ? -4.852 -17.578 8.75 1 93.56 348 TYR A N 1
ATOM 2578 C CA . TYR A 1 348 ? -4.305 -18.094 10 1 93.56 348 TYR A CA 1
ATOM 2579 C C . TYR A 1 348 ? -5.34 -18.953 10.734 1 93.56 348 TYR A C 1
ATOM 2581 O O . TYR A 1 348 ? -5.352 -18.984 11.969 1 93.56 348 TYR A O 1
ATOM 2589 N N . ASP A 1 349 ? -6.262 -19.375 10.023 1 90.44 349 ASP A N 1
ATOM 2590 C CA . ASP A 1 349 ? -7.359 -20.156 10.594 1 90.44 349 ASP A CA 1
ATOM 2591 C C . ASP A 1 349 ? -8.156 -19.328 11.602 1 90.44 349 ASP A C 1
ATOM 2593 O O . ASP A 1 349 ? -8.695 -19.875 12.57 1 90.44 349 ASP A O 1
ATOM 2597 N N . ARG A 1 350 ? -8.109 -18.109 11.469 1 93.94 350 ARG A N 1
ATOM 2598 C CA . ARG A 1 350 ? -8.82 -17.203 12.359 1 93.94 350 ARG A CA 1
ATOM 2599 C C . ARG A 1 350 ? -10.242 -16.953 11.875 1 93.94 350 ARG A C 1
ATOM 2601 O O . ARG A 1 350 ? -11.086 -16.453 12.625 1 93.94 350 ARG A O 1
ATOM 2608 N N . LEU A 1 351 ? -10.516 -17.266 10.664 1 95.12 351 LEU A N 1
ATOM 2609 C CA . LEU A 1 351 ? -11.875 -17.219 10.133 1 95.12 351 LEU A CA 1
ATOM 2610 C C . LEU A 1 351 ? -12.102 -18.359 9.148 1 95.12 351 LEU A C 1
ATOM 2612 O O . LEU A 1 351 ? -11.148 -18.922 8.609 1 95.12 351 LEU A O 1
ATOM 2616 N N . LEU A 1 352 ? -13.32 -18.688 9.008 1 97.38 352 LEU A N 1
ATOM 2617 C CA . LEU A 1 352 ? -13.695 -19.734 8.062 1 97.38 352 LEU A CA 1
ATOM 2618 C C . LEU A 1 352 ? -13.625 -19.219 6.629 1 97.38 352 LEU A C 1
ATOM 2620 O O . LEU A 1 352 ? -14.125 -18.125 6.332 1 97.38 352 LEU A O 1
ATOM 2624 N N . THR A 1 353 ? -12.945 -19.984 5.785 1 98.12 353 THR A N 1
ATOM 2625 C CA . THR A 1 353 ? -12.852 -19.562 4.395 1 98.12 353 THR A CA 1
ATOM 2626 C C . THR A 1 353 ? -13.383 -20.656 3.465 1 98.12 353 THR A C 1
ATOM 2628 O O . THR A 1 353 ? -13.328 -21.844 3.799 1 98.12 353 THR A O 1
ATOM 2631 N N . GLY A 1 354 ? -13.922 -20.266 2.381 1 98.19 354 GLY A N 1
ATOM 2632 C CA . GLY A 1 354 ? -14.375 -21.141 1.322 1 98.19 354 GLY A CA 1
ATOM 2633 C C . GLY A 1 354 ? -14.414 -20.484 -0.04 1 98.19 354 GLY A C 1
ATOM 2634 O O . GLY A 1 354 ? -14.344 -19.25 -0.14 1 98.19 354 GLY A O 1
ATOM 2635 N N . ALA A 1 355 ? -14.484 -21.312 -1.074 1 98.5 355 ALA A N 1
ATOM 2636 C CA . ALA A 1 355 ? -14.555 -20.797 -2.441 1 98.5 355 ALA A CA 1
ATOM 2637 C C . ALA A 1 355 ? -15.398 -21.719 -3.322 1 98.5 355 ALA A C 1
ATOM 2639 O O . ALA A 1 355 ? -15.328 -22.953 -3.201 1 98.5 355 ALA A O 1
ATOM 2640 N N . LEU A 1 356 ? -16.219 -21.094 -4.055 1 98.12 356 LEU A N 1
ATOM 2641 C CA . LEU A 1 356 ? -16.906 -21.734 -5.172 1 98.12 356 LEU A CA 1
ATOM 2642 C C . LEU A 1 356 ? -16.359 -21.234 -6.504 1 98.12 356 LEU A C 1
ATOM 2644 O O . LEU A 1 356 ? -16.281 -20.031 -6.738 1 98.12 356 LEU A O 1
ATOM 2648 N N . VAL A 1 357 ? -15.961 -22.234 -7.371 1 98.25 357 VAL A N 1
ATOM 2649 C CA . VAL A 1 357 ? -15.312 -21.875 -8.633 1 98.25 357 VAL A CA 1
ATOM 2650 C C . VAL A 1 357 ? -16.172 -22.344 -9.797 1 98.25 357 VAL A C 1
ATOM 2652 O O . VAL A 1 357 ? -16.719 -23.453 -9.773 1 98.25 357 VAL A O 1
ATOM 2655 N N . PHE A 1 358 ? -16.266 -21.406 -10.781 1 97.69 358 PHE A N 1
ATOM 2656 C CA . PHE A 1 358 ? -17.062 -21.719 -11.969 1 97.69 358 PHE A CA 1
ATOM 2657 C C . PHE A 1 358 ? -16.344 -21.234 -13.234 1 97.69 358 PHE A C 1
ATOM 2659 O O . PHE A 1 358 ? -15.32 -20.562 -13.148 1 97.69 358 PHE A O 1
ATOM 2666 N N . SER A 1 359 ? -16.75 -21.719 -14.391 1 96.25 359 SER A N 1
ATOM 2667 C CA . SER A 1 359 ? -16.297 -21.219 -15.68 1 96.25 359 SER A CA 1
ATOM 2668 C C . SER A 1 359 ? -17.469 -20.75 -16.547 1 96.25 359 SER A C 1
ATOM 2670 O O . SER A 1 359 ? -18.625 -21.109 -16.281 1 96.25 359 SER A O 1
ATOM 2672 N N . GLY A 1 360 ? -17.219 -19.922 -17.5 1 91.38 360 GLY A N 1
ATOM 2673 C CA . GLY A 1 360 ? -18.266 -19.453 -18.406 1 91.38 360 GLY A CA 1
ATOM 2674 C C . GLY A 1 360 ? -18.891 -20.562 -19.219 1 91.38 360 GLY A C 1
ATOM 2675 O O . GLY A 1 360 ? -20.125 -20.672 -19.281 1 91.38 360 GLY A O 1
ATOM 2676 N N . GLY A 1 361 ? -18.141 -21.406 -19.766 1 90.06 361 GLY A N 1
ATOM 2677 C CA . GLY A 1 361 ? -18.594 -22.438 -20.672 1 90.06 361 GLY A CA 1
ATOM 2678 C C . GLY A 1 361 ? -19.078 -23.688 -19.969 1 90.06 361 GLY A C 1
ATOM 2679 O O . GLY A 1 361 ? -19.984 -24.375 -20.438 1 90.06 361 GLY A O 1
ATOM 2680 N N . HIS A 1 362 ? -18.578 -24.031 -18.781 1 92.44 362 HIS A N 1
ATOM 2681 C CA . HIS A 1 362 ? -18.844 -25.297 -18.125 1 92.44 362 HIS A CA 1
ATOM 2682 C C . HIS A 1 362 ? -19.688 -25.125 -16.875 1 92.44 362 HIS A C 1
ATOM 2684 O O . HIS A 1 362 ? -20.203 -26.094 -16.328 1 92.44 362 HIS A O 1
ATOM 2690 N N . GLY A 1 363 ? -19.812 -23.828 -16.422 1 93.94 363 GLY A N 1
ATOM 2691 C CA . GLY A 1 363 ? -20.578 -23.594 -15.211 1 93.94 363 GLY A CA 1
ATOM 2692 C C . GLY A 1 363 ? -19.844 -23.969 -13.938 1 93.94 363 GLY A C 1
ATOM 2693 O O . GLY A 1 363 ? -18.656 -23.625 -13.781 1 93.94 363 GLY A O 1
ATOM 2694 N N . PHE A 1 364 ? -20.547 -24.688 -13.039 1 96.62 364 PHE A N 1
ATOM 2695 C CA . PHE A 1 364 ? -19.984 -25.078 -11.75 1 96.62 364 PHE A CA 1
ATOM 2696 C C . PHE A 1 364 ? -18.828 -26.047 -11.93 1 96.62 364 PHE A C 1
ATOM 2698 O O . PHE A 1 364 ? -18.984 -27.078 -12.586 1 96.62 364 PHE A O 1
ATOM 2705 N N . LEU A 1 365 ? -17.641 -25.766 -11.344 1 97.94 365 LEU A N 1
ATOM 2706 C CA . LEU A 1 365 ? -16.469 -26.625 -11.453 1 97.94 365 LEU A CA 1
ATOM 2707 C C . LEU A 1 365 ? -16.172 -27.312 -10.125 1 97.94 365 LEU A C 1
ATOM 2709 O O . LEU A 1 365 ? -15.531 -28.375 -10.102 1 97.94 365 LEU A O 1
ATOM 2713 N N . GLY A 1 366 ? -16.578 -26.672 -9.016 1 97.75 366 GLY A N 1
ATOM 2714 C CA . GLY A 1 366 ? -16.391 -27.25 -7.695 1 97.75 366 GLY A CA 1
ATOM 2715 C C . GLY A 1 366 ? -16.297 -26.219 -6.59 1 97.75 366 GLY A C 1
ATOM 2716 O O . GLY A 1 366 ? -16.484 -25.031 -6.836 1 97.75 366 GLY A O 1
ATOM 2717 N N . GLN A 1 367 ? -16.203 -26.734 -5.379 1 98 367 GLN A N 1
ATOM 2718 C CA . GLN A 1 367 ? -16.109 -25.859 -4.219 1 98 367 GLN A CA 1
ATOM 2719 C C . GLN A 1 367 ? -15.219 -26.453 -3.139 1 98 367 GLN A C 1
ATOM 2721 O O . GLN A 1 367 ? -14.984 -27.672 -3.119 1 98 367 GLN A O 1
ATOM 2726 N N . THR A 1 368 ? -14.742 -25.641 -2.281 1 98.12 368 THR A N 1
ATOM 2727 C CA . THR A 1 368 ? -13.898 -26.094 -1.18 1 98.12 368 THR A CA 1
ATOM 2728 C C . THR A 1 368 ? -14.742 -26.609 -0.024 1 98.12 368 THR A C 1
ATOM 2730 O O . THR A 1 368 ? -15.969 -26.484 -0.041 1 98.12 368 THR A O 1
ATOM 2733 N N . LYS A 1 369 ? -14.133 -27.25 0.974 1 93 369 LYS A N 1
ATOM 2734 C CA . LYS A 1 369 ? -14.734 -28.047 2.049 1 93 369 LYS A CA 1
ATOM 2735 C C . LYS A 1 369 ? -15.773 -27.219 2.811 1 93 369 LYS A C 1
ATOM 2737 O O . LYS A 1 369 ? -16.859 -27.719 3.123 1 93 369 LYS A O 1
ATOM 2742 N N . HIS A 1 370 ? -15.602 -25.969 3.139 1 93.06 370 HIS A N 1
ATOM 2743 C CA . HIS A 1 370 ? -16.438 -25.203 4.066 1 93.06 370 HIS A CA 1
ATOM 2744 C C . HIS A 1 370 ? -17.453 -24.344 3.324 1 93.06 370 HIS A C 1
ATOM 2746 O O . HIS A 1 370 ? -18.156 -23.547 3.938 1 93.06 370 HIS A O 1
ATOM 2752 N N . THR A 1 371 ? -17.656 -24.625 2.129 1 96.19 371 THR A N 1
ATOM 2753 C CA . THR A 1 371 ? -18.5 -23.75 1.303 1 96.19 371 THR A CA 1
ATOM 2754 C C . THR A 1 371 ? -19.969 -23.891 1.697 1 96.19 371 THR A C 1
ATOM 2756 O O . THR A 1 371 ? -20.672 -22.891 1.833 1 96.19 371 THR A O 1
ATOM 2759 N N . ASP A 1 372 ? -20.438 -25.062 1.985 1 94.94 372 ASP A N 1
ATOM 2760 C CA . ASP A 1 372 ? -21.844 -25.297 2.338 1 94.94 372 ASP A CA 1
ATOM 2761 C C . ASP A 1 372 ? -22.172 -24.641 3.674 1 94.94 372 ASP A C 1
ATOM 2763 O O . ASP A 1 372 ? -23.234 -24.016 3.814 1 94.94 372 ASP A O 1
ATOM 2767 N N . LEU A 1 373 ? -21.344 -24.797 4.559 1 95.69 373 LEU A N 1
ATOM 2768 C CA . LEU A 1 373 ? -21.547 -24.188 5.863 1 95.69 373 LEU A CA 1
ATOM 2769 C C . LEU A 1 373 ? -21.594 -22.656 5.746 1 95.69 373 LEU A C 1
ATOM 2771 O O . LEU A 1 373 ? -22.438 -22.016 6.367 1 95.69 373 LEU A O 1
ATOM 2775 N N . LEU A 1 374 ? -20.75 -22.156 4.953 1 95.38 374 LEU A N 1
ATOM 2776 C CA . LEU A 1 374 ? -20.688 -20.719 4.77 1 95.38 374 LEU A CA 1
ATOM 2777 C C . LEU A 1 374 ? -21.953 -20.203 4.098 1 95.38 374 LEU A C 1
ATOM 2779 O O . LEU A 1 374 ? -22.469 -19.141 4.469 1 95.38 374 LEU A O 1
ATOM 2783 N N . TRP A 1 375 ? -22.422 -20.953 3.168 1 93.12 375 TRP A N 1
ATOM 2784 C CA . TRP A 1 375 ? -23.672 -20.594 2.514 1 93.12 375 TRP A CA 1
ATOM 2785 C C . TRP A 1 375 ? -24.812 -20.531 3.52 1 93.12 375 TRP A C 1
ATOM 2787 O O . TRP A 1 375 ? -25.656 -19.625 3.469 1 93.12 375 TRP A O 1
ATOM 2797 N N . GLN A 1 376 ? -24.875 -21.453 4.363 1 92.75 376 GLN A N 1
ATOM 2798 C CA . GLN A 1 376 ? -25.922 -21.5 5.391 1 92.75 376 GLN A CA 1
ATOM 2799 C C . GLN A 1 376 ? -25.844 -20.281 6.305 1 92.75 376 GLN A C 1
ATOM 2801 O O . GLN A 1 376 ? -26.875 -19.688 6.621 1 92.75 376 GLN A O 1
ATOM 2806 N N . LYS A 1 377 ? -24.672 -19.953 6.684 1 92.75 377 LYS A N 1
ATOM 2807 C CA . LYS A 1 377 ? -24.484 -18.812 7.582 1 92.75 377 LYS A CA 1
ATOM 2808 C C . LYS A 1 377 ? -24.859 -17.5 6.898 1 92.75 377 LYS A C 1
ATOM 2810 O O . LYS A 1 377 ? -25.406 -16.594 7.531 1 92.75 377 LYS A O 1
ATOM 2815 N N . LEU A 1 378 ? -24.578 -17.422 5.625 1 90.81 378 LEU A N 1
ATOM 2816 C CA . LEU A 1 378 ? -24.859 -16.203 4.863 1 90.81 378 LEU A CA 1
ATOM 2817 C C . LEU A 1 378 ? -26.359 -16.016 4.668 1 90.81 378 LEU A C 1
ATOM 2819 O O . LEU A 1 378 ? -26.844 -14.875 4.605 1 90.81 378 LEU A O 1
ATOM 2823 N N . LYS A 1 379 ? -27.062 -17.016 4.625 1 85.38 379 LYS A N 1
ATOM 2824 C CA . LYS A 1 379 ? -28.5 -16.969 4.41 1 85.38 379 LYS A CA 1
ATOM 2825 C C . LYS A 1 379 ? -29.234 -16.641 5.707 1 85.38 379 LYS A C 1
ATOM 2827 O O . LYS A 1 379 ? -30.375 -16.172 5.68 1 85.38 379 LYS A O 1
ATOM 2832 N N . GLU A 1 380 ? -28.609 -16.906 6.812 1 81.56 380 GLU A N 1
ATOM 2833 C CA . GLU A 1 380 ? -29.234 -16.578 8.094 1 81.56 380 GLU A CA 1
ATOM 2834 C C . GLU A 1 380 ? -29.375 -15.07 8.273 1 81.56 380 GLU A C 1
ATOM 2836 O O . GLU A 1 380 ? -30.219 -14.609 9.047 1 81.56 380 GLU A O 1
ATOM 2841 N N . THR A 1 381 ? -28.531 -14.273 7.699 1 64.62 381 THR A N 1
ATOM 2842 C CA . THR A 1 381 ? -28.547 -12.82 7.852 1 64.62 381 THR A CA 1
ATOM 2843 C C . THR A 1 381 ? -29.547 -12.188 6.883 1 64.62 381 THR A C 1
ATOM 2845 O O . THR A 1 381 ? -29.891 -11.016 7.027 1 64.62 381 THR A O 1
ATOM 2848 N N . GLU A 1 382 ? -29.953 -12.914 5.844 1 59.19 382 GLU A N 1
ATOM 2849 C CA . GLU A 1 382 ? -30.953 -12.344 4.945 1 59.19 382 GLU A CA 1
ATOM 2850 C C . GLU A 1 382 ? -32.375 -12.461 5.531 1 59.19 382 GLU A C 1
ATOM 2852 O O . GLU A 1 382 ? -32.688 -13.453 6.188 1 59.19 382 GLU A O 1
ATOM 2857 N N . MET B 1 1 ? -4.73 6.129 31.5 1 44.06 1 MET B N 1
ATOM 2858 C CA . MET B 1 1 ? -5.359 6.637 30.281 1 44.06 1 MET B CA 1
ATOM 2859 C C . MET B 1 1 ? -4.57 6.215 29.047 1 44.06 1 MET B C 1
ATOM 2861 O O . MET B 1 1 ? -3.338 6.203 29.062 1 44.06 1 MET B O 1
ATOM 2865 N N . GLY B 1 2 ? -5.176 5.559 28.172 1 68.5 2 GLY B N 1
ATOM 2866 C CA . GLY B 1 2 ? -4.512 4.926 27.047 1 68.5 2 GLY B CA 1
ATOM 2867 C C . GLY B 1 2 ? -3.854 5.918 26.109 1 68.5 2 GLY B C 1
ATOM 2868 O O . GLY B 1 2 ? -4.012 7.129 26.266 1 68.5 2 GLY B O 1
ATOM 2869 N N . ARG B 1 3 ? -2.889 5.742 25.359 1 81.12 3 ARG B N 1
ATOM 2870 C CA . ARG B 1 3 ? -2.111 6.59 24.453 1 81.12 3 ARG B CA 1
ATOM 2871 C C . ARG B 1 3 ? -2.883 6.875 23.172 1 81.12 3 ARG B C 1
ATOM 2873 O O . ARG B 1 3 ? -2.412 7.629 22.312 1 81.12 3 ARG B O 1
ATOM 2880 N N . GLY B 1 4 ? -4.09 6.414 23.141 1 79.56 4 GLY B N 1
ATOM 2881 C CA . GLY B 1 4 ? -4.906 6.668 21.969 1 79.56 4 GLY B CA 1
ATOM 2882 C C . GLY B 1 4 ? -4.777 5.59 20.906 1 79.56 4 GLY B C 1
ATOM 2883 O O . GLY B 1 4 ? -5.406 5.672 19.844 1 79.56 4 GLY B O 1
ATOM 2884 N N . LEU B 1 5 ? -4.012 4.551 21.188 1 84 5 LEU B N 1
ATOM 2885 C CA . LEU B 1 5 ? -3.75 3.514 20.203 1 84 5 LEU B CA 1
ATOM 2886 C C . LEU B 1 5 ? -4.258 2.16 20.688 1 84 5 LEU B C 1
ATOM 2888 O O . LEU B 1 5 ? -4 1.134 20.047 1 84 5 LEU B O 1
ATOM 2892 N N . GLU B 1 6 ? -4.961 2.168 21.766 1 80.06 6 GLU B N 1
ATOM 2893 C CA . GLU B 1 6 ? -5.367 0.917 22.391 1 80.06 6 GLU B CA 1
ATOM 2894 C C . GLU B 1 6 ? -6.227 0.077 21.453 1 80.06 6 GLU B C 1
ATOM 2896 O O . GLU B 1 6 ? -6.148 -1.153 21.469 1 80.06 6 GLU B O 1
ATOM 2901 N N . GLU B 1 7 ? -6.879 0.726 20.594 1 74.06 7 GLU B N 1
ATOM 2902 C CA . GLU B 1 7 ? -7.777 0.009 19.688 1 74.06 7 GLU B CA 1
ATOM 2903 C C . GLU B 1 7 ? -7.145 -0.182 18.312 1 74.06 7 GLU B C 1
ATOM 2905 O O . GLU B 1 7 ? -7.75 -0.78 17.422 1 74.06 7 GLU B O 1
ATOM 2910 N N . HIS B 1 8 ? -5.945 0.182 18.281 1 81.5 8 HIS B N 1
ATOM 2911 C CA . HIS B 1 8 ? -5.281 0.105 16.984 1 81.5 8 HIS B CA 1
ATOM 2912 C C . HIS B 1 8 ? -4.254 -1.021 16.969 1 81.5 8 HIS B C 1
ATOM 2914 O O . HIS B 1 8 ? -3.068 -0.791 17.203 1 81.5 8 HIS B O 1
ATOM 2920 N N . LYS B 1 9 ? -4.777 -2.242 16.812 1 83.94 9 LYS B N 1
ATOM 2921 C CA . LYS B 1 9 ? -3.961 -3.445 16.688 1 83.94 9 LYS B CA 1
ATOM 2922 C C . LYS B 1 9 ? -4.102 -4.062 15.305 1 83.94 9 LYS B C 1
ATOM 2924 O O . LYS B 1 9 ? -5.109 -3.854 14.625 1 83.94 9 LYS B O 1
ATOM 2929 N N . VAL B 1 10 ? -3.012 -4.699 14.906 1 86 10 VAL B N 1
ATOM 2930 C CA . VAL B 1 10 ? -3.057 -5.387 13.625 1 86 10 VAL B CA 1
ATOM 2931 C C . VAL B 1 10 ? -2.625 -6.844 13.797 1 86 10 VAL B C 1
ATOM 2933 O O . VAL B 1 10 ? -1.786 -7.148 14.648 1 86 10 VAL B O 1
ATOM 2936 N N . ILE B 1 11 ? -3.176 -7.715 13.07 1 83.5 11 ILE B N 1
ATOM 2937 C CA . ILE B 1 11 ? -2.797 -9.125 13.102 1 83.5 11 ILE B CA 1
ATOM 2938 C C . ILE B 1 11 ? -1.825 -9.422 11.961 1 83.5 11 ILE B C 1
ATOM 2940 O O . ILE B 1 11 ? -2.164 -9.25 10.789 1 83.5 11 ILE B O 1
ATOM 2944 N N . LYS B 1 12 ? -0.623 -9.758 12.281 1 86 12 LYS B N 1
ATOM 2945 C CA . LYS B 1 12 ? 0.422 -10.18 11.359 1 86 12 LYS B CA 1
ATOM 2946 C C . LYS B 1 12 ? 1.093 -11.461 11.836 1 86 12 LYS B C 1
ATOM 2948 O O . LYS B 1 12 ? 1.334 -11.633 13.039 1 86 12 LYS B O 1
ATOM 2953 N N . GLN B 1 13 ? 1.354 -12.367 10.898 1 86.31 13 GLN B N 1
ATOM 2954 C CA . GLN B 1 13 ? 1.985 -13.648 11.219 1 86.31 13 GLN B CA 1
ATOM 2955 C C . GLN B 1 13 ? 1.277 -14.336 12.383 1 86.31 13 GLN B C 1
ATOM 2957 O O . GLN B 1 13 ? 1.926 -14.812 13.32 1 86.31 13 GLN B O 1
ATOM 2962 N N . ASN B 1 14 ? 0.007 -14.188 12.414 1 86.75 14 ASN B N 1
ATOM 2963 C CA . ASN B 1 14 ? -0.917 -14.828 13.344 1 86.75 14 ASN B CA 1
ATOM 2964 C C . ASN B 1 14 ? -0.754 -14.289 14.758 1 86.75 14 ASN B C 1
ATOM 2966 O O . ASN B 1 14 ? -1.033 -15 15.734 1 86.75 14 ASN B O 1
ATOM 2970 N N . LYS B 1 15 ? -0.169 -13.172 14.906 1 90.69 15 LYS B N 1
ATOM 2971 C CA . LYS B 1 15 ? -0.038 -12.492 16.188 1 90.69 15 LYS B CA 1
ATOM 2972 C C . LYS B 1 15 ? -0.707 -11.125 16.172 1 90.69 15 LYS B C 1
ATOM 2974 O O . LYS B 1 15 ? -0.631 -10.414 15.164 1 90.69 15 LYS B O 1
ATOM 2979 N N . GLU B 1 16 ? -1.318 -10.859 17.188 1 91.06 16 GLU B N 1
ATOM 2980 C CA . GLU B 1 16 ? -1.853 -9.516 17.359 1 91.06 16 GLU B CA 1
ATOM 2981 C C . GLU B 1 16 ? -0.769 -8.547 17.828 1 91.06 16 GLU B C 1
ATOM 2983 O O . GLU B 1 16 ? -0.175 -8.734 18.891 1 91.06 16 GLU B O 1
ATOM 2988 N N . LEU B 1 17 ? -0.542 -7.539 17 1 92.38 17 LEU B N 1
ATOM 2989 C CA . LEU B 1 17 ? 0.574 -6.629 17.234 1 92.38 17 LEU B CA 1
ATOM 2990 C C . LEU B 1 17 ? 0.074 -5.215 17.516 1 92.38 17 LEU B C 1
ATOM 2992 O O . LEU B 1 17 ? -0.856 -4.742 16.859 1 92.38 17 LE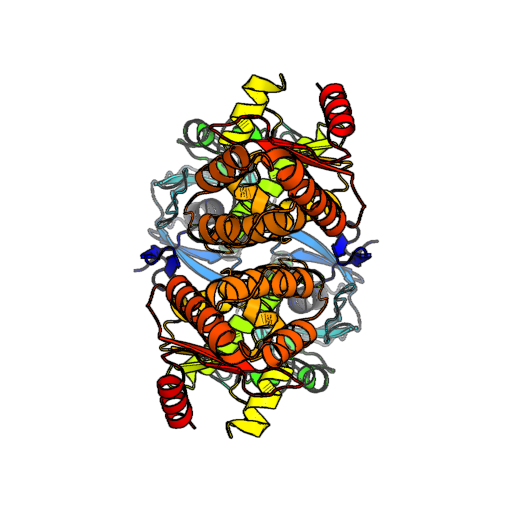U B O 1
ATOM 2996 N N . ARG B 1 18 ? 0.71 -4.57 18.438 1 93.5 18 ARG B N 1
ATOM 2997 C CA . ARG B 1 18 ? 0.361 -3.203 18.812 1 93.5 18 ARG B CA 1
ATOM 2998 C C . ARG B 1 18 ? 1.01 -2.193 17.875 1 93.5 18 ARG B C 1
ATOM 3000 O O . ARG B 1 18 ? 2.172 -2.35 17.5 1 93.5 18 ARG B O 1
ATOM 3007 N N . CYS B 1 19 ? 0.244 -1.154 17.531 1 93.94 19 CYS B N 1
ATOM 3008 C CA . CYS B 1 19 ? 0.795 -0.016 16.812 1 93.94 19 CYS B CA 1
ATOM 3009 C C . CYS B 1 19 ? 1.51 0.941 17.75 1 93.94 19 CYS B C 1
ATOM 3011 O O . CYS B 1 19 ? 1.315 0.88 18.969 1 93.94 19 CYS B O 1
ATOM 3013 N N . GLY B 1 20 ? 2.365 1.757 17.219 1 95.38 20 GLY B N 1
ATOM 3014 C CA . GLY B 1 20 ? 3.066 2.787 17.969 1 95.38 20 GLY B CA 1
ATOM 3015 C C . GLY B 1 20 ? 2.967 4.16 17.344 1 95.38 20 GLY B C 1
ATOM 3016 O O . GLY B 1 20 ? 2.066 4.414 16.531 1 95.38 20 GLY B O 1
ATOM 3017 N N . PHE B 1 21 ? 3.803 5.059 17.828 1 95.69 21 PHE B N 1
ATOM 3018 C CA . PHE B 1 21 ? 3.82 6.391 17.234 1 95.69 21 PHE B CA 1
ATOM 3019 C C . PHE B 1 21 ? 5.215 6.738 16.734 1 95.69 21 PHE B C 1
ATOM 3021 O O . PHE B 1 21 ? 6.211 6.211 17.219 1 95.69 21 PHE B O 1
ATOM 3028 N N . THR B 1 22 ? 5.289 7.578 15.742 1 96.62 22 THR B N 1
ATOM 3029 C CA . THR B 1 22 ? 6.512 7.84 14.992 1 96.62 22 THR B CA 1
ATOM 3030 C C . THR B 1 22 ? 7.41 8.82 15.742 1 96.62 22 THR B C 1
ATOM 3032 O O . THR B 1 22 ? 6.984 9.438 16.719 1 96.62 22 THR B O 1
ATOM 3035 N N . THR B 1 23 ? 8.641 8.953 15.273 1 97.88 23 THR B N 1
ATOM 3036 C CA . THR B 1 23 ? 9.539 9.977 15.812 1 97.88 23 THR B CA 1
ATOM 3037 C C . THR B 1 23 ? 8.977 11.375 15.562 1 97.88 23 THR B C 1
ATOM 3039 O O . THR B 1 23 ? 9.164 12.273 16.391 1 97.88 23 THR B O 1
ATOM 3042 N N . GLY B 1 24 ? 8.305 11.516 14.461 1 97.25 24 GLY B N 1
ATOM 3043 C CA . GLY B 1 24 ? 7.652 12.781 14.18 1 97.25 24 GLY B CA 1
ATOM 3044 C C . GLY B 1 24 ? 6.598 13.148 15.203 1 97.25 24 GLY B C 1
ATOM 3045 O O . GLY B 1 24 ? 6.523 14.297 15.648 1 97.25 24 GLY B O 1
ATOM 3046 N N . SER B 1 25 ? 5.844 12.148 15.531 1 97 25 SER B N 1
ATOM 3047 C CA . SER B 1 25 ? 4.824 12.375 16.547 1 97 25 SER B CA 1
ATOM 3048 C C . SER B 1 25 ? 5.457 12.727 17.891 1 97 25 SER B C 1
ATOM 3050 O O . SER B 1 25 ? 4.953 13.594 18.609 1 97 25 SER B O 1
ATOM 3052 N N . CYS B 1 26 ? 6.48 12.094 18.219 1 98.44 26 CYS B N 1
ATOM 3053 C CA . CYS B 1 26 ? 7.188 12.383 19.469 1 98.44 26 CYS B CA 1
ATOM 3054 C C . CYS B 1 26 ? 7.707 13.82 19.469 1 98.44 26 CYS B C 1
ATOM 3056 O O . CYS B 1 26 ? 7.527 14.539 20.453 1 98.44 26 CYS B O 1
ATOM 3058 N N . ALA B 1 27 ? 8.328 14.172 18.375 1 98.69 27 ALA B N 1
ATOM 3059 C CA . ALA B 1 27 ? 8.898 15.516 18.266 1 98.69 27 ALA B CA 1
ATOM 3060 C C . ALA B 1 27 ? 7.805 16.578 18.375 1 98.69 27 ALA B C 1
ATOM 3062 O O . ALA B 1 27 ? 7.973 17.578 19.062 1 98.69 27 ALA B O 1
ATOM 3063 N N . ALA B 1 28 ? 6.75 16.359 17.703 1 97.69 28 ALA B N 1
ATOM 3064 C CA . ALA B 1 28 ? 5.641 17.297 17.703 1 97.69 28 ALA B CA 1
ATOM 3065 C C . ALA B 1 28 ? 5.035 17.438 19.094 1 97.69 28 ALA B C 1
ATOM 3067 O O . ALA B 1 28 ? 4.766 18.547 19.562 1 97.69 28 ALA B O 1
ATOM 3068 N N . ALA B 1 29 ? 4.848 16.312 19.734 1 97.62 29 ALA B N 1
ATOM 3069 C CA . ALA B 1 29 ? 4.277 16.312 21.094 1 97.62 29 ALA B CA 1
ATOM 3070 C C . ALA B 1 29 ? 5.203 17.031 22.078 1 97.62 29 ALA B C 1
ATOM 3072 O O . ALA B 1 29 ? 4.75 17.828 22.891 1 97.62 29 ALA B O 1
ATOM 3073 N N . ALA B 1 30 ? 6.426 16.719 22.016 1 98.62 30 ALA B N 1
ATOM 3074 C CA . ALA B 1 30 ? 7.398 17.359 22.891 1 98.62 30 ALA B CA 1
ATOM 3075 C C . ALA B 1 30 ? 7.418 18.875 22.656 1 98.62 30 ALA B C 1
ATOM 3077 O O . ALA B 1 30 ? 7.461 19.656 23.609 1 98.62 30 ALA B O 1
ATOM 3078 N N . ALA B 1 31 ? 7.457 19.234 21.438 1 98.5 31 ALA B N 1
ATOM 3079 C CA . ALA B 1 31 ? 7.453 20.656 21.094 1 98.5 31 ALA B CA 1
ATOM 3080 C C . ALA B 1 31 ? 6.211 21.344 21.656 1 98.5 31 ALA B C 1
ATOM 3082 O O . ALA B 1 31 ? 6.301 22.453 22.203 1 98.5 31 ALA B O 1
ATOM 3083 N N . LYS B 1 32 ? 5.125 20.703 21.516 1 96.94 32 LYS B N 1
ATOM 3084 C CA . LYS B 1 32 ? 3.867 21.25 22.016 1 96.94 32 LYS B CA 1
ATOM 3085 C C . LYS B 1 32 ? 3.91 21.406 23.531 1 96.94 32 LYS B C 1
ATOM 3087 O O . LYS B 1 32 ? 3.512 22.453 24.062 1 96.94 32 LYS B O 1
ATOM 3092 N N . GLY B 1 33 ? 4.328 20.422 24.203 1 97.19 33 GLY B N 1
ATOM 3093 C CA . GLY B 1 33 ? 4.457 20.484 25.641 1 97.19 33 GLY B CA 1
ATOM 3094 C C . GLY B 1 33 ? 5.402 21.578 26.109 1 97.19 33 GLY B C 1
ATOM 3095 O O . GLY B 1 33 ? 5.09 22.328 27.047 1 97.19 33 GLY B O 1
ATOM 3096 N N . ALA B 1 34 ? 6.523 21.672 25.484 1 98.38 34 ALA B N 1
ATOM 3097 C CA . ALA B 1 34 ? 7.504 22.688 25.828 1 98.38 34 ALA B CA 1
ATOM 3098 C C . ALA B 1 34 ? 6.945 24.094 25.578 1 98.38 34 ALA B C 1
ATOM 3100 O O . ALA B 1 34 ? 7.145 25 26.375 1 98.38 34 ALA B O 1
ATOM 3101 N N . ALA B 1 35 ? 6.332 24.25 24.484 1 97.12 35 ALA B N 1
ATOM 3102 C CA . ALA B 1 35 ? 5.727 25.531 24.172 1 97.12 35 ALA B CA 1
ATOM 3103 C C . ALA B 1 35 ? 4.691 25.922 25.219 1 97.12 35 ALA B C 1
ATOM 3105 O O . ALA B 1 35 ? 4.66 27.078 25.672 1 97.12 35 ALA B O 1
ATOM 3106 N N . ALA B 1 36 ? 3.881 25 25.578 1 95.38 36 ALA B N 1
ATOM 3107 C CA . ALA B 1 36 ? 2.854 25.25 26.594 1 95.38 36 ALA B CA 1
ATOM 3108 C C . ALA B 1 36 ? 3.482 25.641 27.922 1 95.38 36 ALA B C 1
ATOM 3110 O O . ALA B 1 36 ? 3.01 26.562 28.594 1 95.38 36 ALA B O 1
ATOM 3111 N N . ALA B 1 37 ? 4.453 24.969 28.25 1 96.75 37 ALA B N 1
ATOM 3112 C CA . ALA B 1 37 ? 5.148 25.281 29.5 1 96.75 37 ALA B CA 1
ATOM 3113 C C . ALA B 1 37 ? 5.797 26.672 29.422 1 96.75 37 ALA B C 1
ATOM 3115 O O . ALA B 1 37 ? 5.816 27.406 30.422 1 96.75 37 ALA B O 1
ATOM 3116 N N . LEU B 1 38 ? 6.398 26.984 28.312 1 96.88 38 LEU B N 1
ATOM 3117 C CA . LEU B 1 38 ? 7.09 28.25 28.125 1 96.88 38 LEU B CA 1
ATOM 3118 C C . LEU B 1 38 ? 6.113 29.422 28.188 1 96.88 38 LEU B C 1
ATOM 3120 O O . LEU B 1 38 ? 6.387 30.422 28.844 1 96.88 38 LEU B O 1
ATOM 3124 N N . LEU B 1 39 ? 5.016 29.281 27.578 1 94.06 39 LEU B N 1
ATOM 3125 C CA . LEU B 1 39 ? 4.117 30.422 27.391 1 94.06 39 LEU B CA 1
ATOM 3126 C C . LEU B 1 39 ? 3.109 30.516 28.531 1 94.06 39 LEU B C 1
ATOM 3128 O O . LEU B 1 39 ? 2.67 31.609 28.906 1 94.06 39 LEU B O 1
ATOM 3132 N N . PHE B 1 40 ? 2.727 29.312 29.078 1 92.5 40 PHE B N 1
ATOM 3133 C CA . PHE B 1 40 ? 1.666 29.312 30.078 1 92.5 40 PHE B CA 1
ATOM 3134 C C . PHE B 1 40 ? 2.211 28.906 31.453 1 92.5 40 PHE B C 1
ATOM 3136 O O . PHE B 1 40 ? 1.5 28.984 32.469 1 92.5 40 PHE B O 1
ATOM 3143 N N . GLY B 1 41 ? 3.354 28.422 31.484 1 92.25 41 GLY B N 1
ATOM 3144 C CA . GLY B 1 41 ? 3.939 27.984 32.75 1 92.25 41 GLY B CA 1
ATOM 3145 C C . GLY B 1 41 ? 3.387 26.672 33.25 1 92.25 41 GLY B C 1
ATOM 3146 O O . GLY B 1 41 ? 3.504 26.344 34.438 1 92.25 41 GLY B O 1
ATOM 3147 N N . LYS B 1 42 ? 2.752 25.922 32.375 1 88.94 42 LYS B N 1
ATOM 3148 C CA . LYS B 1 42 ? 2.113 24.672 32.75 1 88.94 42 LYS B CA 1
ATOM 3149 C C . LYS B 1 42 ? 2.869 23.484 32.188 1 88.94 42 LYS B C 1
ATOM 3151 O O . LYS B 1 42 ? 2.969 23.328 30.969 1 88.94 42 LYS B O 1
ATOM 3156 N N . GLN B 1 43 ? 3.436 22.703 33.094 1 93.81 43 GLN B N 1
ATOM 3157 C CA . GLN B 1 43 ? 4.09 21.453 32.688 1 93.81 43 GLN B CA 1
ATOM 3158 C C . GLN B 1 43 ? 3.121 20.281 32.781 1 93.81 43 GLN B C 1
ATOM 3160 O O . GLN B 1 43 ? 2.967 19.656 33.844 1 93.81 43 GLN B O 1
ATOM 3165 N N . GLU B 1 44 ? 2.551 19.938 31.703 1 92.19 44 GLU B N 1
ATOM 3166 C CA . GLU B 1 44 ? 1.591 18.844 31.641 1 92.19 44 GLU B CA 1
ATOM 3167 C C . GLU B 1 44 ? 2.299 17.484 31.656 1 92.19 44 GLU B C 1
ATOM 3169 O O . GLU B 1 44 ? 3.379 17.344 31.078 1 92.19 44 GLU B O 1
ATOM 3174 N N . ALA B 1 45 ? 1.649 16.531 32.25 1 94.31 45 ALA B N 1
ATOM 3175 C CA . ALA B 1 45 ? 2.199 15.18 32.25 1 94.31 45 ALA B CA 1
ATOM 3176 C C . ALA B 1 45 ? 2.002 14.484 30.922 1 94.31 45 ALA B C 1
ATOM 3178 O O . ALA B 1 45 ? 2.791 13.617 30.547 1 94.31 45 ALA B O 1
ATOM 3179 N N . LYS B 1 46 ? 0.842 14.797 30.281 1 95.44 46 LYS B N 1
ATOM 3180 C CA . LYS B 1 46 ? 0.502 14.258 28.969 1 95.44 46 LYS B CA 1
ATOM 3181 C C . LYS B 1 46 ? 0 15.359 28.031 1 95.44 46 LYS B C 1
ATOM 3183 O O . LYS B 1 46 ? -0.552 16.359 28.5 1 95.44 46 LYS B O 1
ATOM 3188 N N . ILE B 1 47 ? 0.238 15.102 26.812 1 94.38 47 ILE B N 1
ATOM 3189 C CA . ILE B 1 47 ? -0.228 16.078 25.828 1 94.38 47 ILE B CA 1
ATOM 3190 C C . ILE B 1 47 ? -0.988 15.367 24.719 1 94.38 47 ILE B C 1
ATOM 3192 O O . ILE B 1 47 ? -0.639 14.242 24.328 1 94.38 47 ILE B O 1
ATOM 3196 N N . SER B 1 48 ? -1.993 16.016 24.234 1 91.62 48 SER B N 1
ATOM 3197 C CA . SER B 1 48 ? -2.762 15.492 23.109 1 91.62 48 SER B CA 1
ATOM 3198 C C . SER B 1 48 ? -2.166 15.945 21.781 1 91.62 48 SER B C 1
ATOM 3200 O O . SER B 1 48 ? -1.725 17.078 21.641 1 91.62 48 SER B O 1
ATOM 3202 N N . LEU B 1 49 ? -2.141 15.078 20.781 1 91.56 49 LEU B N 1
ATOM 3203 C CA . LEU B 1 49 ? -1.624 15.375 19.438 1 91.56 49 LEU B CA 1
ATOM 3204 C C . LEU B 1 49 ? -2.488 14.727 18.375 1 91.56 49 LEU B C 1
ATOM 3206 O O . LEU B 1 49 ? -2.68 13.508 18.375 1 91.56 49 LEU B O 1
ATOM 3210 N N . MET B 1 50 ? -2.959 15.523 17.453 1 82.5 50 MET B N 1
ATOM 3211 C CA . MET B 1 50 ? -3.678 14.992 16.312 1 82.5 50 MET B CA 1
ATOM 3212 C C . MET B 1 50 ? -2.707 14.578 15.203 1 82.5 50 MET B C 1
ATOM 3214 O O . MET B 1 50 ? -1.923 15.398 14.719 1 82.5 50 MET B O 1
ATOM 3218 N N . THR B 1 51 ? -2.818 13.367 14.805 1 88 51 THR B N 1
ATOM 3219 C CA . THR B 1 51 ? -1.908 12.867 13.781 1 88 51 THR B CA 1
ATOM 3220 C C . THR B 1 51 ? -2.484 13.094 12.383 1 88 51 THR B C 1
ATOM 3222 O O . THR B 1 51 ? -3.689 13.312 12.234 1 88 51 THR B O 1
ATOM 3225 N N . PRO B 1 52 ? -1.604 13.023 11.391 1 81.69 52 PRO B N 1
ATOM 3226 C CA . PRO B 1 52 ? -2.098 13.156 10.016 1 81.69 52 PRO B CA 1
ATOM 3227 C C . PRO B 1 52 ? -3.111 12.07 9.648 1 81.69 52 PRO B C 1
ATOM 3229 O O . PRO B 1 52 ? -3.979 12.297 8.797 1 81.69 52 PRO B O 1
ATOM 3232 N N . ALA B 1 53 ? -3.064 10.953 10.312 1 78 53 ALA B N 1
ATOM 3233 C CA . ALA B 1 53 ? -3.973 9.844 10.039 1 78 53 ALA B CA 1
ATOM 3234 C C . ALA B 1 53 ? -5.348 10.102 10.648 1 78 53 ALA B C 1
ATOM 3236 O O . ALA B 1 53 ? -6.273 9.305 10.461 1 78 53 ALA B O 1
ATOM 3237 N N . GLY B 1 54 ? -5.465 11.156 11.438 1 73.5 54 GLY B N 1
ATOM 3238 C CA . GLY B 1 54 ? -6.73 11.469 12.078 1 73.5 54 GLY B CA 1
ATOM 3239 C C . GLY B 1 54 ? -6.898 10.797 13.43 1 73.5 54 GLY B C 1
ATOM 3240 O O . GLY B 1 54 ? -8 10.766 13.977 1 73.5 54 GLY B O 1
ATOM 3241 N N . ILE B 1 55 ? -5.895 10.25 13.93 1 79.94 55 ILE B N 1
ATOM 3242 C CA . ILE B 1 55 ? -5.902 9.594 15.234 1 79.94 55 ILE B CA 1
ATOM 3243 C C . ILE B 1 55 ? -5.332 10.539 16.297 1 79.94 55 ILE B C 1
ATOM 3245 O O . ILE B 1 55 ? -4.238 11.078 16.125 1 79.94 55 ILE B O 1
ATOM 3249 N N . ARG B 1 56 ? -6.031 10.695 17.344 1 85 56 ARG B N 1
ATOM 3250 C CA . ARG B 1 56 ? -5.551 11.531 18.438 1 85 56 ARG B CA 1
ATOM 3251 C C . ARG B 1 56 ? -4.703 10.711 19.422 1 85 56 ARG B C 1
ATOM 3253 O O . ARG B 1 56 ? -5.152 9.688 19.938 1 85 56 ARG B O 1
ATOM 3260 N N . LEU B 1 57 ? -3.547 11.227 19.672 1 92.12 57 LEU B N 1
ATOM 3261 C CA . LEU B 1 57 ? -2.635 10.578 20.609 1 92.12 57 LEU B CA 1
ATOM 3262 C C . LEU B 1 57 ? -2.559 11.352 21.922 1 92.12 57 LEU B C 1
ATOM 3264 O O . LEU B 1 57 ? -2.812 12.562 21.953 1 92.12 57 LEU B O 1
ATOM 3268 N N . PHE B 1 58 ? -2.293 10.617 22.969 1 93.12 58 PHE B N 1
ATOM 3269 C CA . PHE B 1 58 ? -1.976 11.188 24.266 1 93.12 58 PHE B CA 1
ATOM 3270 C C . PHE B 1 58 ? -0.61 10.711 24.75 1 93.12 58 PHE B C 1
ATOM 3272 O O . PHE B 1 58 ? -0.478 9.594 25.266 1 93.12 58 PHE B O 1
ATOM 3279 N N . LEU B 1 59 ? 0.356 11.586 24.594 1 96.75 59 LEU B N 1
ATOM 3280 C CA . LEU B 1 59 ? 1.735 11.164 24.812 1 96.75 59 LEU B CA 1
ATOM 3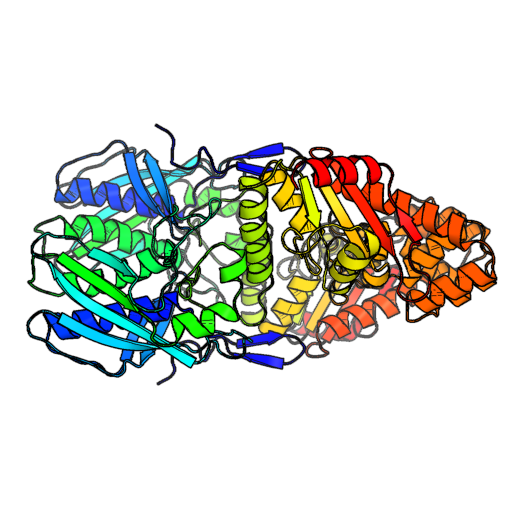281 C C . LEU B 1 59 ? 2.273 11.734 26.125 1 96.75 59 LEU B C 1
ATOM 3283 O O . LEU B 1 59 ? 2.062 12.906 26.438 1 96.75 59 LEU B O 1
ATOM 3287 N N . PRO B 1 60 ? 2.932 10.891 26.922 1 96.94 60 PRO B N 1
ATOM 3288 C CA . PRO B 1 60 ? 3.543 11.391 28.156 1 96.94 60 PRO B CA 1
ATOM 3289 C C . PRO B 1 60 ? 4.727 12.32 27.891 1 96.94 60 PRO B C 1
ATOM 3291 O O . PRO B 1 60 ? 5.52 12.078 26.984 1 96.94 60 PRO B O 1
ATOM 3294 N N . LEU B 1 61 ? 4.805 13.367 28.688 1 97.81 61 LEU B N 1
ATOM 3295 C CA . LEU B 1 61 ? 5.93 14.297 28.641 1 97.81 61 LEU B CA 1
ATOM 3296 C C . LEU B 1 61 ? 6.855 14.078 29.844 1 97.81 61 LEU B C 1
ATOM 3298 O O . LEU B 1 61 ? 6.391 13.844 30.953 1 97.81 61 LEU B O 1
ATOM 3302 N N . GLU B 1 62 ? 8.086 14.117 29.547 1 97.5 62 GLU B N 1
ATOM 3303 C CA . GLU B 1 62 ? 9.07 13.844 30.578 1 97.5 62 GLU B CA 1
ATOM 3304 C C . GLU B 1 62 ? 10.219 14.844 30.531 1 97.5 62 GLU B C 1
ATOM 3306 O O . GLU B 1 62 ? 10.383 15.57 29.562 1 97.5 62 GLU B O 1
ATOM 3311 N N . ASP B 1 63 ? 10.984 15.023 31.703 1 97.75 63 ASP B N 1
ATOM 3312 C CA . ASP B 1 63 ? 12.289 15.664 31.812 1 97.75 63 ASP B CA 1
ATOM 3313 C C . ASP B 1 63 ? 12.219 17.125 31.406 1 97.75 63 ASP B C 1
ATOM 3315 O O . ASP B 1 63 ? 12.984 17.578 30.547 1 97.75 63 ASP B O 1
ATOM 3319 N N . PHE B 1 64 ? 11.352 17.812 31.969 1 98 64 PHE B N 1
ATOM 3320 C CA . PHE B 1 64 ? 11.234 19.234 31.719 1 98 64 PHE B CA 1
ATOM 3321 C C . PHE B 1 64 ? 12.469 19.969 32.219 1 98 64 PHE B C 1
ATOM 3323 O O . PHE B 1 64 ? 12.977 19.672 33.312 1 98 64 PHE B O 1
ATOM 3330 N N . ARG B 1 65 ? 12.945 20.828 31.453 1 97.25 65 ARG B N 1
ATOM 3331 C CA . ARG B 1 65 ? 13.969 21.797 31.828 1 97.25 65 ARG B CA 1
ATOM 3332 C C . ARG B 1 65 ? 13.539 23.219 31.484 1 97.25 65 ARG B C 1
ATOM 3334 O O . ARG B 1 65 ? 13.297 23.531 30.312 1 97.25 65 ARG B O 1
ATOM 3341 N N . VAL B 1 66 ? 13.531 24.047 32.5 1 95.5 66 VAL B N 1
ATOM 3342 C CA . VAL B 1 66 ? 13 25.391 32.312 1 95.5 66 VAL B CA 1
ATOM 3343 C C . VAL B 1 66 ? 14.117 26.406 32.5 1 95.5 66 VAL B C 1
ATOM 3345 O O . VAL B 1 66 ? 14.867 26.344 33.469 1 95.5 66 VAL B O 1
ATOM 3348 N N . SER B 1 67 ? 14.234 27.203 31.531 1 91.69 67 SER B N 1
ATOM 3349 C CA . SER B 1 67 ? 15.094 28.375 31.609 1 91.69 67 SER B CA 1
ATOM 3350 C C . SER B 1 67 ? 14.312 29.656 31.344 1 91.69 67 SER B C 1
ATOM 3352 O O . SER B 1 67 ? 13.102 29.609 31.125 1 91.69 67 SER B O 1
ATOM 3354 N N . ASP B 1 68 ? 14.984 30.844 31.422 1 86.38 68 ASP B N 1
ATOM 3355 C CA . ASP B 1 68 ? 14.297 32.125 31.328 1 86.38 68 ASP B CA 1
ATOM 3356 C C . ASP B 1 68 ? 13.578 32.281 30 1 86.38 68 ASP B C 1
ATOM 3358 O O . ASP B 1 68 ? 12.445 32.781 29.938 1 86.38 68 ASP B O 1
ATOM 3362 N N . ASN B 1 69 ? 14.195 31.828 28.922 1 92.69 69 ASN B N 1
ATOM 3363 C CA . ASN B 1 69 ? 13.586 32.062 27.625 1 92.69 69 ASN B CA 1
ATOM 3364 C C . ASN B 1 69 ? 13.445 30.781 26.828 1 92.69 69 ASN B C 1
ATOM 3366 O O . ASN B 1 69 ? 13.289 30.812 25.609 1 92.69 69 ASN B O 1
ATOM 3370 N N . SER B 1 70 ? 13.555 29.641 27.609 1 96.62 70 SER B N 1
ATOM 3371 C CA . SER B 1 70 ? 13.469 28.391 26.891 1 96.62 70 SER B CA 1
ATOM 3372 C C . SER B 1 70 ? 12.992 27.25 27.797 1 96.62 70 SER B C 1
ATOM 3374 O O . SER B 1 70 ? 13.25 27.266 29 1 96.62 70 SER B O 1
ATOM 3376 N N . VAL B 1 71 ? 12.242 26.359 27.25 1 98.31 71 VAL B N 1
ATOM 3377 C CA . VAL B 1 71 ? 11.812 25.141 27.922 1 98.31 71 VAL B CA 1
ATOM 3378 C C . VAL B 1 71 ? 12.078 23.938 27.031 1 98.31 71 VAL B C 1
ATOM 3380 O O . VAL B 1 71 ? 11.922 24 25.812 1 98.31 71 VAL B O 1
ATOM 3383 N N . SER B 1 72 ? 12.508 22.844 27.656 1 98.31 72 SER B N 1
ATOM 3384 C CA . SER B 1 72 ? 12.703 21.578 26.953 1 98.31 72 SER B CA 1
ATOM 3385 C C . SER B 1 72 ? 11.992 20.422 27.656 1 98.31 72 SER B C 1
ATOM 3387 O O . SER B 1 72 ? 11.852 20.453 28.891 1 98.31 72 SER B O 1
ATOM 3389 N N . CYS B 1 73 ? 11.484 19.531 26.906 1 98.31 73 CYS B N 1
ATOM 3390 C CA . CYS B 1 73 ? 10.969 18.266 27.422 1 98.31 73 CYS B CA 1
ATOM 3391 C C . CYS B 1 73 ? 11.094 17.172 26.391 1 98.31 73 CYS B C 1
ATOM 3393 O O . CYS B 1 73 ? 11.617 17.391 25.281 1 98.31 73 CYS B O 1
ATOM 3395 N N . CYS B 1 74 ? 10.75 15.922 26.766 1 98.44 74 CYS B N 1
ATOM 3396 C CA . CYS B 1 74 ? 10.938 14.836 25.797 1 98.44 74 CYS B CA 1
ATOM 3397 C C . CYS B 1 74 ? 9.781 13.844 25.859 1 98.44 74 CYS B C 1
ATOM 3399 O O . CYS B 1 74 ? 8.969 13.898 26.781 1 98.44 74 CYS B O 1
ATOM 3401 N N . VAL B 1 75 ? 9.633 13.117 24.844 1 98.44 75 VAL B N 1
ATOM 3402 C CA . VAL B 1 75 ? 8.75 11.961 24.734 1 98.44 75 VAL B CA 1
ATOM 3403 C C . VAL B 1 75 ? 9.578 10.711 24.422 1 98.44 75 VAL B C 1
ATOM 3405 O O . VAL B 1 75 ? 10.484 10.75 23.594 1 98.44 75 VAL B O 1
ATOM 3408 N N . THR B 1 76 ? 9.297 9.656 25.156 1 98.25 76 THR B N 1
ATOM 3409 C CA . THR B 1 76 ? 9.922 8.375 24.859 1 98.25 76 THR B CA 1
ATOM 3410 C C . THR B 1 76 ? 9.188 7.668 23.719 1 98.25 76 THR B C 1
ATOM 3412 O O . THR B 1 76 ? 7.98 7.438 23.797 1 98.25 76 THR B O 1
ATOM 3415 N N . LYS B 1 77 ? 9.945 7.367 22.703 1 97.31 77 LYS B N 1
ATOM 3416 C CA . LYS B 1 77 ? 9.359 6.734 21.516 1 97.31 77 LYS B CA 1
ATOM 3417 C C . LYS B 1 77 ? 8.852 5.328 21.844 1 97.31 77 LYS B C 1
ATOM 3419 O O . LYS B 1 77 ? 9.523 4.57 22.547 1 97.31 77 LYS B O 1
ATOM 3424 N N . ASP B 1 78 ? 7.715 5.02 21.391 1 96.38 78 ASP B N 1
ATOM 3425 C CA . ASP B 1 78 ? 7.109 3.693 21.484 1 96.38 78 ASP B CA 1
ATOM 3426 C C . ASP B 1 78 ? 6.68 3.197 20.094 1 96.38 78 ASP B C 1
ATOM 3428 O O . ASP B 1 78 ? 5.719 3.711 19.531 1 96.38 78 ASP B O 1
ATOM 3432 N N . ALA B 1 79 ? 7.367 2.209 19.641 1 94.88 79 ALA B N 1
ATOM 3433 C CA . ALA B 1 79 ? 7.109 1.693 18.297 1 94.88 79 ALA B CA 1
ATOM 3434 C C . ALA B 1 79 ? 6.055 0.592 18.328 1 94.88 79 ALA B C 1
ATOM 3436 O O . ALA B 1 79 ? 5.77 -0.032 17.312 1 94.88 79 ALA B O 1
ATOM 3437 N N . GLY B 1 80 ? 5.457 0.403 19.5 1 94.5 80 GLY B N 1
ATOM 3438 C CA . GLY B 1 80 ? 4.621 -0.781 19.625 1 94.5 80 GLY B CA 1
ATOM 3439 C C . GLY B 1 80 ? 5.395 -2.076 19.484 1 94.5 80 GLY B C 1
ATOM 3440 O O . GLY B 1 80 ? 6.422 -2.266 20.141 1 94.5 80 GLY B O 1
ATOM 3441 N N . ASP B 1 81 ? 4.902 -3 18.625 1 93.44 81 ASP B N 1
ATOM 3442 C CA . ASP B 1 81 ? 5.566 -4.289 18.453 1 93.44 81 ASP B CA 1
ATOM 3443 C C . ASP B 1 81 ? 6.387 -4.316 17.172 1 93.44 81 ASP B C 1
ATOM 3445 O O . ASP B 1 81 ? 6.809 -5.387 16.719 1 93.44 81 ASP B O 1
ATOM 3449 N N . ASP B 1 82 ? 6.418 -3.223 16.578 1 93.19 82 ASP B N 1
ATOM 3450 C CA . ASP B 1 82 ? 7.285 -3.127 15.414 1 93.19 82 ASP B CA 1
ATOM 3451 C C . ASP B 1 82 ? 8.758 -3.244 15.812 1 93.19 82 ASP B C 1
ATOM 3453 O O . ASP B 1 82 ? 9.172 -2.701 16.844 1 93.19 82 ASP B O 1
ATOM 3457 N N . PRO B 1 83 ? 9.484 -3.984 15.023 1 90.5 83 PRO B N 1
ATOM 3458 C CA . PRO B 1 83 ? 10.93 -4.035 15.289 1 90.5 83 PRO B CA 1
ATOM 3459 C C . PRO B 1 83 ? 11.656 -2.777 14.812 1 90.5 83 PRO B C 1
ATOM 3461 O O . PRO B 1 83 ? 12.516 -2.855 13.938 1 90.5 83 PRO B O 1
ATOM 3464 N N . ASP B 1 84 ? 11.438 -1.718 15.438 1 90.88 84 ASP B N 1
ATOM 3465 C CA . ASP B 1 84 ? 11.984 -0.402 15.117 1 90.88 84 ASP B CA 1
ATOM 3466 C C . ASP B 1 84 ? 13.188 -0.076 16 1 90.88 84 ASP B C 1
ATOM 3468 O O . ASP B 1 84 ? 13.062 -0.021 17.219 1 90.88 84 ASP B O 1
ATOM 3472 N N . VAL B 1 85 ? 14.289 0.207 15.391 1 93.75 85 VAL B N 1
ATOM 3473 C CA . VAL B 1 85 ? 15.547 0.454 16.078 1 93.75 85 VAL B CA 1
ATOM 3474 C C . VAL B 1 85 ? 15.422 1.699 16.953 1 93.75 85 VAL B C 1
ATOM 3476 O O . VAL B 1 85 ? 16.172 1.862 17.922 1 93.75 85 VAL B O 1
ATOM 3479 N N . THR B 1 86 ? 14.461 2.598 16.656 1 96.06 86 THR B N 1
ATOM 3480 C CA . THR B 1 86 ? 14.352 3.855 17.375 1 96.06 86 THR B CA 1
ATOM 3481 C C . THR B 1 86 ? 13.406 3.709 18.562 1 96.06 86 THR B C 1
ATOM 3483 O O . THR B 1 86 ? 13.078 4.695 19.234 1 96.06 86 THR B O 1
ATOM 3486 N N . ASP B 1 87 ? 12.953 2.463 18.797 1 96.38 87 ASP B N 1
ATOM 3487 C CA . ASP B 1 87 ? 12.086 2.232 19.953 1 96.38 87 ASP B CA 1
ATOM 3488 C C . ASP B 1 87 ? 12.812 2.557 21.25 1 96.38 87 ASP B C 1
ATOM 3490 O O . ASP B 1 87 ? 13.977 2.182 21.438 1 96.38 87 ASP B O 1
ATOM 3494 N N . GLY B 1 88 ? 12.133 3.328 22.094 1 97 88 GLY B N 1
ATOM 3495 C CA . GLY B 1 88 ? 12.641 3.564 23.438 1 97 88 GLY B CA 1
ATOM 3496 C C . GLY B 1 88 ? 13.539 4.781 23.531 1 97 88 GLY B C 1
ATOM 3497 O O . GLY B 1 88 ? 13.891 5.223 24.625 1 97 88 GLY B O 1
ATOM 3498 N N . ILE B 1 89 ? 13.867 5.363 22.438 1 97.94 89 ILE B N 1
ATOM 3499 C CA . ILE B 1 89 ? 14.75 6.52 22.516 1 97.94 89 ILE B CA 1
ATOM 3500 C C . ILE B 1 89 ? 13.969 7.742 22.984 1 97.94 89 ILE B C 1
ATOM 3502 O O . ILE B 1 89 ? 12.734 7.75 22.938 1 97.94 89 ILE B O 1
ATOM 3506 N N . HIS B 1 90 ? 14.711 8.719 23.438 1 98.62 90 HIS B N 1
ATOM 3507 C CA . HIS B 1 90 ? 14.109 9.953 23.922 1 98.62 90 HIS B CA 1
ATOM 3508 C C . HIS B 1 90 ? 14.18 11.055 22.859 1 98.62 90 HIS B C 1
ATOM 3510 O O . HIS B 1 90 ? 15.273 11.406 22.406 1 98.62 90 HIS B O 1
ATOM 3516 N N . ILE B 1 91 ? 13.055 11.602 22.469 1 98.69 91 ILE B N 1
ATOM 3517 C CA . ILE B 1 91 ? 13.023 12.711 21.531 1 98.69 91 ILE B CA 1
ATOM 3518 C C . ILE B 1 91 ? 12.695 14.008 22.281 1 98.69 91 ILE B C 1
ATOM 3520 O O . ILE B 1 91 ? 11.586 14.18 22.781 1 98.69 91 ILE B O 1
ATOM 3524 N N . TYR B 1 92 ? 13.633 14.883 22.312 1 98.75 92 TYR B N 1
ATOM 3525 C CA . TYR B 1 92 ? 13.5 16.172 23 1 98.75 92 TYR B CA 1
ATOM 3526 C C . TYR B 1 92 ? 13.109 17.266 22.016 1 98.75 92 TYR B C 1
ATOM 3528 O O . TYR B 1 92 ? 13.484 17.219 20.844 1 98.75 92 TYR B O 1
ATOM 3536 N N . ALA B 1 93 ? 12.383 18.234 22.5 1 98.75 93 ALA B N 1
ATOM 3537 C CA . ALA B 1 93 ? 12.195 19.516 21.828 1 98.75 93 ALA B CA 1
ATOM 3538 C C . ALA B 1 93 ? 12.445 20.672 22.781 1 98.75 93 ALA B C 1
ATOM 3540 O O . ALA B 1 93 ? 11.891 20.719 23.891 1 98.75 93 ALA B O 1
ATOM 3541 N N . GLU B 1 94 ? 13.352 21.516 22.422 1 98.62 94 GLU B N 1
ATOM 3542 C CA . GLU B 1 94 ? 13.57 22.781 23.141 1 98.62 94 GLU B CA 1
ATOM 3543 C C . GLU B 1 94 ? 12.898 23.938 22.406 1 98.62 94 GLU B C 1
ATOM 3545 O O . GLU B 1 94 ? 13.133 24.156 21.219 1 98.62 94 GLU B O 1
ATOM 3550 N N . VAL B 1 95 ? 12.117 24.641 23.094 1 98.44 95 VAL B N 1
ATOM 3551 C CA . VAL B 1 95 ? 11.391 25.766 22.516 1 98.44 95 VAL B CA 1
ATOM 3552 C C . VAL B 1 95 ? 11.875 27.078 23.125 1 98.44 95 VAL B C 1
ATOM 3554 O O . VAL B 1 95 ? 11.992 27.188 24.344 1 98.44 95 VAL B O 1
ATOM 3557 N N . LYS B 1 96 ? 12.195 28.031 22.25 1 98.06 96 LYS B N 1
ATOM 3558 C CA . LYS B 1 96 ? 12.656 29.359 22.656 1 98.06 96 LYS B CA 1
ATOM 3559 C C . LYS B 1 96 ? 11.805 30.453 22.031 1 98.06 96 LYS B C 1
ATOM 3561 O O . LYS B 1 96 ? 11.32 30.297 20.906 1 98.06 96 LYS B O 1
ATOM 3566 N N . LYS B 1 97 ? 11.766 31.516 22.719 1 96.06 97 LYS B N 1
ATOM 3567 C CA . LYS B 1 97 ? 11.047 32.656 22.172 1 96.06 97 LYS B CA 1
ATOM 3568 C C . LYS B 1 97 ? 11.883 33.375 21.125 1 96.06 97 LYS B C 1
ATOM 3570 O O . LYS B 1 97 ? 13.102 33.5 21.266 1 96.06 97 LYS B O 1
ATOM 3575 N N . ASN B 1 98 ? 11.203 33.688 20.094 1 92.75 98 ASN B N 1
ATOM 3576 C CA . ASN B 1 98 ? 11.758 34.5 19.016 1 92.75 98 ASN B CA 1
ATOM 3577 C C . ASN B 1 98 ? 10.969 35.812 18.844 1 92.75 98 ASN B C 1
ATOM 3579 O O . ASN B 1 98 ? 9.734 35.781 18.797 1 92.75 98 ASN B O 1
ATOM 3583 N N . PRO B 1 99 ? 11.688 36.938 18.703 1 88.69 99 PRO B N 1
ATOM 3584 C CA . PRO B 1 99 ? 10.977 38.219 18.516 1 88.69 99 PRO B CA 1
ATOM 3585 C C . PRO B 1 99 ? 10.18 38.25 17.219 1 88.69 99 PRO B C 1
ATOM 3587 O O . PRO B 1 99 ? 9.109 38.844 17.156 1 88.69 99 PRO B O 1
ATOM 3590 N N . SER B 1 100 ? 10.68 37.656 16.25 1 89.06 100 SER B N 1
ATOM 3591 C CA . SER B 1 100 ? 10.008 37.625 14.953 1 89.06 100 SER B CA 1
ATOM 3592 C C . SER B 1 100 ? 8.961 36.531 14.891 1 89.06 100 SER B C 1
ATOM 3594 O O . SER B 1 100 ? 9.203 35.406 15.359 1 89.06 100 SER B O 1
ATOM 3596 N N . PRO B 1 101 ? 7.82 36.875 14.383 1 85.44 101 PRO B N 1
ATOM 3597 C CA . PRO B 1 101 ? 6.781 35.875 14.25 1 85.44 101 PRO B CA 1
ATOM 3598 C C . PRO B 1 101 ? 7.219 34.688 13.391 1 85.44 101 PRO B C 1
ATOM 3600 O O . PRO B 1 101 ? 8.109 34.812 12.547 1 85.44 101 PRO B O 1
ATOM 3603 N N . GLY B 1 102 ? 6.605 33.531 13.703 1 86.38 102 GLY B N 1
ATOM 3604 C CA . GLY B 1 102 ? 6.922 32.344 12.945 1 86.38 102 GLY B CA 1
ATOM 3605 C C . GLY B 1 102 ? 7.488 31.219 13.797 1 86.38 102 GLY B C 1
ATOM 3606 O O . GLY B 1 102 ? 7.762 31.422 14.984 1 86.38 102 GLY B O 1
ATOM 3607 N N . ILE B 1 103 ? 7.492 30.031 13.219 1 92.19 103 ILE B N 1
ATOM 3608 C CA . ILE B 1 103 ? 8.016 28.859 13.922 1 92.19 103 ILE B CA 1
ATOM 3609 C C . ILE B 1 103 ? 9.211 28.312 13.164 1 92.19 103 ILE B C 1
ATOM 3611 O O . ILE B 1 103 ? 9.094 27.891 12.008 1 92.19 103 ILE B O 1
ATOM 3615 N N . LEU B 1 104 ? 10.336 28.375 13.742 1 95.12 104 LEU B N 1
ATOM 3616 C CA . LEU B 1 104 ? 11.562 27.844 13.164 1 95.12 104 LEU B CA 1
ATOM 3617 C C . LEU B 1 104 ? 11.898 26.484 13.758 1 95.12 104 LEU B C 1
ATOM 3619 O O . LEU B 1 104 ? 11.789 26.281 14.969 1 95.12 104 LEU B O 1
ATOM 3623 N N . ILE B 1 105 ? 12.219 25.516 12.914 1 97.06 105 ILE B N 1
ATOM 3624 C CA . ILE B 1 105 ? 12.539 24.172 13.367 1 97.06 105 ILE B CA 1
ATOM 3625 C C . ILE B 1 105 ? 13.984 23.828 13 1 97.06 105 ILE B C 1
ATOM 3627 O O . ILE B 1 105 ? 14.383 23.953 11.844 1 97.06 105 ILE B O 1
ATOM 3631 N N . GLU B 1 106 ? 14.742 23.438 13.969 1 97 106 GLU B N 1
ATOM 3632 C CA . GLU B 1 106 ? 16.141 23.078 13.773 1 97 106 GLU B CA 1
ATOM 3633 C C . GLU B 1 106 ? 16.453 21.703 14.375 1 97 106 GLU B C 1
ATOM 3635 O O . GLU B 1 106 ? 15.75 21.25 15.281 1 97 106 GLU B O 1
ATOM 3640 N N . GLY B 1 107 ? 17.422 21.031 13.82 1 98 107 GLY B N 1
ATOM 3641 C CA . GLY B 1 107 ? 17.938 19.781 14.367 1 98 107 GLY B CA 1
ATOM 3642 C C . GLY B 1 107 ? 19.141 19.969 15.266 1 98 107 GLY B C 1
ATOM 3643 O O . GLY B 1 107 ? 20.094 20.656 14.891 1 98 107 GLY B O 1
ATOM 3644 N N . GLY B 1 108 ? 19.078 19.453 16.375 1 97.94 108 GLY B N 1
ATOM 3645 C CA . GLY B 1 108 ? 20.203 19.5 17.312 1 97.94 108 GLY B CA 1
ATOM 3646 C C . GLY B 1 108 ? 20.953 18.188 17.422 1 97.94 108 GLY B C 1
ATOM 3647 O O . GLY B 1 108 ? 21.109 17.484 16.422 1 97.94 108 GLY B O 1
ATOM 3648 N N . GLU B 1 109 ? 21.406 17.953 18.609 1 97.81 109 GLU B N 1
ATOM 3649 C CA . GLU B 1 109 ? 22.188 16.75 18.891 1 97.81 109 GLU B CA 1
ATOM 3650 C C . GLU B 1 109 ? 21.391 15.492 18.547 1 97.81 109 GLU B C 1
ATOM 3652 O O . GLU B 1 109 ? 20.219 15.375 18.906 1 97.81 109 GLU B O 1
ATOM 3657 N N . GLY B 1 110 ? 22.094 14.609 17.766 1 98.5 110 GLY B N 1
ATOM 3658 C CA . GLY B 1 110 ? 21.5 13.305 17.5 1 98.5 110 GLY B CA 1
ATOM 3659 C C . GLY B 1 110 ? 20.578 13.305 16.297 1 98.5 110 GLY B C 1
ATOM 3660 O O . GLY B 1 110 ? 20.047 12.258 15.922 1 98.5 110 GLY B O 1
ATOM 3661 N N . ILE B 1 111 ? 20.297 14.445 15.766 1 98.62 111 ILE B N 1
ATOM 3662 C CA . ILE B 1 111 ? 19.547 14.539 14.516 1 98.62 111 ILE B CA 1
ATOM 3663 C C . ILE B 1 111 ? 20.516 14.562 13.336 1 98.62 111 ILE B C 1
ATOM 3665 O O . ILE B 1 111 ? 21.469 15.344 13.312 1 98.62 111 ILE B O 1
ATOM 3669 N N . GLY B 1 112 ? 20.234 13.688 12.438 1 97.94 112 GLY B N 1
ATOM 3670 C CA . GLY B 1 112 ? 21.141 13.555 11.297 1 97.94 112 GLY B CA 1
ATOM 3671 C C . GLY B 1 112 ? 21.109 14.766 10.375 1 97.94 112 GLY B C 1
ATOM 3672 O O . GLY B 1 112 ? 20.172 15.555 10.414 1 97.94 112 GLY B O 1
ATOM 3673 N N . GLN B 1 113 ? 22.172 14.859 9.609 1 97.31 113 GLN B N 1
ATOM 3674 C CA . GLN B 1 113 ? 22.297 15.859 8.555 1 97.31 113 GLN B CA 1
ATOM 3675 C C . GLN B 1 113 ? 22.375 15.203 7.18 1 97.31 113 GLN B C 1
ATOM 3677 O O . GLN B 1 113 ? 23.062 14.195 7.012 1 97.31 113 GLN B O 1
ATOM 3682 N N . ILE B 1 114 ? 21.688 15.805 6.262 1 95.62 114 ILE B N 1
ATOM 3683 C CA . ILE B 1 114 ? 21.703 15.289 4.898 1 95.62 114 ILE B CA 1
ATOM 3684 C C . ILE B 1 114 ? 23.047 15.586 4.25 1 95.62 114 ILE B C 1
ATOM 3686 O O . ILE B 1 114 ? 23.5 16.734 4.234 1 95.62 114 ILE B O 1
ATOM 3690 N N . THR B 1 115 ? 23.672 14.562 3.682 1 94.75 115 THR B N 1
ATOM 3691 C CA . THR B 1 115 ? 25 14.766 3.113 1 94.75 115 THR B CA 1
ATOM 3692 C C . THR B 1 115 ? 25.031 14.344 1.646 1 94.75 115 THR B C 1
ATOM 3694 O O . THR B 1 115 ? 26 14.633 0.935 1 94.75 115 THR B O 1
ATOM 3697 N N . ARG B 1 116 ? 24.031 13.656 1.208 1 90.25 116 ARG B N 1
ATOM 3698 C CA . ARG B 1 116 ? 23.969 13.188 -0.174 1 90.25 116 ARG B CA 1
ATOM 3699 C C . ARG B 1 116 ? 22.734 13.727 -0.879 1 90.25 116 ARG B C 1
ATOM 3701 O O . ARG B 1 116 ? 21.734 14.062 -0.23 1 90.25 116 ARG B O 1
ATOM 3708 N N . LYS B 1 117 ? 22.797 13.766 -2.172 1 88.12 117 LYS B N 1
ATOM 3709 C CA . LYS B 1 117 ? 21.672 14.195 -2.98 1 88.12 117 LYS B CA 1
ATOM 3710 C C . LYS B 1 117 ? 20.656 13.062 -3.166 1 88.12 117 LYS B C 1
ATOM 3712 O O . LYS B 1 117 ? 20.984 11.891 -2.979 1 88.12 117 LYS B O 1
ATOM 3717 N N . GLY B 1 118 ? 19.469 13.477 -3.447 1 84.5 118 GLY B N 1
ATOM 3718 C CA . GLY B 1 118 ? 18.484 12.453 -3.771 1 84.5 118 GLY B CA 1
ATOM 3719 C C . GLY B 1 118 ? 17.344 12.391 -2.771 1 84.5 118 GLY B C 1
ATOM 3720 O O . GLY B 1 118 ? 16.281 11.844 -3.072 1 84.5 118 GLY B O 1
ATOM 3721 N N . LEU B 1 119 ? 17.578 12.906 -1.618 1 85 119 LEU B N 1
ATOM 3722 C CA . LEU B 1 119 ? 16.531 12.945 -0.605 1 85 119 LEU B CA 1
ATOM 3723 C C . LEU B 1 119 ? 15.641 14.164 -0.793 1 85 119 LEU B C 1
ATOM 3725 O O . LEU B 1 119 ? 15.961 15.055 -1.592 1 85 119 LEU B O 1
ATOM 3729 N N . PHE B 1 120 ? 14.539 14.125 -0.18 1 78.19 120 PHE B N 1
ATOM 3730 C CA . PHE B 1 120 ? 13.562 15.203 -0.299 1 78.19 120 PHE B CA 1
ATOM 3731 C C . PHE B 1 120 ? 14.133 16.516 0.215 1 78.19 120 PHE B C 1
ATOM 3733 O O . PHE B 1 120 ? 13.82 17.594 -0.307 1 78.19 120 PHE B O 1
ATOM 3740 N N . LEU B 1 121 ? 15.008 16.375 1.168 1 85.38 121 LEU B N 1
ATOM 3741 C CA . LEU B 1 121 ? 15.633 17.547 1.761 1 85.38 121 LEU B CA 1
ATOM 3742 C C . LEU B 1 121 ? 17 17.828 1.132 1 85.38 121 LEU B C 1
ATOM 3744 O O . LEU B 1 121 ? 17.719 16.891 0.776 1 85.38 121 LEU B O 1
ATOM 3748 N N . PRO B 1 122 ? 17.312 19.094 0.996 1 89.06 122 PRO B N 1
ATOM 3749 C CA . PRO B 1 122 ? 18.609 19.422 0.406 1 89.06 122 PRO B CA 1
ATOM 3750 C C . PRO B 1 122 ? 19.781 19.047 1.312 1 89.06 122 PRO B C 1
ATOM 3752 O O . PRO B 1 122 ? 19.609 18.922 2.527 1 89.06 122 PRO B O 1
ATOM 3755 N N . VAL B 1 123 ? 20.938 18.938 0.719 1 92.38 123 VAL B N 1
ATOM 3756 C CA . VAL B 1 123 ? 22.172 18.656 1.44 1 92.38 123 VAL B CA 1
ATOM 3757 C C . VAL B 1 123 ? 22.438 19.766 2.459 1 92.38 123 VAL B C 1
ATOM 3759 O O . VAL B 1 123 ? 22.25 20.953 2.16 1 92.38 123 VAL B O 1
ATOM 3762 N N . GLY B 1 124 ? 22.75 19.422 3.648 1 94 124 GLY B N 1
ATOM 3763 C CA . GLY B 1 124 ? 23.047 20.375 4.703 1 94 124 GLY B CA 1
ATOM 3764 C C . GLY B 1 124 ? 21.906 20.531 5.699 1 94 124 GLY B C 1
ATOM 3765 O O . GLY B 1 124 ? 22.125 20.984 6.824 1 94 124 GLY B O 1
ATOM 3766 N N . GLU B 1 125 ? 20.781 20.125 5.352 1 95.06 125 GLU B N 1
ATOM 3767 C CA . GLU B 1 125 ? 19.609 20.281 6.203 1 95.06 125 GLU B CA 1
ATOM 3768 C C . GLU B 1 125 ? 19.516 19.156 7.238 1 95.06 125 GLU B C 1
ATOM 3770 O O . GLU B 1 125 ? 20.031 18.062 7.016 1 95.06 125 GLU B O 1
ATOM 3775 N N . ALA B 1 126 ? 18.891 19.547 8.344 1 97.19 126 ALA B N 1
ATOM 3776 C CA . ALA B 1 126 ? 18.609 18.516 9.344 1 97.19 126 ALA B CA 1
ATOM 3777 C C . ALA B 1 126 ? 17.594 17.5 8.82 1 97.19 126 ALA B C 1
ATOM 3779 O O . ALA B 1 126 ? 16.641 17.875 8.125 1 97.19 126 ALA B O 1
ATOM 3780 N N . ALA B 1 127 ? 17.797 16.25 9.234 1 96.5 127 ALA B N 1
ATOM 3781 C CA . ALA B 1 127 ? 16.969 15.156 8.758 1 96.5 127 ALA B CA 1
ATOM 3782 C C . ALA B 1 127 ? 15.617 15.133 9.484 1 96.5 127 ALA B C 1
ATOM 3784 O O . ALA B 1 127 ? 15.266 14.133 10.109 1 96.5 127 ALA B O 1
ATOM 3785 N N . ILE B 1 128 ? 14.883 16.188 9.391 1 96.62 128 ILE B N 1
ATOM 3786 C CA . ILE B 1 128 ? 13.484 16.297 9.812 1 96.62 128 ILE B CA 1
ATOM 3787 C C . ILE B 1 128 ? 12.586 16.422 8.586 1 96.62 128 ILE B C 1
ATOM 3789 O O . ILE B 1 128 ? 12.547 17.484 7.949 1 96.62 128 ILE B O 1
ATOM 3793 N N . ASN B 1 129 ? 11.875 15.422 8.344 1 91.88 129 ASN B N 1
ATOM 3794 C CA . ASN B 1 129 ? 11.125 15.32 7.098 1 91.88 129 ASN B CA 1
ATOM 3795 C C . ASN B 1 129 ? 9.953 16.297 7.062 1 91.88 129 ASN B C 1
ATOM 3797 O O . ASN B 1 129 ? 9.539 16.812 8.102 1 91.88 129 ASN B O 1
ATOM 3801 N N . PRO B 1 130 ? 9.367 16.516 5.938 1 86.81 130 PRO B N 1
ATOM 3802 C CA . PRO B 1 130 ? 8.352 17.562 5.762 1 86.81 130 PRO B CA 1
ATOM 3803 C C . PRO B 1 130 ? 7.113 17.328 6.617 1 86.81 130 PRO B C 1
ATOM 3805 O O . PRO B 1 130 ? 6.602 18.266 7.242 1 86.81 130 PRO B O 1
ATOM 3808 N N . VAL B 1 131 ? 6.668 16.109 6.66 1 87 131 VAL B N 1
ATOM 3809 C CA . VAL B 1 131 ? 5.449 15.844 7.422 1 87 131 VAL B CA 1
ATOM 3810 C C . VAL B 1 131 ? 5.707 16.062 8.906 1 87 131 VAL B C 1
ATOM 3812 O O . VAL B 1 131 ? 4.969 16.797 9.57 1 87 131 VAL B O 1
ATOM 3815 N N . PRO B 1 132 ? 6.754 15.562 9.445 1 93.94 132 PRO B N 1
ATOM 3816 C CA . PRO B 1 132 ? 7.094 15.883 10.836 1 93.94 132 PRO B CA 1
ATOM 3817 C C . PRO B 1 132 ? 7.238 17.391 11.07 1 93.94 132 PRO B C 1
ATOM 3819 O O . PRO B 1 132 ? 6.793 17.891 12.102 1 93.94 132 PRO B O 1
ATOM 3822 N N . ARG B 1 133 ? 7.863 18.125 10.203 1 92.56 133 ARG B N 1
ATOM 3823 C CA . ARG B 1 133 ? 7.977 19.578 10.336 1 92.56 133 ARG B CA 1
ATOM 3824 C C . ARG B 1 133 ? 6.602 20.219 10.438 1 92.56 133 ARG B C 1
ATOM 3826 O O . ARG B 1 133 ? 6.387 21.109 11.273 1 92.56 133 ARG B O 1
ATOM 3833 N N . LYS B 1 134 ? 5.781 19.734 9.609 1 85.56 134 LYS B N 1
ATOM 3834 C CA . LYS B 1 134 ? 4.418 20.25 9.633 1 85.56 134 LYS B CA 1
ATOM 3835 C C . LYS B 1 134 ? 3.721 19.922 10.945 1 85.56 134 LYS B C 1
ATOM 3837 O O . LYS B 1 134 ? 3.021 20.75 11.523 1 85.56 134 LYS B O 1
ATOM 3842 N N . MET B 1 135 ? 3.893 18.719 11.367 1 90.19 135 MET B N 1
ATOM 3843 C CA . MET B 1 135 ? 3.289 18.281 12.633 1 90.19 135 MET B CA 1
ATOM 3844 C C . MET B 1 135 ? 3.777 19.156 13.781 1 90.19 135 MET B C 1
ATOM 3846 O O . MET B 1 135 ? 2.982 19.578 14.625 1 90.19 135 MET B O 1
ATOM 3850 N N . ILE B 1 136 ? 5.023 19.438 13.805 1 95.56 136 ILE B N 1
ATOM 3851 C CA . ILE B 1 136 ? 5.609 20.281 14.844 1 95.56 136 ILE B CA 1
ATOM 3852 C C . ILE B 1 136 ? 5.039 21.688 14.766 1 95.56 136 ILE B C 1
ATOM 3854 O O . ILE B 1 136 ? 4.59 22.25 15.766 1 95.56 136 ILE B O 1
ATOM 3858 N N . THR B 1 137 ? 5.074 22.172 13.602 1 90.69 137 THR B N 1
ATOM 3859 C CA . THR B 1 137 ? 4.57 23.516 13.367 1 90.69 137 THR B CA 1
ATOM 3860 C C . THR B 1 137 ? 3.119 23.641 13.828 1 90.69 137 THR B C 1
ATOM 3862 O O . THR B 1 137 ? 2.766 24.562 14.555 1 90.69 137 THR B O 1
ATOM 3865 N N . ASP B 1 138 ? 2.361 22.672 13.461 1 84.56 138 ASP B N 1
ATOM 3866 C CA . ASP B 1 138 ? 0.942 22.703 13.805 1 84.56 138 ASP B CA 1
ATOM 3867 C C . ASP B 1 138 ? 0.743 22.609 15.32 1 84.56 138 ASP B C 1
ATOM 3869 O O . ASP B 1 138 ? -0.092 23.312 15.883 1 84.56 138 ASP B O 1
ATOM 3873 N N . ALA B 1 139 ? 1.402 21.734 15.922 1 91.56 139 ALA B N 1
ATOM 3874 C CA . ALA B 1 139 ? 1.278 21.531 17.359 1 91.56 139 ALA B CA 1
ATOM 3875 C C . ALA B 1 139 ? 1.662 22.781 18.141 1 91.56 139 ALA B C 1
ATOM 3877 O O . ALA B 1 139 ? 0.962 23.188 19.062 1 91.56 139 ALA B O 1
ATOM 3878 N N . VAL B 1 140 ? 2.729 23.422 17.75 1 93.69 140 VAL B N 1
ATOM 3879 C CA . VAL B 1 140 ? 3.223 24.609 18.422 1 93.69 140 VAL B CA 1
ATOM 3880 C C . VAL B 1 140 ? 2.293 25.797 18.141 1 93.69 140 VAL B C 1
ATOM 3882 O O . VAL B 1 140 ? 2.027 26.609 19.016 1 93.69 140 VAL B O 1
ATOM 3885 N N . GLN B 1 141 ? 1.849 25.812 16.969 1 86.31 141 GLN B N 1
ATOM 3886 C CA . GLN B 1 141 ? 0.926 26.875 16.594 1 86.31 141 GLN B CA 1
ATOM 3887 C C . GLN B 1 141 ? -0.349 26.828 17.422 1 86.31 141 GLN B C 1
ATOM 3889 O O . GLN B 1 141 ? -0.904 27.875 17.781 1 86.31 141 GLN B O 1
ATOM 3894 N N . GLU B 1 142 ? -0.79 25.656 17.672 1 83.69 142 GLU B N 1
ATOM 3895 C CA . GLU B 1 142 ? -1.966 25.5 18.516 1 83.69 142 GLU B CA 1
ATOM 3896 C C . GLU B 1 142 ? -1.775 26.172 19.859 1 83.69 142 GLU B C 1
ATOM 3898 O O . GLU B 1 142 ? -2.711 26.781 20.406 1 83.69 142 GLU B O 1
ATOM 3903 N N . VAL B 1 143 ? -0.642 26.125 20.391 1 88.75 143 VAL B N 1
ATOM 3904 C CA . VAL B 1 143 ? -0.327 26.734 21.688 1 88.75 143 VAL B CA 1
ATOM 3905 C C . VAL B 1 143 ? -0.216 28.25 21.547 1 88.75 143 VAL B C 1
ATOM 3907 O O . VAL B 1 143 ? -0.749 29 22.359 1 88.75 143 VAL B O 1
ATOM 3910 N N . LEU B 1 144 ? 0.457 28.672 20.516 1 85.62 144 LEU B N 1
ATOM 3911 C CA . LEU B 1 144 ? 0.621 30.094 20.25 1 85.62 144 LEU B CA 1
ATOM 3912 C C . LEU B 1 144 ? -0.734 30.781 20.125 1 85.62 144 LEU B C 1
ATOM 3914 O O . LEU B 1 144 ? -0.926 31.891 20.641 1 85.62 144 LEU B O 1
ATOM 3918 N N . ASP B 1 145 ? -1.531 30.062 19.516 1 77 145 ASP B N 1
ATOM 3919 C CA . ASP B 1 145 ? -2.848 30.641 19.234 1 77 145 ASP B CA 1
ATOM 3920 C C . ASP B 1 145 ? -3.631 30.859 20.531 1 77 145 ASP B C 1
ATOM 3922 O O . ASP B 1 145 ? -4.516 31.719 20.578 1 77 145 ASP B O 1
ATOM 3926 N N . CYS B 1 146 ? -3.301 30.156 21.484 1 77.69 146 CYS B N 1
ATOM 3927 C CA . CYS B 1 146 ? -3.992 30.25 22.766 1 77.69 146 CYS B CA 1
ATOM 3928 C C . CYS B 1 146 ? -3.275 31.219 23.703 1 77.69 146 CYS B C 1
ATOM 3930 O O . CYS B 1 146 ? -3.689 31.406 24.844 1 77.69 146 CYS B O 1
ATOM 3932 N N . SER B 1 147 ? -2.225 31.844 23.203 1 82.44 147 SER B N 1
ATOM 3933 C CA . SER B 1 147 ? -1.439 32.75 24.031 1 82.44 147 SER B CA 1
ATOM 3934 C C . SER B 1 147 ? -1.561 34.188 23.547 1 82.44 147 SER B C 1
ATOM 3936 O O . SER B 1 147 ? -2.066 34.438 22.438 1 82.44 147 SER B O 1
ATOM 3938 N N . ASP B 1 148 ? -0.994 35.125 24.391 1 81.88 148 ASP B N 1
ATOM 3939 C CA . ASP B 1 148 ? -0.98 36.531 24.016 1 81.88 148 ASP B CA 1
ATOM 3940 C C . ASP B 1 148 ? 0.383 36.938 23.453 1 81.88 148 ASP B C 1
ATOM 3942 O O . ASP B 1 148 ? 0.63 38.125 23.219 1 81.88 148 ASP B O 1
ATOM 3946 N N . TYR B 1 149 ? 1.189 35.938 23.25 1 87.81 149 TYR B N 1
ATOM 3947 C CA . TYR B 1 149 ? 2.531 36.188 22.734 1 87.81 149 TYR B CA 1
ATOM 3948 C C . TYR B 1 149 ? 2.506 36.469 21.25 1 87.81 149 TYR B C 1
ATOM 3950 O O . TYR B 1 149 ? 1.968 35.688 20.469 1 87.81 149 TYR B O 1
ATOM 3958 N N . GLU B 1 150 ? 3.088 37.562 20.781 1 83.62 150 GLU B N 1
ATOM 3959 C CA . GLU B 1 150 ? 2.982 38 19.391 1 83.62 150 GLU B CA 1
ATOM 3960 C C . GLU B 1 150 ? 4.215 37.594 18.594 1 83.62 150 GLU B C 1
ATOM 3962 O O . GLU B 1 150 ? 4.219 37.688 17.359 1 83.62 150 GLU B O 1
ATOM 3967 N N . GLY B 1 151 ? 5.238 37.219 19.297 1 90.19 151 GLY B N 1
ATOM 3968 C CA . GLY B 1 151 ? 6.445 36.781 18.594 1 90.19 151 GLY B CA 1
ATOM 3969 C C . GLY B 1 151 ? 6.367 35.375 18.062 1 90.19 151 GLY B C 1
ATOM 3970 O O . GLY B 1 151 ? 5.273 34.844 17.859 1 90.19 151 GLY B O 1
ATOM 3971 N N . GLY B 1 152 ? 7.508 34.844 17.672 1 92.62 152 GLY B N 1
ATOM 3972 C CA . GLY B 1 152 ? 7.625 33.5 17.188 1 92.62 152 GLY B CA 1
ATOM 3973 C C . GLY B 1 152 ? 8.344 32.562 18.141 1 92.62 152 GLY B C 1
ATOM 3974 O O . GLY B 1 152 ? 8.672 32.969 19.266 1 92.62 152 GLY B O 1
ATOM 3975 N N . LEU B 1 153 ? 8.414 31.297 17.75 1 95.62 153 LEU B N 1
ATOM 3976 C CA . LEU B 1 153 ? 9.109 30.297 18.562 1 95.62 153 LEU B CA 1
ATOM 3977 C C . LEU B 1 153 ? 10.117 29.531 17.719 1 95.62 153 LEU B C 1
ATOM 3979 O O . LEU B 1 153 ? 9.883 29.281 16.531 1 95.62 153 LEU B O 1
ATOM 3983 N N . SER B 1 154 ? 11.188 29.25 18.297 1 97.62 154 SER B N 1
ATOM 3984 C CA . SER B 1 154 ? 12.18 28.359 17.703 1 97.62 154 SER B CA 1
ATOM 3985 C C . SER B 1 154 ? 12.195 27.016 18.406 1 97.62 154 SER B C 1
ATOM 3987 O O . SER B 1 154 ? 12.258 26.938 19.625 1 97.62 154 SER B O 1
ATOM 3989 N N . VAL B 1 155 ? 12.078 25.953 17.594 1 98.31 155 VAL B N 1
ATOM 3990 C CA . VAL B 1 155 ? 12.055 24.594 18.125 1 98.31 155 VAL B CA 1
ATOM 3991 C C . VAL B 1 155 ? 13.328 23.859 17.719 1 98.31 155 VAL B C 1
ATOM 3993 O O . VAL B 1 155 ? 13.633 23.766 16.531 1 98.31 155 VAL B O 1
ATOM 3996 N N . THR B 1 156 ? 14.07 23.391 18.656 1 98.69 156 THR B N 1
ATOM 3997 C CA . THR B 1 156 ? 15.219 22.531 18.391 1 98.69 156 THR B CA 1
ATOM 3998 C C . THR B 1 156 ? 14.938 21.094 18.828 1 98.69 156 THR B C 1
ATOM 4000 O O . THR B 1 156 ? 14.719 20.828 20.016 1 98.69 156 THR B O 1
ATOM 4003 N N . VAL B 1 157 ? 14.906 20.172 17.875 1 98.75 157 VAL B N 1
ATOM 4004 C CA . VAL B 1 157 ? 14.672 18.766 18.156 1 98.75 157 VAL B CA 1
ATOM 4005 C C . VAL B 1 157 ? 16.016 18.047 18.375 1 98.75 157 VAL B C 1
ATOM 4007 O O . VAL B 1 157 ? 16.953 18.234 17.609 1 98.75 157 VAL B O 1
ATOM 4010 N N . ARG B 1 158 ? 16.109 17.234 19.438 1 98.56 158 ARG B N 1
ATOM 4011 C CA . ARG B 1 158 ? 17.344 16.5 19.688 1 98.56 158 ARG B CA 1
ATOM 4012 C C . ARG B 1 158 ? 17.031 15.125 20.281 1 98.56 158 ARG B C 1
ATOM 4014 O O . ARG B 1 158 ? 15.953 14.906 20.844 1 98.56 158 ARG B O 1
ATOM 4021 N N . THR B 1 159 ? 17.906 14.25 20.156 1 98.56 159 THR B N 1
ATOM 4022 C CA . THR B 1 159 ? 17.844 12.914 20.734 1 98.56 159 THR B CA 1
ATOM 4023 C C . THR B 1 159 ? 19.234 12.453 21.188 1 98.56 159 THR B C 1
ATOM 4025 O O . THR B 1 159 ? 20.062 12.062 20.359 1 98.56 159 THR B O 1
ATOM 4028 N N . PRO B 1 160 ? 19.484 12.391 22.453 1 98 160 PRO B N 1
ATOM 4029 C CA . PRO B 1 160 ? 20.797 12.023 22.969 1 98 160 PRO B CA 1
ATOM 4030 C C . PRO B 1 160 ? 21.297 10.68 22.422 1 98 160 PRO B C 1
ATOM 4032 O O . PRO B 1 160 ? 22.5 10.492 22.234 1 98 160 PRO B O 1
ATOM 4035 N N . GLU B 1 161 ? 20.438 9.758 22.094 1 97.75 161 GLU B N 1
ATOM 4036 C CA . GLU B 1 161 ? 20.781 8.422 21.625 1 97.75 161 GLU B CA 1
ATOM 4037 C C . GLU B 1 161 ? 20.906 8.398 20.094 1 97.75 161 GLU B C 1
ATOM 4039 O O . GLU B 1 161 ? 21.188 7.348 19.516 1 97.75 161 GLU B O 1
ATOM 4044 N N . GLY B 1 162 ? 20.719 9.523 19.484 1 97.81 162 GLY B N 1
ATOM 4045 C CA . GLY B 1 162 ? 20.516 9.602 18.047 1 97.81 162 GLY B CA 1
ATOM 4046 C C . GLY B 1 162 ? 21.719 9.109 17.25 1 97.81 162 GLY B C 1
ATOM 4047 O O . GLY B 1 162 ? 21.562 8.359 16.297 1 97.81 162 GLY B O 1
ATOM 4048 N N . GLU B 1 163 ? 22.891 9.516 17.656 1 97.12 163 GLU B N 1
ATOM 4049 C CA . GLU B 1 163 ? 24.094 9.148 16.906 1 97.12 163 GLU B CA 1
ATOM 4050 C C . GLU B 1 163 ? 24.328 7.641 16.938 1 97.12 163 GLU B C 1
ATOM 4052 O O . GLU B 1 163 ? 24.594 7.027 15.906 1 97.12 163 GLU B O 1
ATOM 4057 N N . GLU B 1 164 ? 24.234 7.043 18.047 1 97.06 164 GLU B N 1
ATOM 4058 C CA . GLU B 1 164 ? 24.453 5.605 18.203 1 97.06 164 GLU B CA 1
ATOM 4059 C C . GLU B 1 164 ? 23.344 4.805 17.516 1 97.06 164 GLU B C 1
ATOM 4061 O O . GLU B 1 164 ? 23.609 3.807 16.844 1 97.06 164 GLU B O 1
ATOM 4066 N N . THR B 1 165 ? 22.156 5.266 17.656 1 97.44 165 THR B N 1
ATOM 4067 C CA . THR B 1 165 ? 21 4.574 17.078 1 97.44 165 THR B CA 1
ATOM 4068 C C . THR B 1 165 ? 21.047 4.621 15.555 1 97.44 165 THR B C 1
ATOM 4070 O O . THR B 1 165 ? 20.688 3.654 14.883 1 97.44 165 THR B O 1
ATOM 4073 N N . ALA B 1 166 ? 21.516 5.699 15.047 1 96.38 166 ALA B N 1
ATOM 4074 C CA . ALA B 1 166 ? 21.547 5.926 13.602 1 96.38 166 ALA B CA 1
ATOM 4075 C C . ALA B 1 166 ? 22.438 4.898 12.906 1 96.38 166 ALA B C 1
ATOM 4077 O O . ALA B 1 166 ? 22.188 4.535 11.75 1 96.38 166 ALA B O 1
ATOM 4078 N N . LYS B 1 167 ? 23.422 4.398 13.602 1 94.31 167 LYS B N 1
ATOM 4079 C CA . LYS B 1 167 ? 24.344 3.416 13.039 1 94.31 167 LYS B CA 1
ATOM 4080 C C . LYS B 1 167 ? 23.625 2.115 12.703 1 94.31 167 LYS B C 1
ATOM 4082 O O . LYS B 1 167 ? 24.078 1.35 11.852 1 94.31 167 LYS B O 1
ATOM 4087 N N . LYS B 1 168 ? 22.562 1.95 13.336 1 93.44 168 LYS B N 1
ATOM 4088 C CA . LYS B 1 168 ? 21.797 0.712 13.172 1 93.44 168 LYS B CA 1
ATOM 4089 C C . LYS B 1 168 ? 20.609 0.916 12.242 1 93.44 168 LYS B C 1
ATOM 4091 O O . LYS B 1 168 ? 19.812 -0.001 12.039 1 93.44 168 LYS B O 1
ATOM 4096 N N . THR B 1 169 ? 20.484 2.111 11.719 1 91.75 169 THR B N 1
ATOM 4097 C CA . THR B 1 169 ? 19.406 2.424 10.773 1 91.75 169 THR B CA 1
ATOM 4098 C C . THR B 1 169 ? 19.953 2.436 9.344 1 91.75 169 THR B C 1
ATOM 4100 O O . THR B 1 169 ? 21.125 2.146 9.109 1 91.75 169 THR B O 1
ATOM 4103 N N . PHE B 1 170 ? 19.125 2.83 8.43 1 87.38 170 PHE B N 1
ATOM 4104 C CA . PHE B 1 170 ? 19.516 2.939 7.027 1 87.38 170 PHE B CA 1
ATOM 4105 C C . PHE B 1 170 ? 20.219 4.262 6.762 1 87.38 170 PHE B C 1
ATOM 4107 O O . PHE B 1 170 ? 20.672 4.52 5.645 1 87.38 170 PHE B O 1
ATOM 4114 N N . ASN B 1 171 ? 20.297 5.086 7.75 1 91.88 171 ASN B N 1
ATOM 4115 C CA . ASN B 1 171 ? 20.766 6.457 7.57 1 91.88 171 ASN B CA 1
ATOM 4116 C C . ASN B 1 171 ? 22.156 6.496 6.941 1 91.88 171 ASN B C 1
ATOM 4118 O O . ASN B 1 171 ? 22.391 7.27 6.012 1 91.88 171 ASN B O 1
ATOM 4122 N N . PRO B 1 172 ? 23.062 5.652 7.359 1 88.5 172 PRO B N 1
ATOM 4123 C CA . PRO B 1 172 ? 24.391 5.707 6.734 1 88.5 172 PRO B CA 1
ATOM 4124 C C . PRO B 1 172 ? 24.344 5.457 5.227 1 88.5 172 PRO B C 1
ATOM 4126 O O . PRO B 1 172 ? 25.031 6.137 4.465 1 88.5 172 PRO B O 1
ATOM 4129 N N . ARG B 1 173 ? 23.516 4.617 4.848 1 84.56 173 ARG B N 1
ATOM 4130 C CA . ARG B 1 173 ? 23.375 4.281 3.434 1 84.56 173 ARG B CA 1
ATOM 4131 C C . ARG B 1 173 ? 22.688 5.41 2.666 1 84.56 173 ARG B C 1
ATOM 4133 O O . ARG B 1 173 ? 22.906 5.574 1.465 1 84.56 173 ARG B O 1
ATOM 4140 N N . LEU B 1 174 ? 21.969 6.215 3.4 1 90.31 174 LEU B N 1
ATOM 4141 C CA . LEU B 1 174 ? 21.188 7.281 2.775 1 90.31 174 LEU B CA 1
ATOM 4142 C C . LEU B 1 174 ? 21.969 8.594 2.791 1 90.31 174 LEU B C 1
ATOM 4144 O O . LEU B 1 174 ? 21.484 9.609 2.271 1 90.31 174 LEU B O 1
ATOM 4148 N N . GLY B 1 175 ? 23.094 8.531 3.33 1 91.12 175 GLY B N 1
ATOM 4149 C CA . GLY B 1 175 ? 23.875 9.75 3.406 1 91.12 175 GLY B CA 1
ATOM 4150 C C . GLY B 1 175 ? 23.391 10.703 4.484 1 91.12 175 GLY B C 1
ATOM 4151 O O . GLY B 1 175 ? 23.391 11.922 4.297 1 91.12 175 GLY B O 1
ATOM 4152 N N . ILE B 1 176 ? 22.797 10.164 5.445 1 94.81 176 ILE B N 1
ATOM 4153 C CA . ILE B 1 176 ? 22.422 10.938 6.625 1 94.81 176 ILE B CA 1
ATOM 4154 C C . ILE B 1 176 ? 23.406 10.664 7.758 1 94.81 176 ILE B C 1
ATOM 4156 O O . ILE B 1 176 ? 23.562 9.523 8.195 1 94.81 176 ILE B O 1
ATOM 4160 N N . GLU B 1 177 ? 24.062 11.695 8.211 1 96 177 GLU B N 1
ATOM 4161 C CA . GLU B 1 177 ? 25.141 11.508 9.164 1 96 177 GLU B CA 1
ATOM 4162 C C . GLU B 1 177 ? 24.875 12.266 10.461 1 96 177 GLU B C 1
ATOM 4164 O O . GLU B 1 177 ? 24.203 13.289 10.461 1 96 177 GLU B O 1
ATOM 4169 N N . GLY B 1 178 ? 25.359 11.703 11.5 1 96.25 178 GLY B N 1
ATOM 4170 C CA . GLY B 1 178 ? 25.375 12.414 12.766 1 96.25 178 GLY B CA 1
ATOM 4171 C C . GLY B 1 178 ? 24.156 12.148 13.625 1 96.25 178 GLY B C 1
ATOM 4172 O O . GLY B 1 178 ? 24.062 12.656 14.742 1 96.25 178 GLY B O 1
ATOM 4173 N N . GLY B 1 179 ? 23.234 11.344 13.125 1 98 179 GLY B N 1
ATOM 4174 C CA . GLY B 1 179 ? 22.062 11.078 13.938 1 98 179 GLY B CA 1
ATOM 4175 C C . GLY B 1 179 ? 20.922 10.438 13.164 1 98 179 GLY B C 1
ATOM 4176 O O . GLY B 1 179 ? 21.109 10.016 12.016 1 98 179 GLY B O 1
ATOM 4177 N N . ILE B 1 180 ? 19.75 10.391 13.812 1 98 180 ILE B N 1
ATOM 4178 C CA . ILE B 1 180 ? 18.594 9.742 13.219 1 98 180 ILE B CA 1
ATOM 4179 C C . ILE B 1 180 ? 17.781 10.758 12.414 1 98 180 ILE B C 1
ATOM 4181 O O . ILE B 1 180 ? 18.062 11.953 12.453 1 98 180 ILE B O 1
ATOM 4185 N N . SER B 1 181 ? 16.875 10.25 11.664 1 96.75 181 SER B N 1
ATOM 4186 C CA . SER B 1 181 ? 15.891 11.078 10.969 1 96.75 181 SER B CA 1
ATOM 4187 C C . SER B 1 181 ? 14.586 11.156 11.758 1 96.75 181 SER B C 1
ATOM 4189 O O . SER B 1 181 ? 14.164 10.172 12.367 1 96.75 181 SER B O 1
ATOM 4191 N N . ILE B 1 182 ? 13.992 12.289 11.812 1 97.44 182 ILE B N 1
ATOM 4192 C CA . ILE B 1 182 ? 12.633 12.438 12.312 1 97.44 182 ILE B CA 1
ATOM 4193 C C . ILE B 1 182 ? 11.633 12.203 11.18 1 97.44 182 ILE B C 1
ATOM 4195 O O . ILE B 1 182 ? 11.508 13.031 10.273 1 97.44 182 ILE B O 1
ATOM 4199 N N . LEU B 1 183 ? 10.977 11.094 11.328 1 92.44 183 LEU B N 1
ATOM 4200 C CA . LEU B 1 183 ? 10.164 10.633 10.211 1 92.44 183 LEU B CA 1
ATOM 4201 C C . LEU B 1 183 ? 8.75 10.305 10.672 1 92.44 183 LEU B C 1
ATOM 4203 O O . LEU B 1 183 ? 8.461 10.312 11.867 1 92.44 183 LEU B O 1
ATOM 4207 N N . GLY B 1 184 ? 7.883 10.031 9.68 1 89.31 184 GLY B N 1
ATOM 4208 C CA . GLY B 1 184 ? 6.496 9.648 9.875 1 89.31 184 GLY B CA 1
ATOM 4209 C C . GLY B 1 184 ? 5.539 10.359 8.938 1 89.31 184 GLY B C 1
ATOM 4210 O O . GLY B 1 184 ? 5.52 11.594 8.875 1 89.31 184 GLY B O 1
ATOM 4211 N N . THR B 1 185 ? 4.781 9.594 8.273 1 84 185 THR B N 1
ATOM 4212 C CA . THR B 1 185 ? 3.834 10.188 7.34 1 84 185 THR B CA 1
ATOM 4213 C C . THR B 1 185 ? 2.441 10.266 7.957 1 84 185 THR B C 1
ATOM 4215 O O . THR B 1 185 ? 1.74 11.266 7.801 1 84 185 THR B O 1
ATOM 4218 N N . THR B 1 186 ? 2.119 9.258 8.719 1 85.31 186 THR B N 1
ATOM 4219 C CA . THR B 1 186 ? 0.775 9.203 9.281 1 85.31 186 THR B CA 1
ATOM 4220 C C . THR B 1 186 ? 0.799 9.547 10.773 1 85.31 186 THR B C 1
ATOM 4222 O O . THR B 1 186 ? -0.248 9.789 11.375 1 85.31 186 THR B O 1
ATOM 4225 N N . GLY B 1 187 ? 1.944 9.469 11.297 1 91.75 187 GLY B N 1
ATOM 4226 C CA . GLY B 1 187 ? 2.115 9.664 12.734 1 91.75 187 GLY B CA 1
ATOM 4227 C C . GLY B 1 187 ? 2.02 8.375 13.523 1 91.75 187 GLY B C 1
ATOM 4228 O O . GLY B 1 187 ? 2.238 8.367 14.734 1 91.75 187 GLY B O 1
ATOM 4229 N N . ILE B 1 188 ? 1.714 7.301 12.812 1 92.75 188 ILE B N 1
ATOM 4230 C CA . ILE B 1 188 ? 1.501 6.008 13.453 1 92.75 188 ILE B CA 1
ATOM 4231 C C . ILE B 1 188 ? 2.494 4.988 12.898 1 92.75 188 ILE B C 1
ATOM 4233 O O . ILE B 1 188 ? 2.787 4.984 11.703 1 92.75 188 ILE B O 1
ATOM 4237 N N . VAL B 1 189 ? 3.035 4.207 13.812 1 93.62 189 VAL B N 1
ATOM 4238 C CA . VAL B 1 189 ? 3.869 3.08 13.398 1 93.62 189 VAL B CA 1
ATOM 4239 C C . VAL B 1 189 ? 3.014 1.82 13.281 1 93.62 189 VAL B C 1
ATOM 4241 O O . VAL B 1 189 ? 2.488 1.322 14.281 1 93.62 189 VAL B O 1
ATOM 4244 N N . GLU B 1 190 ? 2.883 1.404 12.125 1 91.19 190 GLU B N 1
ATOM 4245 C CA . GLU B 1 190 ? 2.256 0.107 11.883 1 91.19 190 GLU B CA 1
ATOM 4246 C C . GLU B 1 190 ? 3.299 -1.006 11.82 1 91.19 190 GLU B C 1
ATOM 4248 O O . GLU B 1 190 ? 4.238 -0.937 11.023 1 91.19 190 GLU B O 1
ATOM 4253 N N . PRO B 1 191 ? 3.082 -2.02 12.617 1 92.38 191 PRO B N 1
ATOM 4254 C CA . PRO B 1 191 ? 4.082 -3.092 12.633 1 92.38 191 PRO B CA 1
ATOM 4255 C C . PRO B 1 191 ? 4.211 -3.793 11.281 1 92.38 191 PRO B C 1
ATOM 4257 O O . PRO B 1 191 ? 3.201 -4.078 10.633 1 92.38 191 PRO B O 1
ATOM 4260 N N . MET B 1 192 ? 5.465 -3.965 10.859 1 88.5 192 MET B N 1
ATOM 4261 C CA . MET B 1 192 ? 5.824 -4.73 9.664 1 88.5 192 MET B CA 1
ATOM 4262 C C . MET B 1 192 ? 5.07 -4.219 8.445 1 88.5 192 MET B C 1
ATOM 4264 O O . MET B 1 192 ? 4.488 -5.004 7.691 1 88.5 192 MET B O 1
ATOM 4268 N N . SER B 1 193 ? 5.074 -2.996 8.297 1 88.38 193 SER B N 1
ATOM 4269 C CA . SER B 1 193 ? 4.379 -2.35 7.188 1 88.38 193 SER B CA 1
ATOM 4270 C C . SER B 1 193 ? 5.113 -2.574 5.871 1 88.38 193 SER B C 1
ATOM 4272 O O . SER B 1 193 ? 6.254 -2.135 5.707 1 88.38 193 SER B O 1
ATOM 4274 N N . GLU B 1 194 ? 4.414 -3.127 4.91 1 90.81 194 GLU B N 1
ATOM 4275 C CA . GLU B 1 194 ? 4.996 -3.32 3.584 1 90.81 194 GLU B CA 1
ATOM 4276 C C . GLU B 1 194 ? 5.203 -1.987 2.871 1 90.81 194 GLU B C 1
ATOM 4278 O O . GLU B 1 194 ? 6.199 -1.803 2.166 1 90.81 194 GLU B O 1
ATOM 4283 N N . ALA B 1 195 ? 4.277 -1.122 3.094 1 87.94 195 ALA B N 1
ATOM 4284 C CA . ALA B 1 195 ? 4.379 0.199 2.479 1 87.94 195 ALA B CA 1
ATOM 4285 C C . ALA B 1 195 ? 5.641 0.923 2.939 1 87.94 195 ALA B C 1
ATOM 4287 O O . ALA B 1 195 ? 6.285 1.619 2.152 1 87.94 195 ALA B O 1
ATOM 4288 N N . ALA B 1 196 ? 5.977 0.79 4.168 1 86.25 196 ALA B N 1
ATOM 4289 C CA . ALA B 1 196 ? 7.172 1.428 4.711 1 86.25 196 ALA B CA 1
ATOM 4290 C C . ALA B 1 196 ? 8.438 0.842 4.09 1 86.25 196 ALA B C 1
ATOM 4292 O O . ALA B 1 196 ? 9.391 1.571 3.797 1 86.25 196 ALA B O 1
ATOM 4293 N N . ILE B 1 197 ? 8.414 -0.41 3.881 1 90.38 197 ILE B N 1
ATOM 4294 C CA . ILE B 1 197 ? 9.562 -1.081 3.275 1 90.38 197 ILE B CA 1
ATOM 4295 C C . ILE B 1 197 ? 9.75 -0.584 1.846 1 90.38 197 ILE B C 1
ATOM 4297 O O . ILE B 1 197 ? 10.859 -0.197 1.46 1 90.38 197 ILE B O 1
ATOM 4301 N N . VAL B 1 198 ? 8.727 -0.564 1.099 1 93.94 198 VAL B N 1
ATOM 4302 C CA . VAL B 1 198 ? 8.773 -0.141 -0.296 1 93.94 198 VAL B CA 1
ATOM 4303 C C . VAL B 1 198 ? 9.25 1.309 -0.381 1 93.94 198 VAL B C 1
ATOM 4305 O O . VAL B 1 198 ? 10.062 1.653 -1.244 1 93.94 198 VAL B O 1
ATOM 4308 N N . LYS B 1 199 ? 8.797 2.127 0.509 1 88.81 199 LYS B N 1
ATOM 4309 C CA . LYS B 1 199 ? 9.219 3.523 0.533 1 88.81 199 LYS B CA 1
ATOM 4310 C C . LYS B 1 199 ? 10.719 3.639 0.81 1 88.81 199 LYS B C 1
ATOM 4312 O O . LYS B 1 199 ? 11.391 4.512 0.257 1 88.81 199 LYS B O 1
ATOM 4317 N N . SER B 1 200 ? 11.18 2.816 1.71 1 88.25 200 SER B N 1
ATOM 4318 C CA . SER B 1 200 ? 12.609 2.805 2.004 1 88.25 200 SER B CA 1
ATOM 4319 C C . SER B 1 200 ? 13.422 2.404 0.778 1 88.25 200 SER B C 1
ATOM 4321 O O . SER B 1 200 ? 14.477 2.988 0.507 1 88.25 200 SER B O 1
ATOM 4323 N N . ILE B 1 201 ? 12.938 1.467 0.047 1 93.69 201 ILE B N 1
ATOM 4324 C CA . ILE B 1 201 ? 13.594 1.027 -1.178 1 93.69 201 ILE B CA 1
ATOM 4325 C C . ILE B 1 201 ? 13.625 2.172 -2.188 1 93.69 201 ILE B C 1
ATOM 4327 O O . ILE B 1 201 ? 14.656 2.43 -2.814 1 93.69 201 ILE B O 1
ATOM 4331 N N . GLU B 1 202 ? 12.547 2.842 -2.266 1 94.12 202 GLU B N 1
ATOM 4332 C CA . GLU B 1 202 ? 12.453 3.963 -3.195 1 94.12 202 GLU B CA 1
ATOM 4333 C C . GLU B 1 202 ? 13.445 5.062 -2.836 1 94.12 202 GLU B C 1
ATOM 4335 O O . GLU B 1 202 ? 14.102 5.629 -3.717 1 94.12 202 GLU B O 1
ATOM 4340 N N . THR B 1 203 ? 13.508 5.359 -1.598 1 90 203 THR B N 1
ATOM 4341 C CA . THR B 1 203 ? 14.422 6.395 -1.125 1 90 203 THR B CA 1
ATOM 4342 C C . THR B 1 203 ? 15.867 6.039 -1.469 1 90 203 THR B C 1
ATOM 4344 O O . THR B 1 203 ? 16.609 6.879 -1.971 1 90 203 THR B O 1
ATOM 4347 N N . GLU B 1 204 ? 16.219 4.848 -1.211 1 91.56 204 GLU B N 1
ATOM 4348 C CA . GLU B 1 204 ? 17.562 4.398 -1.538 1 91.56 204 GLU B CA 1
ATOM 4349 C C . GLU B 1 204 ? 17.797 4.434 -3.045 1 91.56 204 GLU B C 1
ATOM 4351 O O . GLU B 1 204 ? 18.891 4.824 -3.496 1 91.56 204 GLU B O 1
ATOM 4356 N N . MET B 1 205 ? 16.859 4.039 -3.789 1 95.19 205 MET B N 1
ATOM 4357 C CA . MET B 1 205 ? 16.953 4.055 -5.246 1 95.19 205 MET B CA 1
ATOM 4358 C C . MET B 1 205 ? 17.219 5.469 -5.758 1 95.19 205 MET B C 1
ATOM 4360 O O . MET B 1 205 ? 18.062 5.664 -6.641 1 95.19 205 MET B O 1
ATOM 4364 N N . ARG B 1 206 ? 16.531 6.43 -5.215 1 92.81 206 ARG B N 1
ATOM 4365 C CA . ARG B 1 206 ? 16.719 7.824 -5.605 1 92.81 206 ARG B CA 1
ATOM 4366 C C . ARG B 1 206 ? 18.156 8.273 -5.387 1 92.81 206 ARG B C 1
ATOM 4368 O O . ARG B 1 206 ? 18.719 8.969 -6.23 1 92.81 206 ARG B O 1
ATOM 4375 N N . ILE B 1 207 ? 18.688 7.875 -4.32 1 90.06 207 ILE B N 1
ATOM 4376 C CA . ILE B 1 207 ? 20.062 8.25 -3.982 1 90.06 207 ILE B CA 1
ATOM 4377 C C . ILE B 1 207 ? 21.031 7.613 -4.969 1 90.06 207 ILE B C 1
ATOM 4379 O O . ILE B 1 207 ? 21.906 8.289 -5.512 1 90.06 207 ILE B O 1
ATOM 4383 N N . LEU B 1 208 ? 20.859 6.367 -5.203 1 91.69 208 LEU B N 1
ATOM 4384 C CA . LEU B 1 208 ? 21.75 5.637 -6.094 1 91.69 208 LEU B CA 1
ATOM 4385 C C . LEU B 1 208 ? 21.672 6.188 -7.512 1 91.69 208 LEU B C 1
ATOM 4387 O O . LEU B 1 208 ? 22.688 6.273 -8.211 1 91.69 208 LEU B O 1
ATOM 4391 N N . LEU B 1 209 ? 20.5 6.586 -7.914 1 93.38 209 LEU B N 1
ATOM 4392 C CA . LEU B 1 209 ? 20.328 7.129 -9.258 1 93.38 209 LEU B CA 1
ATOM 4393 C C . LEU B 1 209 ? 20.906 8.531 -9.359 1 93.38 209 LEU B C 1
ATOM 4395 O O . LEU B 1 209 ? 21.453 8.906 -10.398 1 93.38 209 LEU B O 1
ATOM 4399 N N . ALA B 1 210 ? 20.75 9.289 -8.289 1 89.5 210 ALA B N 1
ATOM 4400 C CA . ALA B 1 210 ? 21.281 10.648 -8.273 1 89.5 210 ALA B CA 1
ATOM 4401 C C . ALA B 1 210 ? 22.797 10.656 -8.344 1 89.5 210 ALA B C 1
ATOM 4403 O O . ALA B 1 210 ? 23.406 11.562 -8.922 1 89.5 210 ALA B O 1
ATOM 4404 N N . GLU B 1 211 ? 23.422 9.664 -7.805 1 87.31 211 GLU B N 1
ATOM 4405 C CA . GLU B 1 211 ? 24.875 9.609 -7.711 1 87.31 211 GLU B CA 1
ATOM 4406 C C . GLU B 1 211 ? 25.469 8.734 -8.812 1 87.31 211 GLU B C 1
ATOM 4408 O O . GLU B 1 211 ? 26.688 8.711 -9 1 87.31 211 GLU B O 1
ATOM 4413 N N . GLY B 1 212 ? 24.578 8.102 -9.484 1 88.88 212 GLY B N 1
ATOM 4414 C CA . GLY B 1 212 ? 25.078 7.113 -10.43 1 88.88 212 GLY B CA 1
ATOM 4415 C C . GLY B 1 212 ? 24.812 7.484 -11.875 1 88.88 212 GLY B C 1
ATOM 4416 O O . GLY B 1 212 ? 24.625 8.656 -12.203 1 88.88 212 GLY B O 1
ATOM 4417 N N . ASN B 1 213 ? 24.938 6.512 -12.719 1 92.38 213 ASN B N 1
ATOM 4418 C CA . ASN B 1 213 ? 24.812 6.719 -14.156 1 92.38 213 ASN B CA 1
ATOM 4419 C C . ASN B 1 213 ? 23.484 6.215 -14.688 1 92.38 213 ASN B C 1
ATOM 4421 O O . ASN B 1 213 ? 23.344 5.957 -15.883 1 92.38 213 ASN B O 1
ATOM 4425 N N . GLY B 1 214 ? 22.594 5.852 -13.734 1 95.44 214 GLY B N 1
ATOM 4426 C CA . GLY B 1 214 ? 21.25 5.473 -14.148 1 95.44 214 GLY B CA 1
ATOM 4427 C C . GLY B 1 214 ? 21.016 3.975 -14.133 1 95.44 214 GLY B C 1
ATOM 4428 O O . GLY B 1 214 ? 19.891 3.512 -14.328 1 95.44 214 GLY B O 1
ATOM 4429 N N . TYR B 1 215 ? 22.109 3.191 -13.961 1 96 215 TYR B N 1
ATOM 4430 C CA . TYR B 1 215 ? 22 1.738 -13.891 1 96 215 TYR B CA 1
ATOM 4431 C C . TYR B 1 215 ? 22.109 1.248 -12.453 1 96 215 TYR B C 1
ATOM 4433 O O . TYR B 1 215 ? 22.922 1.766 -11.672 1 96 215 TYR B O 1
ATOM 4441 N N . LEU B 1 216 ? 21.281 0.265 -12.094 1 96.31 216 LEU B N 1
ATOM 4442 C CA . LEU B 1 216 ? 21.234 -0.199 -10.711 1 96.31 216 LEU B CA 1
ATOM 4443 C C . LEU B 1 216 ? 21.453 -1.706 -10.633 1 96.31 216 LEU B C 1
ATOM 4445 O O . LEU B 1 216 ? 20.969 -2.453 -11.484 1 96.31 216 LEU B O 1
ATOM 4449 N N . LEU B 1 217 ? 22.219 -2.115 -9.695 1 96.31 217 LEU B N 1
ATOM 4450 C CA . LEU B 1 217 ? 22.328 -3.514 -9.289 1 96.31 217 LEU B CA 1
ATOM 4451 C C . LEU B 1 217 ? 21.375 -3.816 -8.133 1 96.31 217 LEU B C 1
ATOM 4453 O O . LEU B 1 217 ? 21.406 -3.133 -7.102 1 96.31 217 LEU B O 1
ATOM 4457 N N . VAL B 1 218 ? 20.5 -4.836 -8.289 1 97.56 218 VAL B N 1
ATOM 4458 C CA . VAL B 1 218 ? 19.469 -5.105 -7.305 1 97.56 218 VAL B CA 1
ATOM 4459 C C . VAL B 1 218 ? 19.547 -6.559 -6.848 1 97.56 218 VAL B C 1
ATOM 4461 O O . VAL B 1 218 ? 19.719 -7.465 -7.668 1 97.56 218 VAL B O 1
ATOM 4464 N N . THR B 1 219 ? 19.422 -6.801 -5.578 1 97.12 219 THR B N 1
ATOM 4465 C CA . THR B 1 219 ? 19.328 -8.148 -5.023 1 97.12 219 THR B CA 1
ATOM 4466 C C . THR B 1 219 ? 18.141 -8.25 -4.062 1 97.12 219 THR B C 1
ATOM 4468 O O . THR B 1 219 ? 17.781 -7.277 -3.396 1 97.12 219 THR B O 1
ATOM 4471 N N . PRO B 1 220 ? 17.469 -9.398 -3.971 1 95.38 220 PRO B N 1
ATOM 4472 C CA . PRO B 1 220 ? 16.391 -9.57 -2.986 1 95.38 220 PRO B CA 1
ATOM 4473 C C . PRO B 1 220 ? 16.891 -9.492 -1.548 1 95.38 220 PRO B C 1
ATOM 4475 O O . PRO B 1 220 ? 16.219 -8.945 -0.68 1 95.38 220 PRO B O 1
ATOM 4478 N N . GLY B 1 221 ? 18.109 -10.062 -1.336 1 90 221 GLY B N 1
ATOM 4479 C CA . GLY B 1 221 ? 18.625 -10.109 0.023 1 90 221 GLY B CA 1
ATOM 4480 C C . GLY B 1 221 ? 20.125 -10.367 0.086 1 90 221 GLY B C 1
ATOM 4481 O O . GLY B 1 221 ? 20.859 -10.047 -0.85 1 90 221 GLY B O 1
ATOM 4482 N N . ASN B 1 222 ? 20.5 -10.961 1.216 1 87.5 222 ASN B N 1
ATOM 4483 C CA . ASN B 1 222 ? 21.906 -11.102 1.521 1 87.5 222 ASN B CA 1
ATOM 4484 C C . ASN B 1 222 ? 22.578 -12.148 0.633 1 87.5 222 ASN B C 1
ATOM 4486 O O . ASN B 1 222 ? 23.75 -12.008 0.281 1 87.5 222 ASN B O 1
ATOM 4490 N N . TYR B 1 223 ? 21.844 -13.102 0.247 1 88.75 223 TYR B N 1
ATOM 4491 C CA . TYR B 1 223 ? 22.422 -14.141 -0.6 1 88.75 223 TYR B CA 1
ATOM 4492 C C . TYR B 1 223 ? 22.891 -13.562 -1.929 1 88.75 223 TYR B C 1
ATOM 4494 O O . TYR B 1 223 ? 24 -13.867 -2.396 1 88.75 223 TYR B O 1
ATOM 4502 N N . GLY B 1 224 ? 22.062 -12.773 -2.502 1 91.38 224 GLY B N 1
ATOM 4503 C CA . GLY B 1 224 ? 22.453 -12.125 -3.748 1 91.38 224 GLY B CA 1
ATOM 4504 C C . GLY B 1 224 ? 23.625 -11.172 -3.594 1 91.38 224 GLY B C 1
ATOM 4505 O O . GLY B 1 224 ? 24.531 -11.164 -4.422 1 91.38 224 GLY B O 1
ATOM 4506 N N . ALA B 1 225 ? 23.641 -10.43 -2.551 1 90.31 225 ALA B N 1
ATOM 4507 C CA . ALA B 1 225 ? 24.719 -9.469 -2.297 1 90.31 225 ALA B CA 1
ATOM 4508 C C . ALA B 1 225 ? 26.047 -10.188 -2.084 1 90.31 225 ALA B C 1
ATOM 4510 O O . ALA B 1 225 ? 27.078 -9.766 -2.615 1 90.31 225 ALA B O 1
ATOM 4511 N N . ASP B 1 226 ? 25.953 -11.234 -1.339 1 90.56 226 ASP B N 1
ATOM 4512 C CA . ASP B 1 226 ? 27.156 -12.031 -1.09 1 90.56 226 ASP B CA 1
ATOM 4513 C C . ASP B 1 226 ? 27.688 -12.641 -2.385 1 90.56 226 ASP B C 1
ATOM 4515 O O . ASP B 1 226 ? 28.906 -12.664 -2.607 1 90.56 226 ASP B O 1
ATOM 4519 N N . TYR B 1 227 ? 26.859 -13.047 -3.227 1 92.94 227 TYR B N 1
ATOM 4520 C CA . TYR B 1 227 ? 27.234 -13.617 -4.516 1 92.94 227 TYR B CA 1
ATOM 4521 C C . TYR B 1 227 ? 27.953 -12.586 -5.371 1 92.94 227 TYR B C 1
ATOM 4523 O O . TYR B 1 227 ? 28.984 -12.883 -5.988 1 92.94 227 TYR B O 1
ATOM 4531 N N . VAL B 1 228 ? 27.422 -11.422 -5.383 1 91.25 228 VAL B N 1
ATOM 4532 C CA . VAL B 1 228 ? 27.984 -10.336 -6.184 1 91.25 228 VAL B CA 1
ATOM 4533 C C . VAL B 1 228 ? 29.391 -9.984 -5.668 1 91.25 228 VAL B C 1
ATOM 4535 O O . VAL B 1 228 ? 30.312 -9.828 -6.457 1 91.25 228 VAL B O 1
ATOM 4538 N N . LYS B 1 229 ? 29.531 -9.898 -4.41 1 87.75 229 LYS B N 1
ATOM 4539 C CA . LYS B 1 229 ? 30.812 -9.547 -3.801 1 87.75 229 LYS B CA 1
ATOM 4540 C C . LYS B 1 229 ? 31.875 -10.609 -4.105 1 87.75 229 LYS B C 1
ATOM 4542 O O . LYS B 1 229 ? 33.031 -10.281 -4.379 1 87.75 229 LYS B O 1
ATOM 4547 N N . THR B 1 230 ? 31.422 -11.758 -4.086 1 88.06 230 THR B N 1
ATOM 4548 C CA . THR B 1 230 ? 32.344 -12.875 -4.199 1 88.06 230 THR B CA 1
ATOM 4549 C C . THR B 1 230 ? 32.656 -13.172 -5.664 1 88.06 230 THR B C 1
ATOM 4551 O O . THR B 1 230 ? 33.812 -13.523 -6.004 1 88.06 230 THR B O 1
ATOM 4554 N N . HIS B 1 231 ? 31.703 -12.984 -6.516 1 87.19 231 HIS B N 1
ATOM 4555 C CA . HIS B 1 231 ? 31.859 -13.539 -7.852 1 87.19 231 HIS B CA 1
ATOM 4556 C C . HIS B 1 231 ? 31.922 -12.43 -8.906 1 87.19 231 HIS B C 1
ATOM 4558 O O . HIS B 1 231 ? 32.375 -12.672 -10.031 1 87.19 231 HIS B O 1
ATOM 4564 N N . CYS B 1 232 ? 31.484 -11.234 -8.547 1 81.25 232 CYS B N 1
ATOM 4565 C CA . CYS B 1 232 ? 31.328 -10.242 -9.602 1 81.25 232 CYS B CA 1
ATOM 4566 C C . CYS B 1 232 ? 32.25 -9.047 -9.367 1 81.25 232 CYS B C 1
ATOM 4568 O O . CYS B 1 232 ? 32.344 -8.164 -10.219 1 81.25 232 CYS B O 1
ATOM 4570 N N . GLY B 1 233 ? 32.938 -8.898 -8.297 1 73.19 233 GLY B N 1
ATOM 4571 C CA . GLY B 1 233 ? 33.906 -7.871 -8.039 1 73.19 233 GLY B CA 1
ATOM 4572 C C . GLY B 1 233 ? 33.312 -6.496 -7.828 1 73.19 233 GLY B C 1
ATOM 4573 O O . GLY B 1 233 ? 33.938 -5.48 -8.117 1 73.19 233 GLY B O 1
ATOM 4574 N N . ILE B 1 234 ? 32.156 -6.328 -7.758 1 73.12 234 ILE B N 1
ATOM 4575 C CA . ILE B 1 234 ? 31.516 -5.035 -7.516 1 73.12 234 ILE B CA 1
ATOM 4576 C C . ILE B 1 234 ? 31.422 -4.785 -6.012 1 73.12 234 ILE B C 1
ATOM 4578 O O . ILE B 1 234 ? 31.141 -5.703 -5.238 1 73.12 234 ILE B O 1
ATOM 4582 N N . SER B 1 235 ? 31.828 -3.492 -5.734 1 67.62 235 SER B N 1
ATOM 4583 C CA . SER B 1 235 ? 31.781 -3.104 -4.328 1 67.62 235 SER B CA 1
ATOM 4584 C C . SER B 1 235 ? 30.344 -3.152 -3.803 1 67.62 235 SER B C 1
ATOM 4586 O O . SER B 1 235 ? 29.391 -2.908 -4.551 1 67.62 235 SER B O 1
ATOM 4588 N N . GLY B 1 236 ? 30.016 -3.664 -2.623 1 64.88 236 GLY B N 1
ATOM 4589 C CA . GLY B 1 236 ? 28.75 -3.91 -1.944 1 64.88 236 GLY B CA 1
ATOM 4590 C C . GLY B 1 236 ? 27.969 -2.643 -1.66 1 64.88 236 GLY B C 1
ATOM 4591 O O . GLY B 1 236 ? 26.75 -2.691 -1.416 1 64.88 236 GLY B O 1
ATOM 4592 N N . ASP B 1 237 ? 28.547 -1.51 -1.828 1 71.06 237 ASP B N 1
ATOM 4593 C CA . ASP B 1 237 ? 27.906 -0.281 -1.359 1 71.06 237 ASP B CA 1
ATOM 4594 C C . ASP B 1 237 ? 26.875 0.222 -2.363 1 71.06 237 ASP B C 1
ATOM 4596 O O . ASP B 1 237 ? 26 1.028 -2.02 1 71.06 237 ASP B O 1
ATOM 4600 N N . ASN B 1 238 ? 26.812 -0.346 -3.486 1 83.06 238 ASN B N 1
ATOM 4601 C CA . ASN B 1 238 ? 25.922 0.167 -4.52 1 83.06 238 ASN B CA 1
ATOM 4602 C C . ASN B 1 238 ? 24.875 -0.874 -4.926 1 83.06 238 ASN B C 1
ATOM 4604 O O . ASN B 1 238 ? 24.406 -0.875 -6.062 1 83.06 238 ASN B O 1
ATOM 4608 N N . ILE B 1 239 ? 24.625 -1.745 -3.967 1 92.06 239 ILE B N 1
ATOM 4609 C CA . ILE B 1 239 ? 23.641 -2.779 -4.242 1 92.06 239 ILE B CA 1
ATOM 4610 C C . ILE B 1 239 ? 22.312 -2.412 -3.582 1 92.06 239 ILE B C 1
ATOM 4612 O O . ILE B 1 239 ? 22.25 -2.205 -2.367 1 92.06 239 ILE B O 1
ATOM 4616 N N . LEU B 1 240 ? 21.312 -2.283 -4.344 1 94.62 240 LEU B N 1
ATOM 4617 C CA . LEU B 1 240 ? 19.969 -2.041 -3.832 1 94.62 240 LEU B CA 1
ATOM 4618 C C . LEU B 1 240 ? 19.297 -3.35 -3.43 1 94.62 240 LEU B C 1
ATOM 4620 O O . LEU B 1 240 ? 19.219 -4.285 -4.23 1 94.62 240 LEU B O 1
ATOM 4624 N N . LYS B 1 241 ? 18.859 -3.471 -2.25 1 94.38 241 LYS B N 1
ATOM 4625 C CA . LYS B 1 241 ? 18.125 -4.645 -1.792 1 94.38 241 LYS B CA 1
ATOM 4626 C C . LYS B 1 241 ? 16.609 -4.43 -1.925 1 94.38 241 LYS B C 1
ATOM 4628 O O . LYS B 1 241 ? 16.062 -3.504 -1.332 1 94.38 241 LYS B O 1
ATOM 4633 N N . CYS B 1 242 ? 15.984 -5.336 -2.637 1 97.12 242 CYS B N 1
ATOM 4634 C CA . CYS B 1 242 ? 14.562 -5.125 -2.895 1 97.12 242 CYS B CA 1
ATOM 4635 C C . CYS B 1 242 ? 13.711 -6.105 -2.096 1 97.12 242 CYS B C 1
ATOM 4637 O O . CYS B 1 242 ? 12.484 -6.055 -2.15 1 97.12 242 CYS B O 1
ATOM 4639 N N . SER B 1 243 ? 14.367 -6.992 -1.323 1 96.06 243 SER B N 1
ATOM 4640 C CA . SER B 1 243 ? 13.664 -8.039 -0.584 1 96.06 243 SER B CA 1
ATOM 4641 C C . SER B 1 243 ? 12.766 -8.852 -1.504 1 96.06 243 SER B C 1
ATOM 4643 O O . SER B 1 243 ? 13.227 -9.422 -2.492 1 96.06 243 SER B O 1
ATOM 4645 N N . ASN B 1 244 ? 11.453 -8.82 -1.305 1 97.81 244 ASN B N 1
ATOM 4646 C CA . ASN B 1 244 ? 10.516 -9.609 -2.1 1 97.81 244 ASN B CA 1
ATOM 4647 C C . ASN B 1 244 ? 9.758 -8.742 -3.1 1 97.81 244 ASN B C 1
ATOM 4649 O O . ASN B 1 244 ? 8.93 -9.242 -3.861 1 97.81 244 ASN B O 1
ATOM 4653 N N . PHE B 1 245 ? 10.062 -7.438 -3.143 1 98 245 PHE B N 1
ATOM 4654 C CA . PHE B 1 245 ? 9.234 -6.48 -3.869 1 98 245 PHE B CA 1
ATOM 4655 C C . PHE B 1 245 ? 9.836 -6.176 -5.238 1 98 245 PHE B C 1
ATOM 4657 O O . PHE B 1 245 ? 10.094 -5.012 -5.562 1 98 245 PHE B O 1
ATOM 4664 N N . VAL B 1 246 ? 9.891 -7.156 -6.059 1 98.56 246 VAL B N 1
ATOM 4665 C CA . VAL B 1 246 ? 10.531 -7.059 -7.367 1 98.56 246 VAL B CA 1
ATOM 4666 C C . VAL B 1 246 ? 9.695 -6.16 -8.281 1 98.56 246 VAL B C 1
ATOM 4668 O O . VAL B 1 246 ? 10.227 -5.219 -8.883 1 98.56 246 VAL B O 1
ATOM 4671 N N . GLY B 1 247 ? 8.414 -6.426 -8.375 1 98.25 247 GLY B N 1
ATOM 4672 C CA . GLY B 1 247 ? 7.539 -5.609 -9.203 1 98.25 247 GLY B CA 1
ATOM 4673 C C . GLY B 1 247 ? 7.555 -4.145 -8.812 1 98.25 247 GLY B C 1
ATOM 4674 O O . GLY B 1 247 ? 7.703 -3.27 -9.672 1 98.25 247 GLY B O 1
ATOM 4675 N N . ASP B 1 248 ? 7.453 -3.871 -7.516 1 97.62 248 ASP B N 1
ATOM 4676 C CA . ASP B 1 248 ? 7.5 -2.502 -7.012 1 97.62 248 ASP B CA 1
ATOM 4677 C C . ASP B 1 248 ? 8.82 -1.823 -7.383 1 97.62 248 ASP B C 1
ATOM 4679 O O . ASP B 1 248 ? 8.836 -0.641 -7.73 1 97.62 248 ASP B O 1
ATOM 4683 N N . THR B 1 249 ? 9.852 -2.562 -7.27 1 98.38 249 THR B N 1
ATOM 4684 C CA . THR B 1 249 ? 11.18 -2.043 -7.578 1 98.38 249 THR B CA 1
ATOM 4685 C C . THR B 1 249 ? 11.266 -1.629 -9.047 1 98.38 249 THR B C 1
ATOM 4687 O O . THR B 1 249 ? 11.781 -0.555 -9.359 1 98.38 249 THR B O 1
ATOM 4690 N N . ILE B 1 250 ? 10.758 -2.406 -9.914 1 98.44 250 ILE B N 1
ATOM 4691 C CA . ILE B 1 250 ? 10.766 -2.1 -11.344 1 98.44 250 ILE B CA 1
ATOM 4692 C C . ILE B 1 250 ? 9.914 -0.859 -11.602 1 98.44 250 ILE B C 1
ATOM 4694 O O . ILE B 1 250 ? 10.344 0.051 -12.32 1 98.44 250 ILE B O 1
ATOM 4698 N N . ASP B 1 251 ? 8.734 -0.826 -11.031 1 97 251 ASP B N 1
ATOM 4699 C CA . ASP B 1 251 ? 7.84 0.311 -11.219 1 97 251 ASP B CA 1
ATOM 4700 C C . ASP B 1 251 ? 8.5 1.611 -10.766 1 97 251 ASP B C 1
ATOM 4702 O O . ASP B 1 251 ? 8.398 2.633 -11.445 1 97 251 ASP B O 1
ATOM 4706 N N . MET B 1 252 ? 9.117 1.565 -9.609 1 96.56 252 MET B N 1
ATOM 4707 C CA . MET B 1 252 ? 9.812 2.74 -9.086 1 96.56 252 MET B CA 1
ATOM 4708 C C . MET B 1 252 ? 10.938 3.168 -10.023 1 96.56 252 MET B C 1
ATOM 4710 O O . MET B 1 252 ? 11.117 4.359 -10.273 1 96.56 252 MET B O 1
ATOM 4714 N N . ALA B 1 253 ? 11.656 2.236 -10.516 1 97.81 253 ALA B N 1
ATOM 4715 C CA . ALA B 1 253 ? 12.758 2.529 -11.43 1 97.81 253 ALA B CA 1
ATOM 4716 C C . ALA B 1 253 ? 12.25 3.197 -12.703 1 97.81 253 ALA B C 1
ATOM 4718 O O . ALA B 1 253 ? 12.859 4.141 -13.203 1 97.81 253 ALA B O 1
ATOM 4719 N N . VAL B 1 254 ? 11.172 2.668 -13.219 1 97.06 254 VAL B N 1
ATOM 4720 C CA . VAL B 1 254 ? 10.555 3.25 -14.414 1 97.06 254 VAL B CA 1
ATOM 4721 C C . VAL B 1 254 ? 10.148 4.695 -14.133 1 97.06 254 VAL B C 1
ATOM 4723 O O . VAL B 1 254 ? 10.453 5.594 -14.914 1 97.06 254 VAL B O 1
ATOM 4726 N N . ASN B 1 255 ? 9.523 4.902 -13 1 93.81 255 ASN B N 1
ATOM 4727 C CA . ASN B 1 255 ? 9.047 6.23 -12.633 1 93.81 255 ASN B CA 1
ATOM 4728 C C . ASN B 1 255 ? 10.203 7.203 -12.422 1 93.81 255 ASN B C 1
ATOM 4730 O O . ASN B 1 255 ? 10.086 8.391 -12.703 1 93.81 255 ASN B O 1
ATOM 4734 N N . LEU B 1 256 ? 11.305 6.707 -11.922 1 94 256 LEU B N 1
ATOM 4735 C CA . LEU B 1 256 ? 12.469 7.535 -11.648 1 94 256 LEU B CA 1
ATOM 4736 C C . LEU B 1 256 ? 13.375 7.633 -12.875 1 94 256 LEU B C 1
ATOM 4738 O O . LEU B 1 256 ? 14.461 8.203 -12.805 1 94 256 LEU B O 1
ATOM 4742 N N . LYS B 1 257 ? 12.984 7.031 -13.945 1 94.56 257 LYS B N 1
ATOM 4743 C CA . LYS B 1 257 ? 13.641 7.109 -15.242 1 94.56 257 LYS B CA 1
ATOM 4744 C C . LYS B 1 257 ? 15.031 6.492 -15.195 1 94.56 257 LYS B C 1
ATOM 4746 O O . LYS B 1 257 ? 15.984 7.047 -15.742 1 94.56 257 LYS B O 1
ATOM 4751 N N . ALA B 1 258 ? 15.164 5.414 -14.453 1 97.12 258 ALA B N 1
ATOM 4752 C CA . ALA B 1 258 ? 16.391 4.625 -14.516 1 97.12 258 ALA B CA 1
ATOM 4753 C C . ALA B 1 258 ? 16.625 4.098 -15.922 1 97.12 258 ALA B C 1
ATOM 4755 O O . ALA B 1 258 ? 15.695 3.965 -16.719 1 97.12 258 ALA B O 1
ATOM 4756 N N . ARG B 1 259 ? 17.859 3.826 -16.203 1 97.5 259 ARG B N 1
ATOM 4757 C CA . ARG B 1 259 ? 18.219 3.334 -17.531 1 97.5 259 ARG B CA 1
ATOM 4758 C C . ARG B 1 259 ? 18.219 1.809 -17.562 1 97.5 259 ARG B C 1
ATOM 4760 O O . ARG B 1 259 ? 17.922 1.208 -18.609 1 97.5 259 ARG B O 1
ATOM 4767 N N . GLY B 1 260 ? 18.547 1.216 -16.422 1 97.75 260 GLY B N 1
ATOM 4768 C CA . GLY B 1 260 ? 18.609 -0.238 -16.406 1 97.75 260 GLY B CA 1
ATOM 4769 C C . GLY B 1 260 ? 18.641 -0.825 -15.016 1 97.75 260 GLY B C 1
ATOM 4770 O O . GLY B 1 260 ? 19.062 -0.157 -14.062 1 97.75 260 GLY B O 1
ATOM 4771 N N . LEU B 1 261 ? 18.203 -2.088 -14.875 1 97.88 261 LEU B N 1
ATOM 4772 C CA . LEU B 1 261 ? 18.219 -2.879 -13.648 1 97.88 261 LEU B CA 1
ATOM 4773 C C . LEU B 1 261 ? 18.828 -4.258 -13.898 1 97.88 261 LEU B C 1
ATOM 4775 O O . LEU B 1 261 ? 18.391 -4.98 -14.797 1 97.88 261 LEU B O 1
ATOM 4779 N N . LEU B 1 262 ? 19.812 -4.586 -13.164 1 97.69 262 LEU B N 1
ATOM 4780 C CA . LEU B 1 262 ? 20.312 -5.953 -13.148 1 97.69 262 LEU B CA 1
ATOM 4781 C C . LEU B 1 262 ? 20.016 -6.629 -11.82 1 97.69 262 LEU B C 1
ATOM 4783 O O . LEU B 1 262 ? 20.484 -6.172 -10.766 1 97.69 262 LEU B O 1
ATOM 4787 N N . PHE B 1 263 ? 19.266 -7.727 -11.867 1 98.25 263 PHE B N 1
ATOM 4788 C CA . PHE B 1 263 ? 18.969 -8.508 -10.672 1 98.25 263 PHE B CA 1
ATOM 4789 C C . PHE B 1 263 ? 19.922 -9.68 -10.539 1 98.25 263 PHE B C 1
ATOM 4791 O O . PHE B 1 263 ? 20.234 -10.352 -11.523 1 98.25 263 PHE B O 1
ATOM 4798 N N . VAL B 1 264 ? 20.438 -9.867 -9.375 1 97.44 264 VAL B N 1
ATOM 4799 C CA . VAL B 1 264 ? 21.188 -11.062 -9.023 1 97.44 264 VAL B CA 1
ATOM 4800 C C . VAL B 1 264 ? 20.516 -11.781 -7.863 1 97.44 264 VAL B C 1
ATOM 4802 O O . VAL B 1 264 ? 20.406 -11.234 -6.758 1 97.44 264 VAL B O 1
ATOM 4805 N N . SER B 1 265 ? 20.078 -13.016 -8.117 1 97.75 265 SER B N 1
ATOM 4806 C CA . SER B 1 265 ? 19.203 -13.617 -7.113 1 97.75 265 SER B CA 1
ATOM 4807 C C . SER B 1 265 ? 19.328 -15.141 -7.102 1 97.75 265 SER B C 1
ATOM 4809 O O . SER B 1 265 ? 19.641 -15.75 -8.133 1 97.75 265 SER B O 1
ATOM 4811 N N . HIS B 1 266 ? 19.062 -15.656 -5.918 1 97.62 266 HIS B N 1
ATOM 4812 C CA . HIS B 1 266 ? 18.906 -17.094 -5.777 1 97.62 266 HIS B CA 1
ATOM 4813 C C . HIS B 1 266 ? 17.641 -17.578 -6.488 1 97.62 266 HIS B C 1
ATOM 4815 O O . HIS B 1 266 ? 16.625 -16.891 -6.48 1 97.62 266 HIS B O 1
ATOM 4821 N N . ILE B 1 267 ? 17.688 -18.766 -7.035 1 97.75 267 ILE B N 1
ATOM 4822 C CA . ILE B 1 267 ? 16.609 -19.344 -7.828 1 97.75 267 ILE B CA 1
ATOM 4823 C C . ILE B 1 267 ? 15.383 -19.547 -6.949 1 97.75 267 ILE B C 1
ATOM 4825 O O . ILE B 1 267 ? 14.25 -19.5 -7.438 1 97.75 267 ILE B O 1
ATOM 4829 N N . GLY B 1 268 ? 15.555 -19.719 -5.688 1 96.81 268 GLY B N 1
ATOM 4830 C CA . GLY B 1 268 ? 14.445 -19.922 -4.77 1 96.81 268 GLY B CA 1
ATOM 4831 C C . GLY B 1 268 ? 13.398 -18.828 -4.84 1 96.81 268 GLY B C 1
ATOM 4832 O O . GLY B 1 268 ? 12.203 -19.094 -4.723 1 96.81 268 GLY B O 1
ATOM 4833 N N . LYS B 1 269 ? 13.805 -17.656 -5.027 1 97.12 269 LYS B N 1
ATOM 4834 C CA . LYS B 1 269 ? 12.875 -16.531 -5.16 1 97.12 269 LYS B CA 1
ATOM 4835 C C . LYS B 1 269 ? 12.578 -16.234 -6.625 1 97.12 269 LYS B C 1
ATOM 4837 O O . LYS B 1 269 ? 11.422 -16.062 -7.008 1 97.12 269 LYS B O 1
ATOM 4842 N N . PHE B 1 270 ? 13.547 -16.328 -7.465 1 97.62 270 PHE B N 1
ATOM 4843 C CA . PHE B 1 270 ? 13.422 -15.703 -8.781 1 97.62 270 PHE B CA 1
ATOM 4844 C C . PHE B 1 270 ? 12.75 -16.656 -9.758 1 97.62 270 PHE B C 1
ATOM 4846 O O . PHE B 1 270 ? 12.312 -16.234 -10.836 1 97.62 270 PHE B O 1
ATOM 4853 N N . ILE B 1 271 ? 12.711 -17.969 -9.414 1 98.62 271 ILE B N 1
ATOM 4854 C CA . ILE B 1 271 ? 11.953 -18.859 -10.281 1 98.62 271 ILE B CA 1
ATOM 4855 C C . ILE B 1 271 ? 10.508 -18.375 -10.383 1 98.62 271 ILE B C 1
ATOM 4857 O O . ILE B 1 271 ? 9.844 -18.609 -11.398 1 98.62 271 ILE B O 1
ATOM 4861 N N . LYS B 1 272 ? 10.07 -17.719 -9.359 1 98.69 272 LYS B N 1
ATOM 4862 C CA . LYS B 1 272 ? 8.695 -17.234 -9.328 1 98.69 272 LYS B CA 1
ATOM 4863 C C . LYS B 1 272 ? 8.445 -16.234 -10.461 1 98.69 272 LYS B C 1
ATOM 4865 O O . LYS B 1 272 ? 7.332 -16.141 -10.977 1 98.69 272 LYS B O 1
ATOM 4870 N N . LEU B 1 273 ? 9.461 -15.555 -10.891 1 98.69 273 LEU B N 1
ATOM 4871 C CA . LEU B 1 273 ? 9.312 -14.562 -11.953 1 98.69 273 LEU B CA 1
ATOM 4872 C C . LEU B 1 273 ? 9.008 -15.234 -13.289 1 98.69 273 LEU B C 1
ATOM 4874 O O . LEU B 1 273 ? 8.484 -14.602 -14.203 1 98.69 273 LEU B O 1
ATOM 4878 N N . ALA B 1 274 ? 9.352 -16.516 -13.422 1 98.62 274 ALA B N 1
ATOM 4879 C CA . ALA B 1 274 ? 9 -17.234 -14.641 1 98.62 274 ALA B CA 1
ATOM 4880 C C . ALA B 1 274 ? 7.484 -17.312 -14.82 1 98.62 274 ALA B C 1
ATOM 4882 O O . ALA B 1 274 ? 6.988 -17.422 -15.945 1 98.62 274 ALA B O 1
ATOM 4883 N N . GLY B 1 275 ? 6.789 -17.234 -13.688 1 98.12 275 GLY B N 1
ATOM 4884 C CA . GLY B 1 275 ? 5.336 -17.172 -13.711 1 98.12 275 GLY B CA 1
ATOM 4885 C C . GLY B 1 275 ? 4.797 -15.766 -13.555 1 98.12 275 GLY B C 1
ATOM 4886 O O . GLY B 1 275 ? 3.643 -15.578 -13.164 1 98.12 275 GLY B O 1
ATOM 4887 N N . GLY B 1 276 ? 5.633 -14.805 -13.695 1 98.12 276 GLY B N 1
ATOM 4888 C CA . GLY B 1 276 ? 5.227 -13.406 -13.609 1 98.12 276 GLY B CA 1
ATOM 4889 C C . GLY B 1 276 ? 4.957 -12.953 -12.188 1 98.12 276 GLY B C 1
ATOM 4890 O O . GLY B 1 276 ? 4.355 -11.898 -11.977 1 98.12 276 GLY B O 1
ATOM 4891 N N . ILE B 1 277 ? 5.336 -13.719 -11.242 1 98.62 277 ILE B N 1
ATOM 4892 C CA . ILE B 1 277 ? 5.102 -13.367 -9.852 1 98.62 277 ILE B CA 1
ATOM 4893 C C . ILE B 1 277 ? 6.059 -12.258 -9.43 1 98.62 277 ILE B C 1
ATOM 4895 O O . ILE B 1 277 ? 7.27 -12.469 -9.359 1 98.62 277 ILE B O 1
ATOM 4899 N N . MET B 1 278 ? 5.469 -11.109 -9.031 1 98.5 278 MET B N 1
ATOM 4900 C CA . MET B 1 278 ? 6.27 -9.898 -8.875 1 98.5 278 MET B CA 1
ATOM 4901 C C . MET B 1 278 ? 6.531 -9.617 -7.398 1 98.5 278 MET B C 1
ATOM 4903 O O . MET B 1 278 ? 7.363 -8.766 -7.062 1 98.5 278 MET B O 1
ATOM 4907 N N . ASN B 1 279 ? 5.836 -10.234 -6.551 1 98.25 279 ASN B N 1
ATOM 4908 C CA . ASN B 1 279 ? 6.145 -10.305 -5.125 1 98.25 279 ASN B CA 1
ATOM 4909 C C . ASN B 1 279 ? 6.551 -11.719 -4.715 1 98.25 279 ASN B C 1
ATOM 4911 O O . ASN B 1 279 ? 5.719 -12.633 -4.699 1 98.25 279 ASN B O 1
ATOM 4915 N N . THR B 1 280 ? 7.801 -11.867 -4.309 1 97.88 280 THR B N 1
ATOM 4916 C CA . THR B 1 280 ? 8.359 -13.211 -4.207 1 97.88 280 THR B CA 1
ATOM 4917 C C . THR B 1 280 ? 8.188 -13.758 -2.795 1 97.88 280 THR B C 1
ATOM 4919 O O . THR B 1 280 ? 8.688 -14.844 -2.479 1 97.88 280 THR B O 1
ATOM 4922 N N . HIS B 1 281 ? 7.488 -13.062 -1.948 1 96.31 281 HIS B N 1
ATOM 4923 C CA . HIS B 1 281 ? 7.215 -13.578 -0.613 1 96.31 281 HIS B CA 1
ATOM 4924 C C . HIS B 1 281 ? 6.316 -14.812 -0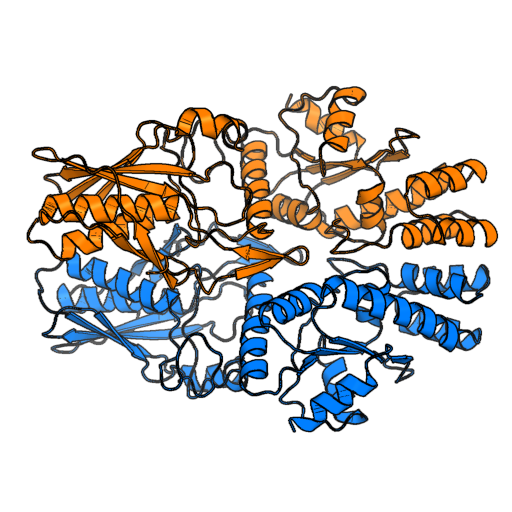.676 1 96.31 281 HIS B C 1
ATOM 4926 O O . HIS B 1 281 ? 5.367 -14.859 -1.462 1 96.31 281 HIS B O 1
ATOM 4932 N N . SER B 1 282 ? 6.582 -15.812 0.149 1 95.75 282 SER B N 1
ATOM 4933 C CA . SER B 1 282 ? 5.852 -17.078 0.119 1 95.75 282 SER B CA 1
ATOM 4934 C C . SER B 1 282 ? 4.387 -16.875 0.498 1 95.75 282 SER B C 1
ATOM 4936 O O . SER B 1 282 ? 3.518 -17.625 0.059 1 95.75 282 SER B O 1
ATOM 4938 N N . ARG B 1 283 ? 4.117 -15.844 1.265 1 94.75 283 ARG B N 1
ATOM 4939 C CA . ARG B 1 283 ? 2.75 -15.555 1.679 1 94.75 283 ARG B CA 1
ATOM 4940 C C . ARG B 1 283 ? 1.947 -14.945 0.533 1 94.75 283 ARG B C 1
ATOM 4942 O O . ARG B 1 283 ? 0.715 -14.969 0.552 1 94.75 283 ARG B O 1
ATOM 4949 N N . GLU B 1 284 ? 2.68 -14.438 -0.446 1 97.06 284 GLU B N 1
ATOM 4950 C CA . GLU B 1 284 ? 2.025 -13.812 -1.592 1 97.06 284 GLU B CA 1
ATOM 4951 C C . GLU B 1 284 ? 1.846 -14.805 -2.736 1 97.06 284 GLU B C 1
ATOM 4953 O O . GLU B 1 284 ? 0.892 -14.703 -3.51 1 97.06 284 GLU B O 1
ATOM 4958 N N . ALA B 1 285 ? 2.803 -15.68 -2.822 1 97.5 285 ALA B N 1
ATOM 4959 C CA . ALA B 1 285 ? 2.742 -16.719 -3.844 1 97.5 285 ALA B CA 1
ATOM 4960 C C . ALA B 1 285 ? 3.814 -17.781 -3.609 1 97.5 285 ALA B C 1
ATOM 4962 O O . ALA B 1 285 ? 4.934 -17.453 -3.203 1 97.5 285 ALA B O 1
ATOM 4963 N N . ASP B 1 286 ? 3.443 -19 -3.832 1 95.06 286 ASP B N 1
ATOM 4964 C CA . ASP B 1 286 ? 4.43 -20.078 -3.822 1 95.06 286 ASP B CA 1
ATOM 4965 C C . ASP B 1 286 ? 4.027 -21.203 -4.777 1 95.06 286 ASP B C 1
ATOM 4967 O O . ASP B 1 286 ? 3.234 -22.078 -4.422 1 95.06 286 ASP B O 1
ATOM 4971 N N . CYS B 1 287 ? 4.566 -21.203 -5.926 1 96.5 287 CYS B N 1
ATOM 4972 C CA . CYS B 1 287 ? 4.344 -22.25 -6.926 1 96.5 287 CYS B CA 1
ATOM 4973 C C . CYS B 1 287 ? 5.641 -22.609 -7.645 1 96.5 287 CYS B C 1
ATOM 4975 O O . CYS B 1 287 ? 5.648 -22.797 -8.859 1 96.5 287 CYS B O 1
ATOM 4977 N N . ARG B 1 288 ? 6.734 -22.719 -6.949 1 98.06 288 ARG B N 1
ATOM 4978 C CA . ARG B 1 288 ? 8.07 -22.984 -7.473 1 98.06 288 ARG B CA 1
ATOM 4979 C C . ARG B 1 288 ? 8.141 -24.344 -8.148 1 98.06 288 ARG B C 1
ATOM 4981 O O . ARG B 1 288 ? 8.68 -24.484 -9.25 1 98.06 288 ARG B O 1
ATOM 4988 N N . ALA B 1 289 ? 7.551 -25.281 -7.453 1 98.5 289 ALA B N 1
ATOM 4989 C CA . ALA B 1 289 ? 7.578 -26.641 -8.008 1 98.5 289 ALA B CA 1
ATOM 4990 C C . ALA B 1 289 ? 6.781 -26.719 -9.305 1 98.5 289 ALA B C 1
ATOM 4992 O O . ALA B 1 289 ? 7.211 -27.359 -10.266 1 98.5 289 ALA B O 1
ATOM 4993 N N . GLU B 1 290 ? 5.609 -26.094 -9.32 1 98.62 290 GLU B N 1
ATOM 4994 C CA . GLU B 1 290 ? 4.77 -26.078 -10.516 1 98.62 290 GLU B CA 1
ATOM 4995 C C . GLU B 1 290 ? 5.484 -25.422 -11.688 1 98.62 290 GLU B C 1
ATOM 4997 O O . GLU B 1 290 ? 5.43 -25.922 -12.812 1 98.62 290 GLU B O 1
ATOM 5002 N N . LEU B 1 291 ? 6.168 -24.344 -11.422 1 98.75 291 LEU B N 1
ATOM 5003 C CA . LEU B 1 291 ? 6.887 -23.625 -12.461 1 98.75 291 LEU B CA 1
ATOM 5004 C C . LEU B 1 291 ? 8.07 -24.438 -12.969 1 98.75 291 LEU B C 1
ATOM 5006 O O . LEU B 1 291 ? 8.32 -24.5 -14.18 1 98.75 291 LEU B O 1
ATOM 5010 N N . MET B 1 292 ? 8.758 -25.047 -12.031 1 98.75 292 MET B N 1
ATOM 5011 C CA . MET B 1 292 ? 9.883 -25.891 -12.43 1 98.75 292 MET B CA 1
ATOM 5012 C C . MET B 1 292 ? 9.406 -27.094 -13.25 1 98.75 292 MET B C 1
ATOM 5014 O O . MET B 1 292 ? 10.039 -27.453 -14.242 1 98.75 292 MET B O 1
ATOM 5018 N N . ALA B 1 293 ? 8.328 -27.688 -12.828 1 98.75 293 ALA B N 1
ATOM 5019 C CA . ALA B 1 293 ? 7.766 -28.844 -13.547 1 98.75 293 ALA B CA 1
ATOM 5020 C C . ALA B 1 293 ? 7.359 -28.453 -14.961 1 98.75 293 ALA B C 1
ATOM 5022 O O . ALA B 1 293 ? 7.625 -29.188 -15.914 1 98.75 293 ALA B O 1
ATOM 5023 N N . ALA B 1 294 ? 6.723 -27.328 -15.102 1 98.62 294 ALA B N 1
ATOM 5024 C CA . ALA B 1 294 ? 6.309 -26.844 -16.422 1 98.62 294 ALA B CA 1
ATOM 5025 C C . ALA B 1 294 ? 7.516 -26.641 -17.328 1 98.62 294 ALA B C 1
ATOM 5027 O O . ALA B 1 294 ? 7.492 -27.016 -18.5 1 98.62 294 ALA B O 1
ATOM 5028 N N . ALA B 1 295 ? 8.539 -26 -16.797 1 98.69 295 ALA B N 1
ATOM 5029 C CA . ALA B 1 295 ? 9.758 -25.781 -17.562 1 98.69 295 ALA B CA 1
ATOM 5030 C C . ALA B 1 295 ? 10.414 -27.094 -17.969 1 98.69 295 ALA B C 1
ATOM 5032 O O . ALA B 1 295 ? 10.93 -27.234 -19.078 1 98.69 295 ALA B O 1
ATOM 5033 N N . ALA B 1 296 ? 10.422 -28.031 -17.031 1 98.75 296 ALA B N 1
ATOM 5034 C CA . ALA B 1 296 ? 10.977 -29.359 -17.297 1 98.75 296 ALA B CA 1
ATOM 5035 C C . ALA B 1 296 ? 10.242 -30.031 -18.453 1 98.75 296 ALA B C 1
ATOM 5037 O O . ALA B 1 296 ? 10.867 -30.609 -19.344 1 98.75 296 ALA B O 1
ATOM 5038 N N . VAL B 1 297 ? 8.938 -29.953 -18.438 1 98.5 297 VAL B N 1
ATOM 5039 C CA . VAL B 1 297 ? 8.133 -30.531 -19.5 1 98.5 297 VAL B CA 1
ATOM 5040 C C . VAL B 1 297 ? 8.5 -29.906 -20.828 1 98.5 297 VAL B C 1
ATOM 5042 O O . VAL B 1 297 ? 8.734 -30.609 -21.812 1 98.5 297 VAL B O 1
ATOM 5045 N N . ARG B 1 298 ? 8.625 -28.625 -20.859 1 97.88 298 ARG B N 1
ATOM 5046 C CA . ARG B 1 298 ? 8.977 -27.922 -22.078 1 97.88 298 ARG B CA 1
ATOM 5047 C C . ARG B 1 298 ? 10.375 -28.297 -22.547 1 97.88 298 ARG B C 1
ATOM 5049 O O . ARG B 1 298 ? 10.688 -28.172 -23.734 1 97.88 298 ARG B O 1
ATOM 5056 N N . SER B 1 299 ? 11.141 -28.797 -21.609 1 97.75 299 SER B N 1
ATOM 5057 C CA . SER B 1 299 ? 12.539 -29.109 -21.906 1 97.75 299 SER B CA 1
ATOM 5058 C C . SER B 1 299 ? 12.719 -30.609 -22.172 1 97.75 299 SER B C 1
ATOM 5060 O O . SER B 1 299 ? 13.852 -31.078 -22.297 1 97.75 299 SER B O 1
ATOM 5062 N N . GLY B 1 300 ? 11.68 -31.328 -22.125 1 96.69 300 GLY B N 1
ATOM 5063 C CA . GLY B 1 300 ? 11.734 -32.719 -22.578 1 96.69 300 GLY B CA 1
ATOM 5064 C C . GLY B 1 300 ? 11.695 -33.719 -21.438 1 96.69 300 GLY B C 1
ATOM 5065 O O . GLY B 1 300 ? 11.953 -34.906 -21.656 1 96.69 300 GLY B O 1
ATOM 5066 N N . ALA B 1 301 ? 11.344 -33.312 -20.344 1 97.44 301 ALA B N 1
ATOM 5067 C CA . ALA B 1 301 ? 11.281 -34.25 -19.203 1 97.44 301 ALA B CA 1
ATOM 5068 C C . ALA B 1 301 ? 10.164 -35.25 -19.391 1 97.44 301 ALA B C 1
ATOM 5070 O O . ALA B 1 301 ? 9.109 -34.938 -19.938 1 97.44 301 ALA B O 1
ATOM 5071 N N . GLY B 1 302 ? 10.422 -36.5 -18.906 1 96.94 302 GLY B N 1
ATOM 5072 C CA . GLY B 1 302 ? 9.375 -37.5 -18.828 1 96.94 302 GLY B CA 1
ATOM 5073 C C . GLY B 1 302 ? 8.438 -37.312 -17.641 1 96.94 302 GLY B C 1
ATOM 5074 O O . GLY B 1 302 ? 8.727 -36.5 -16.75 1 96.94 302 GLY B O 1
ATOM 5075 N N . LEU B 1 303 ? 7.344 -38.031 -17.719 1 97.5 303 LEU B N 1
ATOM 5076 C CA . LEU B 1 303 ? 6.289 -37.875 -16.719 1 97.5 303 LEU B CA 1
ATOM 5077 C C . LEU B 1 303 ? 6.805 -38.219 -15.328 1 97.5 303 LEU B C 1
ATOM 5079 O O . LEU B 1 303 ? 6.395 -37.594 -14.336 1 97.5 303 LEU B O 1
ATOM 5083 N N . LYS B 1 304 ? 7.613 -39.219 -15.227 1 97.06 304 LYS B N 1
ATOM 5084 C CA . LYS B 1 304 ? 8.164 -39.594 -13.93 1 97.06 304 LYS B CA 1
ATOM 5085 C C . LYS B 1 304 ? 8.938 -38.469 -13.289 1 97.06 304 LYS B C 1
ATOM 5087 O O . LYS B 1 304 ? 8.727 -38.156 -12.117 1 97.06 304 LYS B O 1
ATOM 5092 N N . THR B 1 305 ? 9.797 -37.875 -14.055 1 97.5 305 THR B N 1
ATOM 5093 C CA . THR B 1 305 ? 10.602 -36.75 -13.57 1 97.5 305 THR B CA 1
ATOM 5094 C C . THR B 1 305 ? 9.703 -35.562 -13.156 1 97.5 305 THR B C 1
ATOM 5096 O O . THR B 1 305 ? 9.938 -34.938 -12.125 1 97.5 305 THR B O 1
ATOM 5099 N N . VAL B 1 306 ? 8.695 -35.344 -13.945 1 98.38 306 VAL B N 1
ATOM 5100 C CA . VAL B 1 306 ? 7.77 -34.25 -13.68 1 98.38 306 VAL B CA 1
ATOM 5101 C C . VAL B 1 306 ? 7.059 -34.469 -12.352 1 98.38 306 VAL B C 1
ATOM 5103 O O . VAL B 1 306 ? 6.949 -33.562 -11.531 1 98.38 306 VAL B O 1
ATOM 5106 N N . ARG B 1 307 ? 6.625 -35.656 -12.102 1 98.31 307 ARG B N 1
ATOM 5107 C CA . ARG B 1 307 ? 5.945 -36 -10.852 1 98.31 307 ARG B CA 1
ATOM 5108 C C . ARG B 1 307 ? 6.875 -35.844 -9.656 1 98.31 307 ARG B C 1
ATOM 5110 O O . ARG B 1 307 ? 6.457 -35.375 -8.602 1 98.31 307 ARG B O 1
ATOM 5117 N N . GLU B 1 308 ? 8.094 -36.219 -9.828 1 98.38 308 GLU B N 1
ATOM 5118 C CA . GLU B 1 308 ? 9.078 -36.094 -8.75 1 98.38 308 GLU B CA 1
ATOM 5119 C C . GLU B 1 308 ? 9.336 -34.625 -8.422 1 98.38 308 GLU B C 1
ATOM 5121 O O . GLU B 1 308 ? 9.438 -34.25 -7.254 1 98.38 308 GLU B O 1
ATOM 5126 N N . ILE B 1 309 ? 9.438 -33.812 -9.445 1 98.62 309 ILE B N 1
ATOM 5127 C CA . ILE B 1 309 ? 9.664 -32.375 -9.25 1 98.62 309 ILE B CA 1
ATOM 5128 C C . ILE B 1 309 ? 8.508 -31.766 -8.461 1 98.62 309 ILE B C 1
ATOM 5130 O O . ILE B 1 309 ? 8.727 -30.984 -7.543 1 98.62 309 ILE B O 1
ATOM 5134 N N . LEU B 1 310 ? 7.273 -32.156 -8.766 1 98.38 310 LEU B N 1
ATOM 5135 C CA . LEU B 1 310 ? 6.082 -31.609 -8.133 1 98.38 310 LEU B CA 1
ATOM 5136 C C . LEU B 1 310 ? 6.027 -31.984 -6.656 1 98.38 310 LEU B C 1
ATOM 5138 O O . LEU B 1 310 ? 5.285 -31.391 -5.879 1 98.38 310 LEU B O 1
ATOM 5142 N N . GLN B 1 311 ? 6.867 -32.906 -6.246 1 97.69 311 GLN B N 1
ATOM 5143 C CA . GLN B 1 311 ? 6.875 -33.375 -4.863 1 97.69 311 GLN B CA 1
ATOM 5144 C C . GLN B 1 311 ? 8.023 -32.75 -4.078 1 97.69 311 GLN B C 1
ATOM 5146 O O . GLN B 1 311 ? 8.125 -32.938 -2.863 1 97.69 311 GLN B O 1
ATOM 5151 N N . THR B 1 312 ? 8.852 -32.031 -4.773 1 97.44 312 THR B N 1
ATOM 5152 C CA . THR B 1 312 ? 9.984 -31.438 -4.086 1 97.44 312 THR B CA 1
ATOM 5153 C C . THR B 1 312 ? 9.516 -30.312 -3.166 1 97.44 312 THR B C 1
ATOM 5155 O O . THR B 1 312 ? 8.492 -29.672 -3.422 1 97.44 312 THR B O 1
ATOM 5158 N N . LYS B 1 313 ? 10.352 -30.016 -2.18 1 94.19 313 LYS B N 1
ATOM 5159 C CA . LYS B 1 313 ? 10.031 -28.969 -1.216 1 94.19 313 LYS B CA 1
ATOM 5160 C C . LYS B 1 313 ? 10.922 -27.75 -1.417 1 94.19 313 LYS B C 1
ATOM 5162 O O . LYS B 1 313 ? 10.594 -26.641 -0.96 1 94.19 313 LYS B O 1
ATOM 5167 N N . THR B 1 314 ? 12.039 -27.938 -2.051 1 95.19 314 THR B N 1
ATOM 5168 C CA . THR B 1 314 ? 12.984 -26.844 -2.275 1 95.19 314 THR B CA 1
ATOM 5169 C C . THR B 1 314 ? 13.414 -26.797 -3.738 1 95.19 314 THR B C 1
ATOM 5171 O O . THR B 1 314 ? 13.352 -27.797 -4.441 1 95.19 314 THR B O 1
ATOM 5174 N N . THR B 1 315 ? 13.797 -25.656 -4.16 1 96.81 315 THR B N 1
ATOM 5175 C CA . THR B 1 315 ? 14.297 -25.516 -5.523 1 96.81 315 THR B CA 1
ATOM 5176 C C . THR B 1 315 ? 15.602 -26.297 -5.699 1 96.81 315 THR B C 1
ATOM 5178 O O . THR B 1 315 ? 15.875 -26.812 -6.785 1 96.81 315 THR B O 1
ATOM 5181 N N . GLU B 1 316 ? 16.359 -26.5 -4.672 1 96.44 316 GLU B N 1
ATOM 5182 C CA . GLU B 1 316 ? 17.609 -27.266 -4.723 1 96.44 316 GLU B CA 1
ATOM 5183 C C . GLU B 1 316 ? 17.344 -28.734 -5.074 1 96.44 316 GLU B C 1
ATOM 5185 O O . GLU B 1 316 ? 18.078 -29.328 -5.871 1 96.44 316 GLU B O 1
ATOM 5190 N N . GLU B 1 317 ? 16.312 -29.266 -4.453 1 97.12 317 GLU B N 1
ATOM 5191 C CA . GLU B 1 317 ? 15.93 -30.641 -4.77 1 97.12 317 GLU B CA 1
ATOM 5192 C C . GLU B 1 317 ? 15.523 -30.781 -6.234 1 97.12 317 GLU B C 1
ATOM 5194 O O . GLU B 1 317 ? 15.898 -31.734 -6.902 1 97.12 317 GLU B O 1
ATOM 5199 N N . GLY B 1 318 ? 14.797 -29.797 -6.723 1 97.94 318 GLY B N 1
ATOM 5200 C CA . GLY B 1 318 ? 14.406 -29.797 -8.125 1 97.94 318 GLY B CA 1
ATOM 5201 C C . GLY B 1 318 ? 15.578 -29.719 -9.07 1 97.94 318 GLY B C 1
ATOM 5202 O O . GLY B 1 318 ? 15.633 -30.438 -10.07 1 97.94 318 GLY B O 1
ATOM 5203 N N . ILE B 1 319 ? 16.516 -28.891 -8.734 1 98.06 319 ILE B N 1
ATOM 5204 C CA . ILE B 1 319 ? 17.703 -28.719 -9.547 1 98.06 319 ILE B CA 1
ATOM 5205 C C . ILE B 1 319 ? 18.484 -30.031 -9.617 1 98.06 319 ILE B C 1
ATOM 5207 O O . ILE B 1 319 ? 18.969 -30.422 -10.68 1 98.06 319 ILE B O 1
ATOM 5211 N N . SER B 1 320 ? 18.578 -30.688 -8.484 1 97.25 320 SER B N 1
ATOM 5212 C CA . SER B 1 320 ? 19.281 -31.953 -8.43 1 97.25 320 SER B CA 1
ATOM 5213 C C . SER B 1 320 ? 18.625 -33 -9.336 1 97.25 320 SER B C 1
ATOM 5215 O O . SER B 1 320 ? 19.312 -33.75 -10.008 1 97.25 320 SER B O 1
ATOM 5217 N N . LEU B 1 321 ? 17.328 -33.031 -9.336 1 97.81 321 LEU B N 1
ATOM 5218 C CA . LEU B 1 321 ? 16.594 -33.969 -10.195 1 97.81 321 LEU B CA 1
ATOM 5219 C C . LEU B 1 321 ? 16.844 -33.656 -11.664 1 97.81 321 LEU B C 1
ATOM 5221 O O . LEU B 1 321 ? 17.078 -34.562 -12.469 1 97.81 321 LEU B O 1
ATOM 5225 N N . LEU B 1 322 ? 16.797 -32.375 -12.008 1 98.25 322 LEU B N 1
ATOM 5226 C CA . LEU B 1 322 ? 17.016 -31.969 -13.383 1 98.25 322 LEU B CA 1
ATOM 5227 C C . LEU B 1 322 ? 18.438 -32.344 -13.836 1 98.25 322 LEU B C 1
ATOM 5229 O O . LEU B 1 322 ? 18.625 -32.75 -14.977 1 98.25 322 LEU B O 1
ATOM 5233 N N . LYS B 1 323 ? 19.375 -32.125 -12.945 1 97.44 323 LYS B N 1
ATOM 5234 C CA . LYS B 1 323 ? 20.766 -32.469 -13.242 1 97.44 323 LYS B CA 1
ATOM 5235 C C . LYS B 1 323 ? 20.922 -33.969 -13.492 1 97.44 323 LYS B C 1
ATOM 5237 O O . LYS B 1 323 ? 21.578 -34.375 -14.445 1 97.44 323 LYS B O 1
ATOM 5242 N N . SER B 1 324 ? 20.344 -34.719 -12.617 1 96.62 324 SER B N 1
ATOM 5243 C CA . SER B 1 324 ? 20.422 -36.188 -12.75 1 96.62 324 SER B CA 1
ATOM 5244 C C . SER B 1 324 ? 19.812 -36.656 -14.062 1 96.62 324 SER B C 1
ATOM 5246 O O . SER B 1 324 ? 20.25 -37.656 -14.641 1 96.62 324 SER B O 1
ATOM 5248 N N . GLU B 1 325 ? 18.812 -35.938 -14.523 1 96.56 325 GLU B N 1
ATOM 5249 C CA . GLU B 1 325 ? 18.125 -36.281 -15.766 1 96.56 325 GLU B CA 1
ATOM 5250 C C . GLU B 1 325 ? 18.844 -35.719 -16.984 1 96.56 325 GLU B C 1
ATOM 5252 O O . GLU B 1 325 ? 18.5 -36.031 -18.125 1 96.56 325 GLU B O 1
ATOM 5257 N N . GLY B 1 326 ? 19.797 -34.875 -16.75 1 97.06 326 GLY B N 1
ATOM 5258 C CA . GLY B 1 326 ? 20.578 -34.281 -17.828 1 97.06 326 GLY B CA 1
ATOM 5259 C C . GLY B 1 326 ? 19.859 -33.156 -18.562 1 97.06 326 GLY B C 1
ATOM 5260 O O . GLY B 1 326 ? 20.141 -32.906 -19.734 1 97.06 326 GLY B O 1
ATOM 5261 N N . ILE B 1 327 ? 18.875 -32.5 -17.953 1 97.94 327 ILE B N 1
ATOM 5262 C CA . ILE B 1 327 ? 18.094 -31.5 -18.656 1 97.94 327 ILE B CA 1
ATOM 5263 C C . ILE B 1 327 ? 18.156 -30.172 -17.906 1 97.94 327 ILE B C 1
ATOM 5265 O O . ILE B 1 327 ? 17.312 -29.297 -18.109 1 97.94 327 ILE B O 1
ATOM 5269 N N . LEU B 1 328 ? 19.062 -30.047 -16.953 1 98.12 328 LEU B N 1
ATOM 5270 C CA . LEU B 1 328 ? 19.156 -28.844 -16.125 1 98.12 328 LEU B CA 1
ATOM 5271 C C . LEU B 1 328 ? 19.375 -27.609 -16.984 1 98.12 328 LEU B C 1
ATOM 5273 O O . LEU B 1 328 ? 18.656 -26.625 -16.844 1 98.12 328 LEU B O 1
ATOM 5277 N N . GLU B 1 329 ? 20.312 -27.672 -17.922 1 97.81 329 GLU B N 1
ATOM 5278 C CA . GLU B 1 329 ? 20.672 -26.516 -18.734 1 97.81 329 GLU B CA 1
ATOM 5279 C C . GLU B 1 329 ? 19.5 -26.031 -19.562 1 97.81 329 GLU B C 1
ATOM 5281 O O . GLU B 1 329 ? 19.188 -24.844 -19.578 1 97.81 329 GLU B O 1
ATOM 5286 N N . ARG B 1 330 ? 18.844 -26.938 -20.219 1 98.19 330 ARG B N 1
ATOM 5287 C CA . ARG B 1 330 ? 17.719 -26.578 -21.078 1 98.19 330 ARG B CA 1
ATOM 5288 C C . ARG B 1 330 ? 16.547 -26.047 -20.234 1 98.19 330 ARG B C 1
ATOM 5290 O O . ARG B 1 330 ? 15.836 -25.141 -20.672 1 98.19 330 ARG B O 1
ATOM 5297 N N . THR B 1 331 ? 16.359 -26.641 -19.141 1 98.62 331 THR B N 1
ATOM 5298 C CA . THR B 1 331 ? 15.289 -26.188 -18.266 1 98.62 331 THR B CA 1
ATOM 5299 C C . THR B 1 331 ? 15.562 -24.766 -17.766 1 98.62 331 THR B C 1
ATOM 5301 O O . THR B 1 331 ? 14.656 -23.938 -17.734 1 98.62 331 THR B O 1
ATOM 5304 N N . MET B 1 332 ? 16.781 -24.516 -17.391 1 98.62 332 MET B N 1
ATOM 5305 C CA . MET B 1 332 ? 17.156 -23.188 -16.922 1 98.62 332 MET B CA 1
ATOM 5306 C C . MET B 1 332 ? 17.016 -22.172 -18.062 1 98.62 332 MET B C 1
ATOM 5308 O O . MET B 1 332 ? 16.609 -21.031 -17.828 1 98.62 332 MET B O 1
ATOM 5312 N N . GLU B 1 333 ? 17.375 -22.562 -19.219 1 98.44 333 GLU B N 1
ATOM 5313 C CA . GLU B 1 333 ? 17.203 -21.688 -20.375 1 98.44 333 GLU B CA 1
ATOM 5314 C C . GLU B 1 333 ? 15.742 -21.281 -20.547 1 98.44 333 GLU B C 1
ATOM 5316 O O . GLU B 1 333 ? 15.438 -20.109 -20.812 1 98.44 333 GLU B O 1
ATOM 5321 N N . ASP B 1 334 ? 14.859 -22.234 -20.453 1 98.5 334 ASP B N 1
ATOM 5322 C CA . ASP B 1 334 ? 13.422 -21.984 -20.547 1 98.5 334 ASP B CA 1
ATOM 5323 C C . ASP B 1 334 ? 12.961 -21.016 -19.469 1 98.5 334 ASP B C 1
ATOM 5325 O O . ASP B 1 334 ? 12.266 -20.031 -19.75 1 98.5 334 ASP B O 1
ATOM 5329 N N . LEU B 1 335 ? 13.359 -21.281 -18.219 1 98.69 335 LEU B N 1
ATOM 5330 C CA . LEU B 1 335 ? 12.984 -20.453 -17.094 1 98.69 335 LEU B CA 1
ATOM 5331 C C . LEU B 1 335 ? 13.508 -19.031 -17.266 1 98.69 335 LEU B C 1
ATOM 5333 O O . LEU B 1 335 ? 12.773 -18.062 -17.047 1 98.69 335 LEU B O 1
ATOM 5337 N N . LEU B 1 336 ? 14.727 -18.906 -17.672 1 98.69 336 LEU B N 1
ATOM 5338 C CA . LEU B 1 336 ? 15.375 -17.594 -17.766 1 98.69 336 LEU B CA 1
ATOM 5339 C C . LEU B 1 336 ? 14.789 -16.781 -18.922 1 98.69 336 LEU B C 1
ATOM 5341 O O . LEU B 1 336 ? 14.711 -15.547 -18.828 1 98.69 336 LEU B O 1
ATOM 5345 N N . GLU B 1 337 ? 14.406 -17.438 -19.953 1 98.44 337 GLU B N 1
ATOM 5346 C CA . GLU B 1 337 ? 13.711 -16.734 -21.016 1 98.44 337 GLU B CA 1
ATOM 5347 C C . GLU B 1 337 ? 12.414 -16.094 -20.516 1 98.44 337 GLU B C 1
ATOM 5349 O O . GLU B 1 337 ? 12.156 -14.922 -20.781 1 98.44 337 GLU B O 1
ATOM 5354 N N . LYS B 1 338 ? 11.672 -16.875 -19.766 1 98.19 338 LYS B N 1
ATOM 5355 C CA . LYS B 1 338 ? 10.406 -16.375 -19.234 1 98.19 338 LYS B CA 1
ATOM 5356 C C . LYS B 1 338 ? 10.648 -15.281 -18.188 1 98.19 338 LYS B C 1
ATOM 5358 O O . LYS B 1 338 ? 9.859 -14.336 -18.094 1 98.19 338 LYS B O 1
ATOM 5363 N N . ILE B 1 339 ? 11.656 -15.477 -17.359 1 98.56 339 ILE B N 1
ATOM 5364 C CA . ILE B 1 339 ? 12.023 -14.461 -16.391 1 98.56 339 ILE B CA 1
ATOM 5365 C C . ILE B 1 339 ? 12.344 -13.148 -17.109 1 98.56 339 ILE B C 1
ATOM 5367 O O . ILE B 1 339 ? 11.82 -12.094 -16.75 1 98.56 339 ILE B O 1
ATOM 5371 N N . GLY B 1 340 ? 13.148 -13.219 -18.156 1 98.19 340 GLY B N 1
ATOM 5372 C CA . GLY B 1 340 ? 13.508 -12.039 -18.922 1 98.19 340 GLY B CA 1
ATOM 5373 C C . GLY B 1 340 ? 12.312 -11.359 -19.562 1 98.19 340 GLY B C 1
ATOM 5374 O O . GLY B 1 340 ? 12.203 -10.125 -19.516 1 98.19 340 GLY B O 1
ATOM 5375 N N . GLU B 1 341 ? 11.43 -12.148 -20.125 1 97.62 341 GLU B N 1
ATOM 5376 C CA . GLU B 1 341 ? 10.227 -11.617 -20.734 1 97.62 341 GLU B CA 1
ATOM 5377 C C . GLU B 1 341 ? 9.352 -10.883 -19.719 1 97.62 341 GLU B C 1
ATOM 5379 O O . GLU B 1 341 ? 8.844 -9.797 -20 1 97.62 341 GLU B O 1
ATOM 5384 N N . ASN B 1 342 ? 9.195 -11.484 -18.594 1 98 342 ASN B N 1
ATOM 5385 C CA . ASN B 1 342 ? 8.344 -10.906 -17.562 1 98 342 ASN B CA 1
ATOM 5386 C C . ASN B 1 342 ? 8.953 -9.625 -17 1 98 342 ASN B C 1
ATOM 5388 O O . ASN B 1 342 ? 8.234 -8.68 -16.688 1 98 342 ASN B O 1
ATOM 5392 N N . LEU B 1 343 ? 10.281 -9.602 -16.812 1 98.12 343 LEU B N 1
ATOM 5393 C CA . LEU B 1 343 ? 10.953 -8.391 -16.359 1 98.12 343 LEU B CA 1
ATOM 5394 C C . LEU B 1 343 ? 10.742 -7.25 -17.344 1 98.12 343 LEU B C 1
ATOM 5396 O O . LEU B 1 343 ? 10.375 -6.141 -16.953 1 98.12 343 LEU B O 1
ATOM 5400 N N . SER B 1 344 ? 10.93 -7.543 -18.594 1 97.12 344 SER B N 1
ATOM 5401 C CA . SER B 1 344 ? 10.797 -6.535 -19.641 1 97.12 344 SER B CA 1
ATOM 5402 C C . SER B 1 344 ? 9.359 -6.035 -19.75 1 97.12 344 SER B C 1
ATOM 5404 O O . SER B 1 344 ? 9.133 -4.832 -19.906 1 97.12 344 SER B O 1
ATOM 5406 N N . ARG B 1 345 ? 8.492 -6.965 -19.703 1 96.5 345 ARG B N 1
ATOM 5407 C CA . ARG B 1 345 ? 7.078 -6.605 -19.766 1 96.5 345 ARG B CA 1
ATOM 5408 C C . ARG B 1 345 ? 6.684 -5.695 -18.609 1 96.5 345 ARG B C 1
ATOM 5410 O O . ARG B 1 345 ? 5.969 -4.711 -18.797 1 96.5 345 ARG B O 1
ATOM 5417 N N . ARG B 1 346 ? 7.125 -6 -17.406 1 97.12 346 ARG B N 1
ATOM 5418 C CA . ARG B 1 346 ? 6.824 -5.195 -16.234 1 97.12 346 ARG B CA 1
ATOM 5419 C C . ARG B 1 346 ? 7.367 -3.779 -16.375 1 97.12 346 ARG B C 1
ATOM 5421 O O . ARG B 1 346 ? 6.746 -2.818 -15.922 1 97.12 346 ARG B O 1
ATOM 5428 N N . ALA B 1 347 ? 8.477 -3.637 -17.062 1 96.81 347 ALA B N 1
ATOM 5429 C CA . ALA B 1 347 ? 9.156 -2.354 -17.219 1 96.81 347 ALA B CA 1
ATOM 5430 C C . ALA B 1 347 ? 8.641 -1.593 -18.422 1 96.81 347 ALA B C 1
ATOM 5432 O O . ALA B 1 347 ? 9.109 -0.494 -18.734 1 96.81 347 ALA B O 1
ATOM 5433 N N . TYR B 1 348 ? 7.723 -2.102 -19.203 1 93.62 348 TYR B N 1
ATOM 5434 C CA . TYR B 1 348 ? 7.164 -1.504 -20.406 1 93.62 348 TYR B CA 1
ATOM 5435 C C . TYR B 1 348 ? 8.258 -1.227 -21.438 1 93.62 348 TYR B C 1
ATOM 5437 O O . TYR B 1 348 ? 8.172 -0.265 -22.203 1 93.62 348 TYR B O 1
ATOM 5445 N N . ASP B 1 349 ? 9.305 -1.885 -21.281 1 90.5 349 ASP B N 1
ATOM 5446 C CA . ASP B 1 349 ? 10.461 -1.691 -22.141 1 90.5 349 ASP B CA 1
ATOM 5447 C C . ASP B 1 349 ? 11.016 -0.272 -22.016 1 90.5 349 ASP B C 1
ATOM 5449 O O . ASP B 1 349 ? 11.562 0.275 -22.969 1 90.5 349 ASP B O 1
ATOM 5453 N N . ARG B 1 350 ? 10.773 0.323 -20.953 1 93.94 350 ARG B N 1
ATOM 5454 C CA . ARG B 1 350 ? 11.234 1.687 -20.719 1 93.94 350 ARG B CA 1
ATOM 5455 C C . ARG B 1 350 ? 12.625 1.692 -20.109 1 93.94 350 ARG B C 1
ATOM 5457 O O . ARG B 1 350 ? 13.297 2.727 -20.094 1 93.94 350 ARG B O 1
ATOM 5464 N N . LEU B 1 351 ? 13.055 0.597 -19.609 1 95.12 351 LEU B N 1
ATOM 5465 C CA . LEU B 1 351 ? 14.43 0.436 -19.141 1 95.12 351 LEU B CA 1
ATOM 5466 C C . LEU B 1 351 ? 14.945 -0.968 -19.438 1 95.12 351 LEU B C 1
ATOM 5468 O O . LEU B 1 351 ? 14.156 -1.892 -19.641 1 95.12 351 LEU B O 1
ATOM 5472 N N . LEU B 1 352 ? 16.203 -1.048 -19.5 1 97.38 352 LEU B N 1
ATOM 5473 C CA . LEU B 1 352 ? 16.828 -2.342 -19.719 1 97.38 352 LEU B CA 1
ATOM 5474 C C . LEU B 1 352 ? 16.812 -3.193 -18.453 1 97.38 352 LEU B C 1
ATOM 5476 O O . LEU B 1 352 ? 17.141 -2.709 -17.375 1 97.38 352 LEU B O 1
ATOM 5480 N N . THR B 1 353 ? 16.344 -4.426 -18.625 1 98.12 353 THR B N 1
ATOM 5481 C CA . THR B 1 353 ? 16.297 -5.305 -17.453 1 98.12 353 THR B CA 1
ATOM 5482 C C . THR B 1 353 ? 17.094 -6.586 -17.719 1 98.12 353 THR B C 1
ATOM 5484 O O . THR B 1 353 ? 17.219 -7.012 -18.875 1 98.12 353 THR B O 1
ATOM 5487 N N . GLY B 1 354 ? 17.656 -7.121 -16.703 1 98.19 354 GLY B N 1
ATOM 5488 C CA . GLY B 1 354 ? 18.359 -8.398 -16.734 1 98.19 354 GLY B CA 1
ATOM 5489 C C . GLY B 1 354 ? 18.391 -9.086 -15.391 1 98.19 354 GLY B C 1
ATOM 5490 O O . GLY B 1 354 ? 18.109 -8.469 -14.359 1 98.19 354 GLY B O 1
ATOM 5491 N N . ALA B 1 355 ? 18.688 -10.383 -15.43 1 98.44 355 ALA B N 1
ATOM 5492 C CA . ALA B 1 355 ? 18.797 -11.164 -14.203 1 98.44 355 ALA B CA 1
ATOM 5493 C C . ALA B 1 355 ? 19.859 -12.25 -14.328 1 98.44 355 ALA B C 1
ATOM 5495 O O . ALA B 1 355 ? 19.984 -12.883 -15.383 1 98.44 355 ALA B O 1
ATOM 5496 N N . LEU B 1 356 ? 20.625 -12.32 -13.32 1 98.06 356 LEU B N 1
ATOM 5497 C CA . LEU B 1 356 ? 21.516 -13.461 -13.102 1 98.06 356 LEU B CA 1
ATOM 5498 C C . LEU B 1 356 ? 21 -14.328 -11.961 1 98.06 356 LEU B C 1
ATOM 5500 O O . LEU B 1 356 ? 20.734 -13.828 -10.867 1 98.06 356 LEU B O 1
ATOM 5504 N N . VAL B 1 357 ? 20.859 -15.656 -12.266 1 98.25 357 VAL B N 1
ATOM 5505 C CA . VAL B 1 357 ? 20.281 -16.578 -11.289 1 98.25 357 VAL B CA 1
ATOM 5506 C C . VAL B 1 357 ? 21.312 -17.625 -10.883 1 98.25 357 VAL B C 1
ATOM 5508 O O . VAL B 1 357 ? 22.031 -18.141 -11.727 1 98.25 357 VAL B O 1
ATOM 5511 N N . PHE B 1 358 ? 21.328 -17.844 -9.539 1 97.69 358 PHE B N 1
ATOM 5512 C CA . PHE B 1 358 ? 22.25 -18.828 -9.008 1 97.69 358 PHE B CA 1
ATOM 5513 C C . PHE B 1 358 ? 21.594 -19.688 -7.938 1 97.69 358 PHE B C 1
ATOM 5515 O O . PHE B 1 358 ? 20.453 -19.406 -7.539 1 97.69 358 PHE B O 1
ATOM 5522 N N . SER B 1 359 ? 22.172 -20.812 -7.594 1 96.25 359 SER B N 1
ATOM 5523 C CA . SER B 1 359 ? 21.75 -21.641 -6.461 1 96.25 359 SER B CA 1
ATOM 5524 C C . SER B 1 359 ? 22.891 -21.844 -5.473 1 96.25 359 SER B C 1
ATOM 5526 O O . SER B 1 359 ? 24.062 -21.641 -5.816 1 96.25 359 SER B O 1
ATOM 5528 N N . GLY B 1 360 ? 22.594 -22.172 -4.258 1 91.38 360 GLY B N 1
ATOM 5529 C CA . GLY B 1 360 ? 23.594 -22.438 -3.248 1 91.38 360 GLY B CA 1
ATOM 5530 C C . GLY B 1 360 ? 24.484 -23.609 -3.59 1 91.38 360 GLY B C 1
ATOM 5531 O O . GLY B 1 360 ? 25.719 -23.516 -3.533 1 91.38 360 GLY B O 1
ATOM 5532 N N . GLY B 1 361 ? 23.938 -24.656 -3.994 1 90.06 361 GLY B N 1
ATOM 5533 C CA . GLY B 1 361 ? 24.641 -25.906 -4.234 1 90.06 361 GLY B CA 1
ATOM 5534 C C . GLY B 1 361 ? 25.266 -25.984 -5.609 1 90.06 361 GLY B C 1
ATOM 5535 O O . GLY B 1 361 ? 26.328 -26.594 -5.785 1 90.06 361 GLY B O 1
ATOM 5536 N N . HIS B 1 362 ? 24.75 -25.328 -6.629 1 92.38 362 HIS B N 1
ATOM 5537 C CA . HIS B 1 362 ? 25.172 -25.5 -8.016 1 92.38 362 HIS B CA 1
ATOM 5538 C C . HIS B 1 362 ? 25.859 -24.25 -8.539 1 92.38 362 HIS B C 1
ATOM 5540 O O . HIS B 1 362 ? 26.5 -24.281 -9.602 1 92.38 362 HIS B O 1
ATOM 5546 N N . GLY B 1 363 ? 25.719 -23.125 -7.773 1 93.88 363 GLY B N 1
ATOM 5547 C CA . GLY B 1 363 ? 26.328 -21.875 -8.234 1 93.88 363 GLY B CA 1
ATOM 5548 C C . GLY B 1 363 ? 25.547 -21.219 -9.352 1 93.88 363 GLY B C 1
ATOM 5549 O O . GLY B 1 363 ? 24.328 -21.094 -9.273 1 93.88 363 GLY B O 1
ATOM 5550 N N . PHE B 1 364 ? 26.297 -20.797 -10.414 1 96.62 364 PHE B N 1
ATOM 5551 C CA . PHE B 1 364 ? 25.703 -20.094 -11.539 1 96.62 364 PHE B CA 1
ATOM 5552 C C . PHE B 1 364 ? 24.75 -21 -12.312 1 96.62 364 PHE B C 1
ATOM 5554 O O . PHE B 1 364 ? 25.141 -22.094 -12.734 1 96.62 364 PHE B O 1
ATOM 5561 N N . LEU B 1 365 ? 23.484 -20.578 -12.539 1 97.94 365 LEU B N 1
ATOM 5562 C CA . LEU B 1 365 ? 22.484 -21.359 -13.266 1 97.94 365 LEU B CA 1
ATOM 5563 C C . LEU B 1 365 ? 22.219 -20.766 -14.641 1 97.94 365 LEU B C 1
ATOM 5565 O O . LEU B 1 365 ? 21.766 -21.453 -15.547 1 97.94 365 LEU B O 1
ATOM 5569 N N . GLY B 1 366 ? 22.391 -19.422 -14.758 1 97.75 366 GLY B N 1
ATOM 5570 C CA . GLY B 1 366 ? 22.188 -18.75 -16.031 1 97.75 366 GLY B CA 1
ATOM 5571 C C . GLY B 1 366 ? 21.828 -17.281 -15.875 1 97.75 366 GLY B C 1
ATOM 5572 O O . GLY B 1 366 ? 21.828 -16.75 -14.758 1 97.75 366 GLY B O 1
ATOM 5573 N N . GLN B 1 367 ? 21.719 -16.641 -17.016 1 98.06 367 GLN B N 1
ATOM 5574 C CA . GLN B 1 367 ? 21.375 -15.227 -17.016 1 98.06 367 GLN B CA 1
ATOM 5575 C C . GLN B 1 367 ? 20.5 -14.875 -18.219 1 98.06 367 GLN B C 1
ATOM 5577 O O . GLN B 1 367 ? 20.484 -15.602 -19.219 1 98.06 367 GLN B O 1
ATOM 5582 N N . THR B 1 368 ? 19.812 -13.805 -18.141 1 98.12 368 THR B N 1
ATOM 5583 C CA . THR B 1 368 ? 18.969 -13.336 -19.234 1 98.12 368 THR B CA 1
ATOM 5584 C C . THR B 1 368 ? 19.781 -12.57 -20.266 1 98.12 368 THR B C 1
ATOM 5586 O O . THR B 1 368 ? 20.969 -12.297 -20.047 1 98.12 368 THR B O 1
ATOM 5589 N N . LYS B 1 369 ? 19.219 -12.258 -21.422 1 92.75 369 LYS B N 1
ATOM 5590 C CA . LYS B 1 369 ? 19.859 -11.75 -22.641 1 92.75 369 LYS B CA 1
ATOM 5591 C C . LYS B 1 369 ? 20.656 -10.484 -22.344 1 92.75 369 LYS B C 1
ATOM 5593 O O . LYS B 1 369 ? 21.781 -10.328 -22.828 1 92.75 369 LYS B O 1
ATOM 5598 N N . HIS B 1 370 ? 20.234 -9.516 -21.562 1 93 370 HIS B N 1
ATOM 5599 C CA . HIS B 1 370 ? 20.828 -8.188 -21.438 1 93 370 HIS B CA 1
ATOM 5600 C C . HIS B 1 370 ? 21.734 -8.109 -20.219 1 93 370 HIS B C 1
ATOM 5602 O O . HIS B 1 370 ? 22.234 -7.031 -19.891 1 93 370 HIS B O 1
ATOM 5608 N N . THR B 1 371 ? 22.125 -9.18 -19.703 1 96.19 371 THR B N 1
ATOM 5609 C CA . THR B 1 371 ? 22.859 -9.188 -18.453 1 96.19 371 THR B CA 1
ATOM 5610 C C . THR B 1 371 ? 24.281 -8.695 -18.656 1 96.19 371 THR B C 1
ATOM 5612 O O . THR B 1 371 ? 24.797 -7.883 -17.875 1 96.19 371 THR B O 1
ATOM 5615 N N . ASP B 1 372 ? 24.922 -9.062 -19.734 1 94.94 372 ASP B N 1
ATOM 5616 C CA . ASP B 1 372 ? 26.312 -8.664 -19.984 1 94.94 372 ASP B CA 1
ATOM 5617 C C . ASP B 1 372 ? 26.406 -7.16 -20.234 1 94.94 372 ASP B C 1
ATOM 5619 O O . ASP B 1 372 ? 27.312 -6.504 -19.719 1 94.94 372 ASP B O 1
ATOM 5623 N N . LEU B 1 373 ? 25.547 -6.699 -20.953 1 95.62 373 LEU B N 1
ATOM 5624 C CA . LEU B 1 373 ? 25.516 -5.266 -21.234 1 95.62 373 LEU B CA 1
ATOM 5625 C C . LEU B 1 373 ? 25.297 -4.477 -19.953 1 95.62 373 LEU B C 1
ATOM 5627 O O . LEU B 1 373 ? 25.953 -3.453 -19.719 1 95.62 373 LEU B O 1
ATOM 5631 N N . LEU B 1 374 ? 24.453 -4.965 -19.156 1 95.31 374 LEU B N 1
ATOM 5632 C CA . LEU B 1 374 ? 24.141 -4.281 -17.906 1 95.31 374 LEU B CA 1
ATOM 5633 C C . LEU B 1 374 ? 25.359 -4.297 -16.969 1 95.31 374 LEU B C 1
ATOM 5635 O O . LEU B 1 374 ? 25.641 -3.299 -16.297 1 95.31 374 LEU B O 1
ATOM 5639 N N . TRP B 1 375 ? 26.047 -5.395 -16.984 1 93.06 375 TRP B N 1
ATOM 5640 C CA . TRP B 1 375 ? 27.266 -5.484 -16.188 1 93.06 375 TRP B CA 1
ATOM 5641 C C . TRP B 1 375 ? 28.281 -4.449 -16.641 1 93.06 375 TRP B C 1
ATOM 5643 O O . TRP B 1 375 ? 28.953 -3.82 -15.805 1 93.06 375 TRP B O 1
ATOM 5653 N N . GLN B 1 376 ? 28.422 -4.293 -17.859 1 92.69 376 GLN B N 1
ATOM 5654 C CA . GLN B 1 376 ? 29.359 -3.324 -18.406 1 92.69 376 GLN B CA 1
ATOM 5655 C C . GLN B 1 376 ? 29 -1.901 -18 1 92.69 376 GLN B C 1
ATOM 5657 O O . GLN B 1 376 ? 29.875 -1.119 -17.609 1 92.69 376 GLN B O 1
ATOM 5662 N N . LYS B 1 377 ? 27.75 -1.621 -18.062 1 92.69 377 LYS B N 1
ATOM 5663 C CA . LYS B 1 377 ? 27.297 -0.28 -17.719 1 92.69 377 LYS B CA 1
ATOM 5664 C C . LYS B 1 377 ? 27.484 -0.001 -16.234 1 92.69 377 LYS B C 1
ATOM 5666 O O . LYS B 1 377 ? 27.812 1.121 -15.844 1 92.69 377 LYS B O 1
ATOM 5671 N N . LEU B 1 378 ? 27.312 -1.009 -15.43 1 90.69 378 LEU B N 1
ATOM 5672 C CA . LEU B 1 378 ? 27.438 -0.865 -13.977 1 90.69 378 LEU B CA 1
ATOM 5673 C C . LEU B 1 378 ? 28.891 -0.645 -13.578 1 90.69 378 LEU B C 1
ATOM 5675 O O . LEU B 1 378 ? 29.172 0.05 -12.602 1 90.69 378 LEU B O 1
ATOM 5679 N N . LYS B 1 379 ? 29.766 -1.145 -14.297 1 85.5 379 LYS B N 1
ATOM 5680 C CA . LYS B 1 379 ? 31.188 -1.028 -14 1 85.5 379 LYS B CA 1
ATOM 5681 C C . LYS B 1 379 ? 31.734 0.324 -14.445 1 85.5 379 LYS B C 1
ATOM 5683 O O . LYS B 1 379 ? 32.781 0.777 -13.945 1 85.5 379 LYS B O 1
ATOM 5688 N N . GLU B 1 380 ? 31.078 0.945 -15.367 1 81.75 380 GLU B N 1
ATOM 5689 C CA . GLU B 1 380 ? 31.516 2.262 -15.82 1 81.75 380 GLU B CA 1
ATOM 5690 C C . GLU B 1 380 ? 31.359 3.303 -14.711 1 81.75 380 GLU B C 1
ATOM 5692 O O . GLU B 1 380 ? 32.031 4.336 -14.734 1 81.75 380 GLU B O 1
ATOM 5697 N N . THR B 1 381 ? 30.438 3.156 -13.805 1 64.75 381 THR B N 1
ATOM 5698 C CA . THR B 1 381 ? 30.188 4.121 -12.742 1 64.75 381 THR B CA 1
ATOM 5699 C C . THR B 1 381 ? 31.141 3.885 -11.562 1 64.75 381 THR B C 1
ATOM 5701 O O . THR B 1 381 ? 31.25 4.734 -10.68 1 64.75 381 THR B O 1
ATOM 5704 N N . GLU B 1 382 ? 31.75 2.703 -11.477 1 59.53 382 GLU B N 1
ATOM 5705 C CA . GLU B 1 382 ? 32.688 2.479 -10.391 1 59.53 382 GLU B CA 1
ATOM 5706 C C . GLU B 1 382 ? 34.031 3.133 -10.688 1 59.53 382 GLU B C 1
ATOM 5708 O O . GLU B 1 382 ? 34.5 3.154 -11.836 1 59.53 382 GLU B O 1
#

Organism: Anaerostipes caccae (strain DSM 14662 / CCUG 47493 / JCM 13470 / NCIMB 13811 / L1-92) (NCBI:txid411490)

Radius of gyration: 28.49 Å; Cα contacts (8 Å, |Δi|>4): 1741; chains: 2; bounding box: 65×81×57 Å

Sequence (764 aa):
MGRGLEEHKVIKQNKELRCGFTTGSCAAAAAKGAAAALLFGKQEAKISLMTPAGIRLFLPLEDFRVSDNSVSCCVTKDAGDDPDVTDGIHIYAEVKKNPSPGILIEGGEGIGQITRKGLFLPVGEAAINPVPRKMITDAVQEVLDCSDYEGGLSVTVRTPEGEETAKKTFNPRLGIEGGISILGTTGIVEPMSEAAIVKSIETEMRILLAEGNGYLLVTPGNYGADYVKTHCGISGDNILKCSNFVGDTIDMAVNLKARGLLFVSHIGKFIKLAGGIMNTHSREADCRAELMAAAAVRSGAGLKTVREILQTKTTEEGISLLKSEGILERTMEDLLEKIGENLSRRAYDRLLTGALVFSGGHGFLGQTKHTDLLWQKLKETEMGRGLEEHKVIKQNKELRCGFTTGSCAAAAAKGAAAALLFGKQEAKISLMTPAGIRLFLPLEDFRVSDNSVSCCVTKDAGDDPDVTDGIHIYAEVKKNPSPGILIEGGEGIGQITRKGLFLPVGEAAINPVPRKMITDAVQEVLDCSDYEGGLSVTVRTPEGEETAKKTFNPRLGIEGGISILGTTGIVEPMSEAAIVKSIETEMRILLAEGNGYLLVTPGNYGADYVKTHCGISGDNILKCSNFVGDTIDMAVNLKARGLLFVSHIGKFIKLAGGIMNTHSREADCRAELMAAAAVRSGAGLKTVREILQTKTTEEGISLLKSEGILERTMEDLLEKIGENLSRRAYDRLLTGALVFSGGHGFLGQTKHTDLLWQKLKETE

Nearest PDB structures (foldseek):
  1sr8-assembly1_A  TM=5.951E-01  e=4.910E-19  Archaeoglobus fulgidus DSM 4304
  7yqa-assembly2_D  TM=1.994E-01  e=6.005E-01  Chlamydomonas reinhardtii
  5lhk-assembly1_A  TM=2.785E-01  e=3.838E+00  Streptomyces sp. BC16019
  1sr8-assembly1_A  TM=5.951E-01  e=3.570E-19  Archaeoglobus fulgidus DSM 4304
  7yqa-assembly2_D  TM=2.004E-01  e=5.231E-01  Chlamydomonas reinhardtii

InterPro domains:
  IPR002748 Cobalt-precorrin-5B C(1)-methyltransferase CbiD [MF_00787] (17-368)
  IPR002748 Cobalt-precorrin-5B C(1)-methyltransferase CbiD [PF01888] (17-276)
  IPR002748 Cobalt-precorrin-5B C(1)-methyltransferase CbiD [PIRSF026782] (14-371)
  IPR002748 Cobalt-precorrin-5B C(1)-methyltransferase CbiD [PTHR35863] (11-371)
  IPR002748 Cobalt-precorrin-5B C(1)-methyltransferase CbiD [TIGR00312] (17-364)
  IPR036074 CbiD superfamily [G3DSA:3.30.2110.10] (19-191)
  IPR036074 CbiD superfamily [SSF111342] (9-294)